Protein 6FH1 (pdb70)

Structure (mmCIF, N/CA/C/O backbone):
data_6FH1
#
_entry.id   6FH1
#
_cell.length_a   50.720
_cell.length_b   83.410
_cell.length_c   97.780
_cell.angle_alpha   90.00
_cell.angle_beta   98.90
_cell.angle_gamma   90.00
#
_symmetry.space_group_name_H-M   'P 1 21 1'
#
loop_
_entity.id
_entity.type
_entity.pdbx_description
1 polymer 'Protein-arginine kinase'
2 non-polymer 'FORMIC ACID'
3 non-polymer 1,2-ETHANEDIOL
4 non-polymer IMIDAZOLE
5 water water
#
loop_
_atom_site.group_PDB
_atom_site.id
_atom_site.type_symbol
_atom_site.label_atom_id
_atom_site.label_alt_id
_atom_site.label_comp_id
_atom_site.label_asym_id
_atom_site.label_entity_id
_atom_site.label_seq_id
_atom_site.pdbx_PDB_ins_code
_atom_site.Cartn_x
_atom_site.Cartn_y
_atom_site.Cartn_z
_atom_site.occupancy
_atom_site.B_iso_or_equiv
_atom_site.auth_seq_id
_atom_site.auth_comp_id
_atom_site.auth_asym_id
_atom_site.auth_atom_id
_atom_site.pdbx_PDB_model_num
ATOM 1 N N . GLY A 1 7 ? 53.618 -13.372 157.304 1.00 71.94 4 GLY A N 1
ATOM 2 C CA . GLY A 1 7 ? 52.999 -14.574 157.832 1.00 68.21 4 GLY A CA 1
ATOM 3 C C . GLY A 1 7 ? 53.238 -15.796 156.964 1.00 67.22 4 GLY A C 1
ATOM 4 O O . GLY A 1 7 ? 52.927 -15.777 155.771 1.00 51.65 4 GLY A O 1
ATOM 5 N N . LYS A 1 8 ? 53.796 -16.850 157.545 1.00 63.85 5 LYS A N 1
ATOM 6 C CA . LYS A 1 8 ? 54.131 -18.071 156.814 1.00 67.97 5 LYS A CA 1
ATOM 7 C C . LYS A 1 8 ? 52.977 -18.661 155.978 1.00 60.68 5 LYS A C 1
ATOM 8 O O . LYS A 1 8 ? 53.100 -18.918 154.797 1.00 59.20 5 LYS A O 1
ATOM 14 N N . PHE A 1 9 ? 51.845 -18.786 156.624 1.00 55.30 6 PHE A N 1
ATOM 15 C CA . PHE A 1 9 ? 50.653 -19.337 156.053 1.00 43.93 6 PHE A CA 1
ATOM 16 C C . PHE A 1 9 ? 49.903 -18.405 155.100 1.00 49.22 6 PHE A C 1
ATOM 17 O O . PHE A 1 9 ? 49.019 -18.820 154.420 1.00 41.35 6 PHE A O 1
ATOM 25 N N . PHE A 1 10 ? 50.274 -17.138 155.085 1.00 45.45 7 PHE A N 1
ATOM 26 C CA . PHE A 1 10 ? 49.654 -16.156 154.245 1.00 46.86 7 PHE A CA 1
ATOM 27 C C . PHE A 1 10 ? 50.509 -15.736 153.074 1.00 45.53 7 PHE A C 1
ATOM 28 O O . PHE A 1 10 ? 50.074 -14.968 152.302 1.00 52.45 7 PHE A O 1
ATOM 36 N N . ASN A 1 11 ? 51.717 -16.243 152.962 1.00 54.34 8 ASN A N 1
ATOM 37 C CA . ASN A 1 11 ? 52.627 -15.851 151.890 1.00 59.27 8 ASN A CA 1
ATOM 38 C C . ASN A 1 11 ? 52.257 -16.506 150.567 1.00 48.35 8 ASN A C 1
ATOM 39 O O . ASN A 1 11 ? 52.241 -15.847 149.523 1.00 61.79 8 ASN A O 1
ATOM 44 N N . THR A 1 12 ? 51.959 -17.800 150.594 1.00 41.07 9 THR A N 1
ATOM 45 C CA . THR A 1 12 ? 51.865 -18.611 149.391 1.00 43.06 9 THR A CA 1
ATOM 46 C C . THR A 1 12 ? 50.419 -18.988 149.113 1.00 41.40 9 THR A C 1
ATOM 47 O O . THR A 1 12 ? 49.620 -19.176 150.038 1.00 35.05 9 THR A O 1
ATOM 51 N N . ALA A 1 13 ? 50.100 -19.119 147.821 1.00 36.49 10 ALA A N 1
ATOM 52 C CA . ALA A 1 13 ? 48.776 -19.594 147.441 1.00 37.30 10 ALA A CA 1
ATOM 53 C C . ALA A 1 13 ? 48.649 -21.091 147.662 1.00 32.98 10 ALA A C 1
ATOM 54 O O . ALA A 1 13 ? 47.599 -21.570 148.108 1.00 34.23 10 ALA A O 1
ATOM 56 N N . VAL A 1 14 ? 49.687 -21.848 147.302 1.00 32.57 11 VAL A N 1
ATOM 57 C CA . VAL A 1 14 ? 49.699 -23.303 147.418 1.00 35.34 11 VAL A CA 1
ATOM 58 C C . VAL A 1 14 ? 50.969 -23.709 148.151 1.00 35.19 11 VAL A C 1
ATOM 59 O O . VAL A 1 14 ? 52.070 -23.313 147.752 1.00 38.02 11 VAL A O 1
ATOM 63 N N . SER A 1 15 ? 50.815 -24.501 149.209 1.00 38.09 12 SER A N 1
ATOM 64 C CA . SER A 1 15 ? 51.944 -24.922 150.026 1.00 37.84 12 SER A CA 1
ATOM 65 C C . SER A 1 15 ? 52.874 -25.842 149.231 1.00 34.40 12 SER A C 1
ATOM 66 O O . SER A 1 15 ? 52.512 -26.395 148.189 1.00 32.14 12 SER A O 1
ATOM 69 N N . ALA A 1 16 ? 54.088 -26.024 149.756 1.00 40.55 13 ALA A N 1
ATOM 70 C CA . ALA A 1 16 ? 55.001 -27.000 149.169 1.00 43.13 13 ALA A CA 1
ATOM 71 C C . ALA A 1 16 ? 54.395 -28.397 149.210 1.00 37.62 13 ALA A C 1
ATOM 72 O O . ALA A 1 16 ? 54.514 -29.166 148.246 1.00 39.66 13 ALA A O 1
ATOM 74 N N . TRP A 1 17 ? 53.717 -28.726 150.311 1.00 36.85 14 TRP A N 1
ATOM 75 C CA . TRP A 1 17 ? 53.043 -30.012 150.438 1.00 35.20 14 TRP A CA 1
ATOM 76 C C . TRP A 1 17 ? 52.047 -30.225 149.300 1.00 34.49 14 TRP A C 1
ATOM 77 O O . TRP A 1 17 ? 52.048 -31.272 148.639 1.00 34.04 14 TRP A O 1
ATOM 88 N N . MET A 1 18 ? 51.200 -29.228 149.045 1.00 33.05 15 MET A N 1
ATOM 89 C CA A MET A 1 18 ? 50.160 -29.334 148.029 0.47 34.07 15 MET A CA 1
ATOM 90 C CA B MET A 1 18 ? 50.168 -29.352 148.021 0.53 34.06 15 MET A CA 1
ATOM 91 C C . MET A 1 18 ? 50.695 -29.166 146.609 1.00 34.97 15 MET A C 1
ATOM 92 O O . MET A 1 18 ? 49.993 -29.516 145.649 1.00 34.75 15 MET A O 1
ATOM 101 N N . SER A 1 19 ? 51.908 -28.651 146.450 1.00 35.25 16 SER A N 1
ATOM 102 C CA . SER A 1 19 ? 52.497 -28.503 145.129 1.00 37.35 16 SER A CA 1
ATOM 103 C C . SER A 1 19 ? 53.153 -29.782 144.625 1.00 44.23 16 SER A C 1
ATOM 104 O O . SER A 1 19 ? 53.494 -29.848 143.438 1.00 41.57 16 SER A O 1
ATOM 107 N N . GLN A 1 20 ? 53.333 -30.788 145.486 1.00 40.53 17 GLN A N 1
ATOM 108 C CA . GLN A 1 20 ? 53.804 -32.095 145.036 1.00 44.42 17 GLN A CA 1
ATOM 109 C C . GLN A 1 20 ? 52.880 -32.668 143.965 1.00 45.78 17 GLN A C 1
ATOM 110 O O . GLN A 1 20 ? 51.674 -32.410 143.951 1.00 50.24 17 GLN A O 1
ATOM 116 N N . GLU A 1 21 ? 53.448 -33.466 143.063 1.00 45.48 18 GLU A N 1
ATOM 117 C CA . GLU A 1 21 ? 52.627 -34.167 142.083 1.00 45.06 18 GLU A CA 1
ATOM 118 C C . GLU A 1 21 ? 52.048 -35.433 142.703 1.00 50.64 18 GLU A C 1
ATOM 119 O O . GLU A 1 21 ? 52.781 -36.243 143.276 1.00 55.08 18 GLU A O 1
ATOM 125 N N . GLY A 1 22 ? 50.731 -35.597 142.596 1.00 47.84 19 GLY A N 1
ATOM 126 C CA . GLY A 1 22 ? 50.065 -36.778 143.097 1.00 43.81 19 GLY A CA 1
ATOM 127 C C . GLY A 1 22 ? 49.467 -37.590 141.966 1.00 41.80 19 GLY A C 1
ATOM 128 O O . GLY A 1 22 ? 49.537 -37.202 140.794 1.00 42.88 19 GLY A O 1
ATOM 129 N N . PRO A 1 23 ? 48.867 -38.734 142.296 1.00 40.74 20 PRO A N 1
ATOM 130 C CA . PRO A 1 23 ? 48.263 -39.583 141.258 1.00 45.65 20 PRO A CA 1
ATOM 131 C C . PRO A 1 23 ? 47.170 -38.847 140.495 1.00 45.38 20 PRO A C 1
ATOM 132 O O . PRO A 1 23 ? 46.295 -38.214 141.091 1.00 35.73 20 PRO A O 1
ATOM 136 N N . ASN A 1 24 ? 47.220 -38.948 139.161 1.00 38.18 21 ASN A N 1
ATOM 137 C CA . ASN A 1 24 ? 46.212 -38.344 138.291 1.00 37.12 21 ASN A CA 1
ATOM 138 C C . ASN A 1 24 ? 46.100 -36.838 138.515 1.00 35.66 21 ASN A C 1
ATOM 139 O O . ASN A 1 24 ? 45.015 -36.270 138.411 1.00 34.96 21 ASN A O 1
ATOM 144 N N . SER A 1 25 ? 47.226 -36.194 138.814 1.00 36.12 22 SER A N 1
ATOM 145 C CA . SER A 1 25 ? 47.241 -34.770 139.124 1.00 36.21 22 SER A CA 1
ATOM 146 C C . SER A 1 25 ? 46.935 -33.893 137.920 1.00 39.83 22 SER A C 1
ATOM 147 O O . SER A 1 25 ? 46.755 -32.685 138.094 1.00 39.07 22 SER A O 1
ATOM 150 N N . ASP A 1 26 ? 46.864 -34.454 136.712 1.00 35.86 23 ASP A N 1
ATOM 151 C CA . ASP A 1 26 ? 46.484 -33.617 135.576 1.00 35.68 23 ASP A CA 1
ATOM 152 C C . ASP A 1 26 ? 45.013 -33.220 135.660 1.00 37.82 23 ASP A C 1
ATOM 153 O O . ASP A 1 26 ? 44.657 -32.076 135.351 1.00 39.81 23 ASP A O 1
ATOM 158 N N . ILE A 1 27 ? 44.158 -34.126 136.133 1.00 33.65 24 ILE A N 1
ATOM 159 C CA A ILE A 1 27 ? 42.722 -33.892 136.232 0.25 31.39 24 ILE A CA 1
ATOM 160 C CA B ILE A 1 27 ? 42.730 -33.867 136.228 0.75 31.28 24 ILE A CA 1
ATOM 161 C C . ILE A 1 27 ? 42.285 -33.628 137.666 1.00 32.34 24 ILE A C 1
ATOM 162 O O . ILE A 1 27 ? 41.448 -32.759 137.917 1.00 34.05 24 ILE A O 1
ATOM 171 N N . VAL A 1 28 ? 42.821 -34.378 138.628 1.00 28.75 25 VAL A N 1
ATOM 172 C CA . VAL A 1 28 ? 42.437 -34.231 140.034 1.00 30.44 25 VAL A CA 1
ATOM 173 C C . VAL A 1 28 ? 43.397 -33.265 140.714 1.00 33.63 25 VAL A C 1
ATOM 174 O O . VAL A 1 28 ? 44.573 -33.578 140.914 1.00 30.88 25 VAL A O 1
ATOM 178 N N . LEU A 1 29 ? 42.890 -32.095 141.104 1.00 31.26 26 LEU A N 1
ATOM 179 C CA . LEU A 1 29 ? 43.746 -31.135 141.790 1.00 31.31 26 LEU A CA 1
ATOM 180 C C . LEU A 1 29 ? 44.094 -31.594 143.204 1.00 30.38 26 LEU A C 1
ATOM 181 O O . LEU A 1 29 ? 45.252 -31.486 143.632 1.00 31.60 26 LEU A O 1
ATOM 186 N N . SER A 1 30 ? 43.111 -32.093 143.952 1.00 29.50 27 SER A N 1
ATOM 187 C CA . SER A 1 30 ? 43.339 -32.398 145.359 1.00 25.76 27 SER A CA 1
ATOM 188 C C . SER A 1 30 ? 42.242 -33.325 145.863 1.00 28.45 27 SER A C 1
ATOM 189 O O . SER A 1 30 ? 41.187 -33.464 145.235 1.00 30.73 27 SER A O 1
ATOM 192 N N . SER A 1 31 ? 42.534 -33.981 146.995 1.00 28.19 28 SER A N 1
ATOM 193 C CA . SER A 1 31 ? 41.621 -34.831 147.756 1.00 29.77 28 SER A CA 1
ATOM 194 C C . SER A 1 31 ? 41.538 -34.304 149.185 1.00 27.56 28 SER A C 1
ATOM 195 O O . SER A 1 31 ? 42.535 -33.828 149.736 1.00 27.76 28 SER A O 1
ATOM 198 N N A ARG A 1 32 ? 40.352 -34.391 149.786 0.54 28.16 29 ARG A N 1
ATOM 199 N N B ARG A 1 32 ? 40.368 -34.417 149.776 0.46 28.16 29 ARG A N 1
ATOM 200 C CA A ARG A 1 32 ? 40.128 -33.857 151.124 0.54 31.97 29 ARG A CA 1
ATOM 201 C CA B ARG A 1 32 ? 40.110 -33.907 151.104 0.46 31.96 29 ARG A CA 1
ATOM 202 C C A ARG A 1 32 ? 39.278 -34.820 151.939 0.54 30.40 29 ARG A C 1
ATOM 203 C C B ARG A 1 32 ? 39.228 -34.787 151.973 0.46 30.40 29 ARG A C 1
ATOM 204 O O A ARG A 1 32 ? 38.291 -35.362 151.438 0.54 29.55 29 ARG A O 1
ATOM 205 O O B ARG A 1 32 ? 38.326 -35.359 151.485 0.46 29.56 29 ARG A O 1
ATOM 220 N N . ILE A 1 33 ? 39.673 -35.035 153.193 1.00 28.41 30 ILE A N 1
ATOM 221 C CA . ILE A 1 33 ? 38.855 -35.726 154.185 1.00 28.66 30 ILE A CA 1
ATOM 222 C C . ILE A 1 33 ? 38.572 -34.745 155.314 1.00 29.35 30 ILE A C 1
ATOM 223 O O . ILE A 1 33 ? 39.502 -34.132 155.858 1.00 29.26 30 ILE A O 1
ATOM 228 N N . ARG A 1 34 ? 37.296 -34.589 155.657 1.00 28.88 31 ARG A N 1
ATOM 229 C CA . ARG A 1 34 ? 36.868 -33.746 156.768 1.00 28.50 31 ARG A CA 1
ATOM 230 C C . ARG A 1 34 ? 36.078 -34.594 157.762 1.00 33.52 31 ARG A C 1
ATOM 231 O O . ARG A 1 34 ? 35.196 -35.361 157.361 1.00 30.45 31 ARG A O 1
ATOM 239 N N . LEU A 1 35 ? 36.397 -34.458 159.049 1.00 27.88 32 LEU A N 1
ATOM 240 C CA . LEU A 1 35 ? 35.729 -35.205 160.119 1.00 28.30 32 LEU A CA 1
ATOM 241 C C . LEU A 1 35 ? 35.186 -34.227 161.161 1.00 31.79 32 LEU A C 1
ATOM 242 O O . LEU A 1 35 ? 35.955 -33.488 161.776 1.00 34.37 32 LEU A O 1
ATOM 247 N N . ALA A 1 36 ? 33.872 -34.236 161.373 1.00 31.93 33 ALA A N 1
ATOM 248 C CA . ALA A 1 36 ? 33.211 -33.327 162.301 1.00 29.24 33 ALA A CA 1
ATOM 249 C C . ALA A 1 36 ? 32.915 -34.029 163.623 1.00 30.95 33 ALA A C 1
ATOM 250 O O . ALA A 1 36 ? 32.420 -35.161 163.634 1.00 30.59 33 ALA A O 1
ATOM 252 N N . ARG A 1 37 ? 33.207 -33.345 164.729 1.00 31.41 34 ARG A N 1
ATOM 253 C CA . ARG A 1 37 ? 32.923 -33.863 166.061 1.00 27.26 34 ARG A CA 1
ATOM 254 C C . ARG A 1 37 ? 32.569 -32.718 166.995 1.00 36.13 34 ARG A C 1
ATOM 255 O O . ARG A 1 37 ? 32.968 -31.571 166.790 1.00 33.38 34 ARG A O 1
ATOM 263 N N . ASN A 1 38 ? 31.826 -33.057 168.038 1.00 31.22 35 ASN A N 1
ATOM 264 C CA . ASN A 1 38 ? 31.528 -32.144 169.130 1.00 32.63 35 ASN A CA 1
ATOM 265 C C . ASN A 1 38 ? 32.035 -32.752 170.433 1.00 34.37 35 ASN A C 1
ATOM 266 O O . ASN A 1 38 ? 32.211 -33.973 170.551 1.00 36.66 35 ASN A O 1
ATOM 271 N N . ILE A 1 39 ? 32.292 -31.872 171.407 1.00 31.19 36 ILE A N 1
ATOM 272 C CA . ILE A 1 39 ? 32.974 -32.198 172.657 1.00 33.19 36 ILE A CA 1
ATOM 273 C C . ILE A 1 39 ? 31.940 -32.336 173.763 1.00 39.33 36 ILE A C 1
ATOM 274 O O . ILE A 1 39 ? 31.035 -31.500 173.882 1.00 34.31 36 ILE A O 1
ATOM 279 N N . VAL A 1 40 ? 32.082 -33.372 174.595 1.00 36.13 37 VAL A N 1
ATOM 280 C CA . VAL A 1 40 ? 31.101 -33.585 175.658 1.00 40.36 37 VAL A CA 1
ATOM 281 C C . VAL A 1 40 ? 31.135 -32.429 176.657 1.00 37.10 37 VAL A C 1
ATOM 282 O O . VAL A 1 40 ? 32.189 -31.837 176.936 1.00 37.37 37 VAL A O 1
ATOM 286 N N . ASP A 1 41 ? 29.958 -32.105 177.194 1.00 40.52 38 ASP A N 1
ATOM 287 C CA . ASP A 1 41 ? 29.740 -31.119 178.254 1.00 40.13 38 ASP A CA 1
ATOM 288 C C . ASP A 1 41 ? 29.863 -29.678 177.772 1.00 39.41 38 ASP A C 1
ATOM 289 O O . ASP A 1 41 ? 29.924 -28.757 178.600 1.00 40.61 38 ASP A O 1
ATOM 294 N N . PHE A 1 42 ? 29.904 -29.453 176.457 1.00 43.12 39 PHE A N 1
ATOM 295 C CA . PHE A 1 42 ? 29.752 -28.132 175.865 1.00 44.09 39 PHE A CA 1
ATOM 296 C C . PHE A 1 42 ? 28.540 -28.140 174.947 1.00 36.99 39 PHE A C 1
ATOM 297 O O . PHE A 1 42 ? 28.328 -29.101 174.201 1.00 43.79 39 PHE A O 1
ATOM 305 N N . ARG A 1 43 ? 27.749 -27.068 174.991 1.00 37.16 40 ARG A N 1
ATOM 306 C CA . ARG A 1 43 ? 26.610 -26.970 174.091 1.00 35.89 40 ARG A CA 1
ATOM 307 C C . ARG A 1 43 ? 27.084 -26.901 172.641 1.00 39.58 40 ARG A C 1
ATOM 308 O O . ARG A 1 43 ? 28.201 -26.463 172.361 1.00 35.90 40 ARG A O 1
ATOM 316 N N . PHE A 1 44 ? 26.228 -27.367 171.725 1.00 34.21 41 PHE A N 1
ATOM 317 C CA . PHE A 1 44 ? 26.503 -27.275 170.293 1.00 40.10 41 PHE A CA 1
ATOM 318 C C . PHE A 1 44 ? 26.755 -25.822 169.882 1.00 42.40 41 PHE A C 1
ATOM 319 O O . PHE A 1 44 ? 26.245 -24.892 170.515 1.00 41.99 41 PHE A O 1
ATOM 327 N N . PRO A 1 45 ? 27.507 -25.597 168.797 1.00 43.49 42 PRO A N 1
ATOM 328 C CA . PRO A 1 45 ? 27.726 -24.213 168.329 1.00 38.96 42 PRO A CA 1
ATOM 329 C C . PRO A 1 45 ? 26.444 -23.446 168.049 1.00 39.68 42 PRO A C 1
ATOM 330 O O . PRO A 1 45 ? 26.430 -22.216 168.180 1.00 45.10 42 PRO A O 1
ATOM 334 N N . THR A 1 46 ? 25.361 -24.134 167.677 1.00 40.32 43 THR A N 1
ATOM 335 C CA . THR A 1 46 ? 24.082 -23.461 167.481 1.00 50.62 43 THR A CA 1
ATOM 336 C C . THR A 1 46 ? 23.541 -22.842 168.766 1.00 49.81 43 THR A C 1
ATOM 337 O O . THR A 1 46 ? 22.708 -21.933 168.696 1.00 55.43 43 THR A O 1
ATOM 341 N N . LEU A 1 47 ? 23.989 -23.310 169.937 1.00 48.76 44 LEU A N 1
ATOM 342 C CA . LEU A 1 47 ? 23.428 -22.872 171.208 1.00 46.56 44 LEU A CA 1
ATOM 343 C C . LEU A 1 47 ? 24.439 -22.300 172.189 1.00 49.34 44 LEU A C 1
ATOM 344 O O . LEU A 1 47 ? 24.021 -21.682 173.177 1.00 44.47 44 LEU A O 1
ATOM 349 N N . PHE A 1 48 ? 25.739 -22.477 171.968 1.00 38.02 45 PHE A N 1
ATOM 350 C CA . PHE A 1 48 ? 26.648 -22.163 173.057 1.00 38.65 45 PHE A CA 1
ATOM 351 C C . PHE A 1 48 ? 26.897 -20.658 173.168 1.00 41.79 45 PHE A C 1
ATOM 352 O O . PHE A 1 48 ? 26.558 -19.865 172.281 1.00 40.30 45 PHE A O 1
ATOM 360 N N . SER A 1 49 ? 27.487 -20.276 174.294 1.00 39.61 46 SER A N 1
ATOM 361 C CA . SER A 1 49 ? 27.855 -18.901 174.592 1.00 45.70 46 SER A CA 1
ATOM 362 C C . SER A 1 49 ? 29.271 -18.620 174.111 1.00 44.22 46 SER A C 1
ATOM 363 O O . SER A 1 49 ? 30.053 -19.530 173.828 1.00 41.37 46 SER A O 1
ATOM 366 N N . SER A 1 50 ? 29.604 -17.332 174.031 1.00 42.17 47 SER A N 1
ATOM 367 C CA . SER A 1 50 ? 30.963 -16.969 173.654 1.00 47.77 47 SER A CA 1
ATOM 368 C C . SER A 1 50 ? 31.964 -17.400 174.718 1.00 40.00 47 SER A C 1
ATOM 369 O O . SER A 1 50 ? 33.127 -17.667 174.400 1.00 34.78 47 SER A O 1
ATOM 372 N N . GLU A 1 51 ? 31.539 -17.493 175.984 1.00 41.43 48 GLU A N 1
ATOM 373 C CA . GLU A 1 51 ? 32.445 -18.013 177.003 1.00 36.06 48 GLU A CA 1
ATOM 374 C C . GLU A 1 51 ? 32.696 -19.505 176.802 1.00 31.92 48 GLU A C 1
ATOM 375 O O . GLU A 1 51 ? 33.816 -19.981 177.023 1.00 38.81 48 GLU A O 1
ATOM 381 N N . GLU A 1 52 ? 31.669 -20.260 176.407 1.00 34.81 49 GLU A N 1
ATOM 382 C CA . GLU A 1 52 ? 31.884 -21.664 176.059 1.00 40.76 49 GLU A CA 1
ATOM 383 C C . GLU A 1 52 ? 32.838 -21.795 174.880 1.00 37.27 49 GLU A C 1
ATOM 384 O O . GLU A 1 52 ? 33.768 -22.613 174.908 1.00 36.32 49 GLU A O 1
ATOM 390 N N . ALA A 1 53 ? 32.615 -20.996 173.829 1.00 33.57 50 ALA A N 1
ATOM 391 C CA . ALA A 1 53 ? 33.511 -21.001 172.676 1.00 33.28 50 ALA A CA 1
ATOM 392 C C . ALA A 1 53 ? 34.953 -20.747 173.097 1.00 36.39 50 ALA A C 1
ATOM 393 O O . ALA A 1 53 ? 35.869 -21.455 172.667 1.00 32.91 50 ALA A O 1
ATOM 395 N N . LYS A 1 54 ? 35.169 -19.754 173.971 1.00 34.05 51 LYS A N 1
ATOM 396 C CA . LYS A 1 54 ? 36.519 -19.462 174.454 1.00 32.58 51 LYS A CA 1
ATOM 397 C C . LYS A 1 54 ? 37.119 -20.641 175.214 1.00 33.14 51 LYS A C 1
ATOM 398 O O . LYS A 1 54 ? 38.325 -20.899 175.124 1.00 34.93 51 LYS A O 1
ATOM 404 N N . GLN A 1 55 ? 36.298 -21.341 175.997 1.00 30.06 52 GLN A N 1
ATOM 405 C CA . GLN A 1 55 ? 36.779 -22.475 176.778 1.00 34.56 52 GLN A CA 1
ATOM 406 C C . GLN A 1 55 ? 37.234 -23.610 175.867 1.00 34.98 52 GLN A C 1
ATOM 407 O O . GLN A 1 55 ? 38.201 -24.318 176.172 1.00 34.36 52 GLN A O 1
ATOM 413 N N . ILE A 1 56 ? 36.538 -23.797 174.751 1.00 36.88 53 ILE A N 1
ATOM 414 C CA . ILE A 1 56 ? 36.921 -24.820 173.782 1.00 37.80 53 ILE A CA 1
ATOM 415 C C . ILE A 1 56 ? 38.256 -24.472 173.139 1.00 32.04 53 ILE A C 1
ATOM 416 O O . ILE A 1 56 ? 39.142 -25.325 173.015 1.00 36.58 53 ILE A O 1
ATOM 421 N N . VAL A 1 57 ? 38.425 -23.209 172.731 1.00 33.39 54 VAL A N 1
ATOM 422 C CA . VAL A 1 57 ? 39.710 -22.754 172.204 1.00 32.41 54 VAL A CA 1
ATOM 423 C C . VAL A 1 57 ? 40.821 -22.943 173.230 1.00 39.11 54 VAL A C 1
ATOM 424 O O . VAL A 1 57 ? 41.929 -23.378 172.886 1.00 33.33 54 VAL A O 1
ATOM 428 N N . ALA A 1 58 ? 40.549 -22.612 174.503 1.00 35.99 55 ALA A N 1
ATOM 429 C CA . ALA A 1 58 ? 41.553 -22.775 175.554 1.00 38.38 55 ALA A CA 1
ATOM 430 C C . ALA A 1 58 ? 41.885 -24.244 175.780 1.00 38.98 55 ALA A C 1
ATOM 431 O O . ALA A 1 58 ? 43.038 -24.593 176.056 1.00 37.83 55 ALA A O 1
ATOM 433 N N . LEU A 1 59 ? 40.885 -25.117 175.670 1.00 34.02 56 LEU A N 1
ATOM 434 C CA . LEU A 1 59 ? 41.128 -26.552 175.776 1.00 37.09 56 LEU A CA 1
ATOM 435 C C . LEU A 1 59 ? 42.080 -27.035 174.688 1.00 41.39 56 LEU A C 1
ATOM 436 O O . LEU A 1 59 ? 43.014 -27.804 174.954 1.00 37.70 56 LEU A O 1
ATOM 441 N N . PHE A 1 60 ? 41.854 -26.596 173.448 1.00 37.88 57 PHE A N 1
ATOM 442 C CA . PHE A 1 60 ? 42.716 -27.018 172.350 1.00 34.76 57 PHE A CA 1
ATOM 443 C C . PHE A 1 60 ? 44.093 -26.390 172.444 1.00 40.85 57 PHE A C 1
ATOM 444 O O . PHE A 1 60 ? 45.087 -27.034 172.100 1.00 38.61 57 PHE A O 1
ATOM 452 N N . GLU A 1 61 ? 44.173 -25.138 172.907 1.00 36.29 58 GLU A N 1
ATOM 453 C CA . GLU A 1 61 ? 45.475 -24.510 173.075 1.00 39.11 58 GLU A CA 1
ATOM 454 C C . GLU A 1 61 ? 46.298 -25.244 174.125 1.00 42.22 58 GLU A C 1
ATOM 455 O O . GLU A 1 61 ? 47.490 -25.503 173.920 1.00 41.96 58 GLU A O 1
ATOM 461 N N . ARG A 1 62 ? 45.668 -25.595 175.251 1.00 37.72 59 ARG A N 1
ATOM 462 C CA . ARG A 1 62 ? 46.363 -26.303 176.322 1.00 42.73 59 ARG A CA 1
ATOM 463 C C . ARG A 1 62 ? 46.933 -27.624 175.824 1.00 46.55 59 ARG A C 1
ATOM 464 O O . ARG A 1 62 ? 48.074 -27.983 176.141 1.00 44.86 59 ARG A O 1
ATOM 472 N N . ALA A 1 63 ? 46.157 -28.354 175.025 1.00 43.91 60 ALA A N 1
ATOM 473 C CA . ALA A 1 63 ? 46.550 -29.705 174.653 1.00 46.16 60 ALA A CA 1
ATOM 474 C C . ALA A 1 63 ? 47.479 -29.749 173.444 1.00 44.16 60 ALA A C 1
ATOM 475 O O . ALA A 1 63 ? 48.293 -30.674 173.346 1.00 45.85 60 ALA A O 1
ATOM 477 N N . PHE A 1 64 ? 47.393 -28.779 172.518 1.00 37.58 61 PHE A N 1
ATOM 478 C CA . PHE A 1 64 ? 47.993 -28.963 171.194 1.00 38.07 61 PHE A CA 1
ATOM 479 C C . PHE A 1 64 ? 48.885 -27.842 170.678 1.00 48.74 61 PHE A C 1
ATOM 480 O O . PHE A 1 64 ? 49.658 -28.100 169.746 1.00 51.42 61 PHE A O 1
ATOM 488 N N . VAL A 1 65 ? 48.798 -26.612 171.194 1.00 49.05 62 VAL A N 1
ATOM 489 C CA . VAL A 1 65 ? 49.559 -25.535 170.569 1.00 47.94 62 VAL A CA 1
ATOM 490 C C . VAL A 1 65 ? 51.052 -25.829 170.686 1.00 55.89 62 VAL A C 1
ATOM 491 O O . VAL A 1 65 ? 51.544 -26.301 171.724 1.00 50.99 62 VAL A O 1
ATOM 495 N N . HIS A 1 66 ? 51.746 -25.623 169.588 1.00 54.57 63 HIS A N 1
ATOM 496 C CA . HIS A 1 66 ? 53.147 -25.926 169.472 1.00 59.58 63 HIS A CA 1
ATOM 497 C C . HIS A 1 66 ? 53.488 -27.404 169.596 1.00 53.26 63 HIS A C 1
ATOM 498 O O . HIS A 1 66 ? 54.632 -27.739 169.591 1.00 48.04 63 HIS A O 1
ATOM 505 N N . ARG A 1 67 ? 52.482 -28.254 169.670 1.00 49.05 64 ARG A N 1
ATOM 506 C CA . ARG A 1 67 ? 52.699 -29.684 169.794 1.00 51.83 64 ARG A CA 1
ATOM 507 C C . ARG A 1 67 ? 53.221 -30.317 168.513 1.00 50.42 64 ARG A C 1
ATOM 508 O O . ARG A 1 67 ? 52.685 -30.070 167.453 1.00 45.84 64 ARG A O 1
ATOM 516 N N . PRO A 1 68 ? 54.243 -31.174 168.609 1.00 45.63 65 PRO A N 1
ATOM 517 C CA . PRO A 1 68 ? 54.721 -31.757 167.379 1.00 40.00 65 PRO A CA 1
ATOM 518 C C . PRO A 1 68 ? 53.813 -32.842 166.837 1.00 37.89 65 PRO A C 1
ATOM 519 O O . PRO A 1 68 ? 53.206 -33.527 167.582 1.00 37.67 65 PRO A O 1
ATOM 523 N N . TYR A 1 69 ? 53.705 -32.925 165.534 1.00 34.51 66 TYR A N 1
ATOM 524 C CA . TYR A 1 69 ? 52.948 -33.962 164.911 1.00 33.81 66 TYR A CA 1
ATOM 525 C C . TYR A 1 69 ? 53.847 -34.706 163.925 1.00 36.92 66 TYR A C 1
ATOM 526 O O . TYR A 1 69 ? 53.509 -34.893 162.780 1.00 32.61 66 TYR A O 1
ATOM 535 N N . GLY A 1 70 ? 55.012 -35.095 164.408 1.00 31.35 67 GLY A N 1
ATOM 536 C CA . GLY A 1 70 ? 55.937 -35.857 163.591 1.00 33.71 67 GLY A CA 1
ATOM 537 C C . GLY A 1 70 ? 56.443 -35.060 162.405 1.00 43.82 67 GLY A C 1
ATOM 538 O O . GLY A 1 70 ? 56.784 -33.876 162.512 1.00 39.56 67 GLY A O 1
ATOM 539 N N . GLU A 1 71 ? 56.487 -35.723 161.245 1.00 37.49 68 GLU A N 1
ATOM 540 C CA . GLU A 1 71 ? 57.003 -35.103 160.030 1.00 45.55 68 GLU A CA 1
ATOM 541 C C . GLU A 1 71 ? 56.138 -33.942 159.553 1.00 45.89 68 GLU A C 1
ATOM 542 O O . GLU A 1 71 ? 56.616 -33.109 158.777 1.00 44.91 68 GLU A O 1
ATOM 548 N N . ALA A 1 72 ? 54.885 -33.856 160.001 1.00 39.38 69 ALA A N 1
ATOM 549 C CA . ALA A 1 72 ? 54.055 -32.710 159.635 1.00 39.00 69 ALA A CA 1
ATOM 550 C C . ALA A 1 72 ? 54.456 -31.429 160.359 1.00 45.38 69 ALA A C 1
ATOM 551 O O . ALA A 1 72 ? 53.896 -30.367 160.057 1.00 46.30 69 ALA A O 1
ATOM 553 N N . GLY A 1 73 ? 55.406 -31.491 161.282 1.00 42.07 70 GLY A N 1
ATOM 554 C CA . GLY A 1 73 ? 55.795 -30.322 162.041 1.00 44.77 70 GLY A CA 1
ATOM 555 C C . GLY A 1 73 ? 54.887 -30.077 163.230 1.00 44.32 70 GLY A C 1
ATOM 556 O O . GLY A 1 73 ? 54.042 -30.896 163.601 1.00 39.61 70 GLY A O 1
ATOM 557 N N . ARG A 1 74 ? 55.075 -28.909 163.836 1.00 40.92 71 ARG A N 1
ATOM 558 C CA . ARG A 1 74 ? 54.285 -28.514 164.990 1.00 40.50 71 ARG A CA 1
ATOM 559 C C . ARG A 1 74 ? 52.976 -27.874 164.549 1.00 38.28 71 ARG A C 1
ATOM 560 O O . ARG A 1 74 ? 52.847 -27.362 163.432 1.00 36.40 71 ARG A O 1
ATOM 568 N N . PHE A 1 75 ? 52.004 -27.895 165.452 1.00 33.21 72 PHE A N 1
ATOM 569 C CA . PHE A 1 75 ? 50.736 -27.228 165.215 1.00 33.80 72 PHE A CA 1
ATOM 570 C C . PHE A 1 75 ? 50.825 -25.774 165.650 1.00 37.73 72 PHE A C 1
ATOM 571 O O . PHE A 1 75 ? 51.365 -25.460 166.715 1.00 41.55 72 PHE A O 1
ATOM 579 N N . GLU A 1 76 ? 50.311 -24.886 164.810 1.00 37.23 73 GLU A N 1
ATOM 580 C CA . GLU A 1 76 ? 50.154 -23.483 165.169 1.00 42.24 73 GLU A CA 1
ATOM 581 C C . GLU A 1 76 ? 48.673 -23.193 165.329 1.00 38.08 73 GLU A C 1
ATOM 582 O O . GLU A 1 76 ? 47.852 -23.676 164.546 1.00 37.41 73 GLU A O 1
ATOM 588 N N . LEU A 1 77 ? 48.333 -22.402 166.333 1.00 34.57 74 LEU A N 1
ATOM 589 C CA . LEU A 1 77 ? 46.950 -22.052 166.605 1.00 31.96 74 LEU A CA 1
ATOM 590 C C . LEU A 1 77 ? 46.718 -20.636 166.097 1.00 36.97 74 LEU A C 1
ATOM 591 O O . LEU A 1 77 ? 47.405 -19.701 166.524 1.00 40.82 74 LEU A O 1
ATOM 596 N N . LEU A 1 78 ? 45.788 -20.491 165.163 1.00 33.47 75 LEU A N 1
ATOM 597 C CA . LEU A 1 78 ? 45.402 -19.191 164.612 1.00 31.76 75 LEU A CA 1
ATOM 598 C C . LEU A 1 78 ? 44.013 -18.884 165.140 1.00 35.24 75 LEU A C 1
ATOM 599 O O . LEU A 1 78 ? 43.043 -19.555 164.776 1.00 34.49 75 LEU A O 1
ATOM 604 N N . LYS A 1 79 ? 43.921 -17.880 166.001 1.00 32.42 76 LYS A N 1
ATOM 605 C CA . LYS A 1 79 ? 42.664 -17.511 166.623 1.00 31.52 76 LYS A CA 1
ATOM 606 C C . LYS A 1 79 ? 41.957 -16.493 165.746 1.00 32.15 76 LYS A C 1
ATOM 607 O O . LYS A 1 79 ? 42.568 -15.504 165.323 1.00 35.07 76 LYS A O 1
ATOM 613 N N . MET A 1 80 ? 40.678 -16.738 165.454 1.00 29.88 77 MET A N 1
ATOM 614 C CA . MET A 1 80 ? 39.953 -15.754 164.656 1.00 31.03 77 MET A CA 1
ATOM 615 C C . MET A 1 80 ? 39.876 -14.421 165.390 1.00 37.79 77 MET A C 1
ATOM 616 O O . MET A 1 80 ? 39.843 -13.366 164.752 1.00 39.75 77 MET A O 1
ATOM 621 N N . SER A 1 81 ? 39.894 -14.452 166.727 1.00 39.00 78 SER A N 1
ATOM 622 C CA . SER A 1 81 ? 39.846 -13.236 167.533 1.00 38.40 78 SER A CA 1
ATOM 623 C C . SER A 1 81 ? 41.102 -12.391 167.395 1.00 48.37 78 SER A C 1
ATOM 624 O O . SER A 1 81 ? 41.087 -11.222 167.797 1.00 48.01 78 SER A O 1
ATOM 627 N N . GLU A 1 82 ? 42.179 -12.949 166.847 1.00 35.78 79 GLU A N 1
ATOM 628 C CA . GLU A 1 82 ? 43.431 -12.234 166.657 1.00 35.92 79 GLU A CA 1
ATOM 629 C C . GLU A 1 82 ? 43.728 -11.904 165.198 1.00 40.94 79 GLU A C 1
ATOM 630 O O . GLU A 1 82 ? 44.753 -11.272 164.920 1.00 41.95 79 GLU A O 1
ATOM 636 N N . LEU A 1 83 ? 42.881 -12.313 164.257 1.00 39.92 80 LEU A N 1
ATOM 637 C CA . LEU A 1 83 ? 43.161 -12.131 162.839 1.00 38.21 80 LEU A CA 1
ATOM 638 C C . LEU A 1 83 ? 42.435 -10.918 162.272 1.00 39.54 80 LEU A C 1
ATOM 639 O O . LEU A 1 83 ? 41.294 -10.626 162.646 1.00 39.54 80 LEU A O 1
ATOM 644 N N . GLN A 1 84 ? 43.105 -10.226 161.355 1.00 39.49 81 GLN A N 1
ATOM 645 C CA . GLN A 1 84 ? 42.454 -9.198 160.562 1.00 41.99 81 GLN A CA 1
ATOM 646 C C . GLN A 1 84 ? 41.547 -9.852 159.522 1.00 41.84 81 GLN A C 1
ATOM 647 O O . GLN A 1 84 ? 41.802 -10.981 159.091 1.00 39.90 81 GLN A O 1
ATOM 653 N N . PRO A 1 85 ? 40.492 -9.158 159.086 1.00 40.55 82 PRO A N 1
ATOM 654 C CA . PRO A 1 85 ? 39.599 -9.758 158.082 1.00 35.28 82 PRO A CA 1
ATOM 655 C C . PRO A 1 85 ? 40.328 -10.214 156.829 1.00 35.64 82 PRO A C 1
ATOM 656 O O . PRO A 1 85 ? 39.974 -11.253 156.261 1.00 38.49 82 PRO A O 1
ATOM 660 N N . ILE A 1 86 ? 41.356 -9.478 156.393 1.00 40.79 83 ILE A N 1
ATOM 661 C CA . ILE A 1 86 ? 42.071 -9.850 155.174 1.00 41.40 83 ILE A CA 1
ATOM 662 C C . ILE A 1 86 ? 42.861 -11.141 155.376 1.00 42.45 83 ILE A C 1
ATOM 663 O O . ILE A 1 86 ? 42.980 -11.955 154.454 1.00 35.40 83 ILE A O 1
ATOM 668 N N . GLU A 1 87 ? 43.417 -11.350 156.574 1.00 37.26 84 GLU A N 1
ATOM 669 C CA . GLU A 1 87 ? 44.088 -12.618 156.847 1.00 38.02 84 GLU A CA 1
ATOM 670 C C . GLU A 1 87 ? 43.098 -13.774 156.790 1.00 34.86 84 GLU A C 1
ATOM 671 O O . GLU A 1 87 ? 43.389 -14.826 156.205 1.00 35.62 84 GLU A O 1
ATOM 677 N N . LYS A 1 88 ? 41.910 -13.587 157.373 1.00 34.92 85 LYS A N 1
ATOM 678 C CA . LYS A 1 88 ? 40.885 -14.626 157.321 1.00 37.26 85 LYS A CA 1
ATOM 679 C C . LYS A 1 88 ? 40.503 -14.949 155.881 1.00 36.41 85 LYS A C 1
ATOM 680 O O . LYS A 1 88 ? 40.364 -16.121 155.515 1.00 31.57 85 LYS A O 1
ATOM 686 N N . ARG A 1 89 ? 40.345 -13.922 155.045 1.00 36.21 86 ARG A N 1
ATOM 687 C CA . ARG A 1 89 ? 39.961 -14.151 153.651 1.00 33.36 86 ARG A CA 1
ATOM 688 C C . ARG A 1 89 ? 41.028 -14.934 152.892 1.00 30.59 86 ARG A C 1
ATOM 689 O O . ARG A 1 89 ? 40.709 -15.788 152.055 1.00 32.99 86 ARG A O 1
ATOM 697 N N . VAL A 1 90 ? 42.303 -14.653 153.160 1.00 32.51 87 VAL A N 1
ATOM 698 C CA . VAL A 1 90 ? 43.373 -15.395 152.498 1.00 35.49 87 VAL A CA 1
ATOM 699 C C . VAL A 1 90 ? 43.339 -16.867 152.903 1.00 30.79 87 VAL A C 1
ATOM 700 O O . VAL A 1 90 ? 43.534 -17.754 152.061 1.00 30.19 87 VAL A O 1
ATOM 704 N N . LEU A 1 91 ? 43.052 -17.157 154.184 1.00 32.99 88 LEU A N 1
ATOM 705 C CA . LEU A 1 91 ? 42.953 -18.555 154.616 1.00 30.20 88 LEU A CA 1
ATOM 706 C C . LEU A 1 91 ? 41.800 -19.274 153.926 1.00 30.60 88 LEU A C 1
ATOM 707 O O . LEU A 1 91 ? 41.899 -20.468 153.624 1.00 31.74 88 LEU A O 1
ATOM 712 N N . VAL A 1 92 ? 40.699 -18.561 153.667 1.00 31.46 89 VAL A N 1
ATOM 713 C CA . VAL A 1 92 ? 39.589 -19.133 152.904 1.00 32.74 89 VAL A CA 1
ATOM 714 C C . VAL A 1 92 ? 40.017 -19.430 151.464 1.00 32.40 89 VAL A C 1
ATOM 715 O O . VAL A 1 92 ? 39.725 -20.502 150.910 1.00 32.19 89 VAL A O 1
ATOM 719 N N . GLU A 1 93 ? 40.705 -18.479 150.825 1.00 35.04 90 GLU A N 1
ATOM 720 C CA . GLU A 1 93 ? 41.056 -18.649 149.418 1.00 32.38 90 GLU A CA 1
ATOM 721 C C . GLU A 1 93 ? 42.097 -19.748 149.222 1.00 35.27 90 GLU A C 1
ATOM 722 O O . GLU A 1 93 ? 42.146 -20.368 148.151 1.00 34.40 90 GLU A O 1
ATOM 728 N N . LYS A 1 94 ? 42.907 -20.031 150.250 1.00 32.60 91 LYS A N 1
ATOM 729 C CA . LYS A 1 94 ? 43.827 -21.161 150.220 1.00 32.34 91 LYS A CA 1
ATOM 730 C C . LYS A 1 94 ? 43.148 -22.494 150.505 1.00 32.26 91 LYS A C 1
ATOM 731 O O . LYS A 1 94 ? 43.827 -23.522 150.468 1.00 35.55 91 LYS A O 1
ATOM 737 N N . HIS A 1 95 ? 41.962 -22.566 150.872 1.00 34.42 92 HIS A N 1
ATOM 738 C CA . HIS A 1 95 ? 41.173 -23.763 151.235 1.00 30.74 92 HIS A CA 1
ATOM 739 C C . HIS A 1 95 ? 41.539 -24.331 152.613 1.00 35.01 92 HIS A C 1
ATOM 740 O O . HIS A 1 95 ? 41.178 -25.456 152.943 1.00 38.75 92 HIS A O 1
ATOM 747 N N . LEU A 1 96 ? 42.116 -23.422 153.412 1.00 28.26 93 LEU A N 1
ATOM 748 C CA . LEU A 1 96 ? 42.492 -23.911 154.738 1.00 32.47 93 LEU A CA 1
ATOM 749 C C . LEU A 1 96 ? 41.380 -23.769 155.765 1.00 36.41 93 LEU A C 1
ATOM 750 O O . LEU A 1 96 ? 41.319 -24.568 156.710 1.00 38.35 93 LEU A O 1
ATOM 755 N N . ILE A 1 97 ? 40.526 -22.754 155.633 1.00 34.04 94 ILE A N 1
ATOM 756 C CA . ILE A 1 97 ? 39.358 -22.598 156.490 1.00 37.54 94 ILE A CA 1
ATOM 757 C C . ILE A 1 97 ? 38.151 -22.313 155.606 1.00 41.20 94 ILE A C 1
ATOM 758 O O . ILE A 1 97 ? 38.275 -21.919 154.445 1.00 36.23 94 ILE A O 1
ATOM 763 N N . SER A 1 98 ? 36.979 -22.515 156.175 1.00 39.37 95 SER A N 1
ATOM 764 C CA . SER A 1 98 ? 35.699 -22.354 155.504 1.00 37.95 95 SER A CA 1
ATOM 765 C C . SER A 1 98 ? 35.215 -20.914 155.599 1.00 38.55 95 SER A C 1
ATOM 766 O O . SER A 1 98 ? 35.609 -20.167 156.506 1.00 37.22 95 SER A O 1
ATOM 769 N N . PRO A 1 99 ? 34.342 -20.488 154.678 1.00 35.33 96 PRO A N 1
ATOM 770 C CA . PRO A 1 99 ? 33.714 -19.165 154.837 1.00 37.84 96 PRO A CA 1
ATOM 771 C C . PRO A 1 99 ? 32.940 -19.021 156.136 1.00 40.54 96 PRO A C 1
ATOM 772 O O . PRO A 1 99 ? 32.874 -17.912 156.687 1.00 43.49 96 PRO A O 1
ATOM 776 N N . HIS A 1 100 ? 32.349 -20.106 156.648 1.00 41.18 97 HIS A N 1
ATOM 777 C CA . HIS A 1 100 ? 31.650 -20.027 157.930 1.00 41.46 97 HIS A CA 1
ATOM 778 C C . HIS A 1 100 ? 32.607 -19.654 159.054 1.00 39.15 97 HIS A C 1
ATOM 779 O O . HIS A 1 100 ? 32.275 -18.826 159.914 1.00 38.60 97 HIS A O 1
ATOM 786 N N . LEU A 1 101 ? 33.798 -20.260 159.074 1.00 33.40 98 LEU A N 1
ATOM 787 C CA . LEU A 1 101 ? 34.759 -19.926 160.122 1.00 37.19 98 LEU A CA 1
ATOM 788 C C . LEU A 1 101 ? 35.197 -18.471 160.021 1.00 37.00 98 LEU A C 1
ATOM 789 O O . LEU A 1 101 ? 35.270 -17.764 161.036 1.00 38.02 98 LEU A O 1
ATOM 794 N N . ALA A 1 102 ? 35.483 -18.001 158.803 1.00 36.23 99 ALA A N 1
ATOM 795 C CA . ALA A 1 102 ? 35.991 -16.641 158.633 1.00 40.25 99 ALA A CA 1
ATOM 796 C C . ALA A 1 102 ? 34.933 -15.585 158.934 1.00 39.24 99 ALA A C 1
ATOM 797 O O . ALA A 1 102 ? 35.265 -14.513 159.459 1.00 39.45 99 ALA A O 1
ATOM 799 N N . GLU A 1 103 ? 33.665 -15.867 158.622 1.00 39.68 100 GLU A N 1
A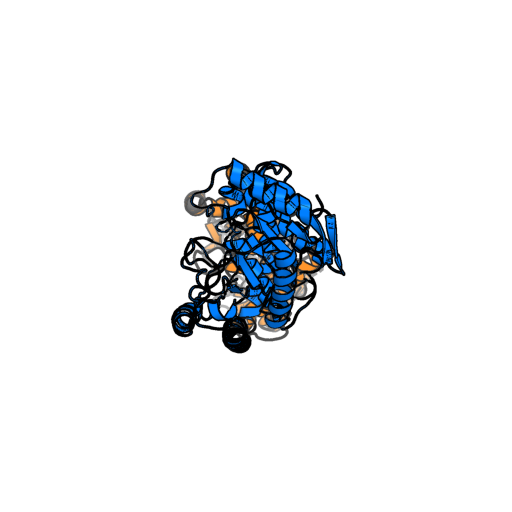TOM 800 C CA . GLU A 1 103 ? 32.610 -14.861 158.671 1.00 47.30 100 GLU A CA 1
ATOM 801 C C . GLU A 1 103 ? 31.688 -14.979 159.877 1.00 48.26 100 GLU A C 1
ATOM 802 O O . GLU A 1 103 ? 31.129 -13.967 160.305 1.00 52.39 100 GLU A O 1
ATOM 808 N N . ASP A 1 104 ? 31.512 -16.174 160.444 1.00 45.71 101 ASP A N 1
ATOM 809 C CA . ASP A 1 104 ? 30.458 -16.397 161.424 1.00 42.95 101 ASP A CA 1
ATOM 810 C C . ASP A 1 104 ? 30.945 -16.922 162.770 1.00 42.20 101 ASP A C 1
ATOM 811 O O . ASP A 1 104 ? 30.118 -17.127 163.670 1.00 47.37 101 ASP A O 1
ATOM 816 N N . SER A 1 105 ? 32.248 -17.135 162.954 1.00 38.45 102 SER A N 1
ATOM 817 C CA . SER A 1 105 ? 32.780 -17.681 164.207 1.00 33.09 102 SER A CA 1
ATOM 818 C C . SER A 1 105 ? 33.724 -16.675 164.849 1.00 30.52 102 SER A C 1
ATOM 819 O O . SER A 1 105 ? 34.946 -16.737 164.642 1.00 32.75 102 SER A O 1
ATOM 822 N N . PRO A 1 106 ? 33.203 -15.737 165.647 1.00 35.78 103 PRO A N 1
ATOM 823 C CA . PRO A 1 106 ? 34.079 -14.723 166.261 1.00 35.25 103 PRO A CA 1
ATOM 824 C C . PRO A 1 106 ? 35.170 -15.311 167.138 1.00 35.00 103 PRO A C 1
ATOM 825 O O . PRO A 1 106 ? 36.280 -14.761 167.187 1.00 32.48 103 PRO A O 1
ATOM 829 N N . PHE A 1 107 ? 34.892 -16.411 167.839 1.00 30.46 104 PHE A N 1
ATOM 830 C CA . PHE A 1 107 ? 35.895 -17.108 168.637 1.00 33.31 104 PHE A CA 1
ATOM 831 C C . PHE A 1 107 ? 36.280 -18.443 168.007 1.00 36.72 104 PHE A C 1
ATOM 832 O O . PHE A 1 107 ? 36.602 -19.407 168.708 1.00 38.48 104 PHE A O 1
ATOM 840 N N . GLY A 1 108 ? 36.256 -18.498 166.682 1.00 34.92 105 GLY A N 1
ATOM 841 C CA . GLY A 1 108 ? 36.753 -19.659 165.978 1.00 34.57 105 GLY A CA 1
ATOM 842 C C . GLY A 1 108 ? 38.266 -19.708 166.011 1.00 36.64 105 GLY A C 1
ATOM 843 O O . GLY A 1 108 ? 38.952 -18.772 166.408 1.00 34.06 105 GLY A O 1
ATOM 844 N N . ALA A 1 109 ? 38.806 -20.838 165.590 1.00 33.69 106 ALA A N 1
ATOM 845 C CA . ALA A 1 109 ? 40.249 -20.981 165.525 1.00 26.89 106 ALA A CA 1
ATOM 846 C C . ALA A 1 109 ? 40.555 -22.078 164.523 1.00 30.20 106 ALA A C 1
ATOM 847 O O . ALA A 1 109 ? 39.671 -22.818 164.092 1.00 30.89 106 ALA A O 1
ATOM 849 N N . CYS A 1 110 ? 41.819 -22.156 164.139 1.00 32.49 107 CYS A N 1
ATOM 850 C CA A CYS A 1 110 ? 42.298 -23.200 163.246 0.69 32.23 107 CYS A CA 1
ATOM 851 C CA B CYS A 1 110 ? 42.269 -23.248 163.292 0.31 32.26 107 CYS A CA 1
ATOM 852 C C . CYS A 1 110 ? 43.653 -23.681 163.741 1.00 36.19 107 CYS A C 1
ATOM 853 O O . CYS A 1 110 ? 44.547 -22.857 163.951 1.00 34.08 107 CYS A O 1
ATOM 858 N N . LEU A 1 111 ? 43.799 -24.985 163.949 1.00 33.01 108 LEU A N 1
ATOM 859 C CA . LEU A 1 111 ? 45.077 -25.587 164.306 1.00 31.22 108 LEU A CA 1
ATOM 860 C C . LEU A 1 111 ? 45.699 -26.094 163.011 1.00 35.16 108 LEU A C 1
ATOM 861 O O . LEU A 1 111 ? 45.175 -27.021 162.388 1.00 34.97 108 LEU A O 1
ATOM 866 N N . LEU A 1 112 ? 46.805 -25.485 162.604 1.00 29.31 109 LEU A N 1
ATOM 867 C CA . LEU A 1 112 ? 47.408 -25.731 161.305 1.00 31.21 109 LEU A CA 1
ATOM 868 C C . LEU A 1 112 ? 48.755 -26.404 161.500 1.00 33.86 109 LEU A C 1
ATOM 869 O O . LEU A 1 112 ? 49.601 -25.897 162.242 1.00 34.15 109 LEU A O 1
ATOM 874 N N . SER A 1 113 ? 48.958 -27.537 160.836 1.00 34.94 110 SER A N 1
ATOM 875 C CA . SER A 1 113 ? 50.281 -28.137 160.843 1.00 38.40 110 SER A CA 1
ATOM 876 C C . SER A 1 113 ? 51.233 -27.269 160.035 1.00 39.20 110 SER A C 1
ATOM 877 O O . SER A 1 113 ? 50.834 -26.593 159.081 1.00 32.87 110 SER A O 1
ATOM 880 N N . GLU A 1 114 ? 52.506 -27.271 160.439 1.00 37.66 111 GLU A N 1
ATOM 881 C CA . GLU A 1 114 ? 53.477 -26.415 159.761 1.00 39.94 111 GLU A CA 1
ATOM 882 C C . GLU A 1 114 ? 53.531 -26.685 158.262 1.00 38.28 111 GLU A C 1
ATOM 883 O O . GLU A 1 114 ? 53.778 -25.760 157.481 1.00 40.60 111 GLU A O 1
ATOM 889 N N . ASN A 1 115 ? 53.291 -27.924 157.829 1.00 37.05 112 ASN A N 1
ATOM 890 C CA . ASN A 1 115 ? 53.347 -28.244 156.404 1.00 37.98 112 ASN A CA 1
ATOM 891 C C . ASN A 1 115 ? 52.037 -27.979 155.667 1.00 37.95 112 ASN A C 1
ATOM 892 O O . ASN A 1 115 ? 51.971 -28.205 154.455 1.00 37.50 112 ASN A O 1
ATOM 897 N N . GLU A 1 116 ? 51.002 -27.512 156.366 1.00 36.53 113 GLU A N 1
ATOM 898 C CA . GLU A 1 116 ? 49.702 -27.153 155.796 1.00 35.50 113 GLU A CA 1
ATOM 899 C C . GLU A 1 116 ? 48.945 -28.344 155.212 1.00 36.75 113 GLU A C 1
ATOM 900 O O . GLU A 1 116 ? 47.997 -28.156 154.445 1.00 33.51 113 GLU A O 1
ATOM 906 N N . GLU A 1 117 ? 49.328 -29.572 155.582 1.00 32.72 114 GLU A N 1
ATOM 907 C CA . GLU A 1 117 ? 48.530 -30.745 155.232 1.00 32.19 114 GLU A CA 1
ATOM 908 C C . GLU A 1 117 ? 47.278 -30.855 156.097 1.00 31.28 114 GLU A C 1
ATOM 909 O O . GLU A 1 117 ? 46.240 -31.353 155.633 1.00 32.41 114 GLU A O 1
ATOM 915 N N . ILE A 1 118 ? 47.352 -30.389 157.338 1.00 29.39 115 ILE A N 1
ATOM 916 C CA . ILE A 1 118 ? 46.315 -30.593 158.337 1.00 30.73 115 ILE A CA 1
ATOM 917 C C . ILE A 1 118 ? 45.787 -29.245 158.785 1.00 36.75 115 ILE A C 1
ATOM 918 O O . ILE A 1 118 ? 46.564 -28.359 159.162 1.00 33.55 115 ILE A O 1
ATOM 923 N N . SER A 1 119 ? 44.468 -29.117 158.806 1.00 30.68 116 SER A N 1
ATOM 924 C CA . SER A 1 119 ? 43.806 -27.907 159.276 1.00 28.01 116 SER A CA 1
ATOM 925 C C . SER A 1 119 ? 42.643 -28.358 160.142 1.00 34.34 116 SER A C 1
ATOM 926 O O . SER A 1 119 ? 41.698 -28.967 159.636 1.00 42.97 116 SER A O 1
ATOM 929 N N . ILE A 1 120 ? 42.708 -28.085 161.441 1.00 29.89 117 ILE A N 1
ATOM 930 C CA . ILE A 1 120 ? 41.639 -28.464 162.354 1.00 30.79 117 ILE A CA 1
ATOM 931 C C . ILE A 1 120 ? 40.891 -27.192 162.700 1.00 32.98 117 ILE A C 1
ATOM 932 O O . ILE A 1 120 ? 41.406 -26.345 163.437 1.00 34.06 117 ILE A O 1
ATOM 937 N N . MET A 1 121 ? 39.690 -27.044 162.158 1.00 30.54 118 MET A N 1
ATOM 938 C CA . MET A 1 121 ? 38.858 -25.903 162.497 1.00 25.96 118 MET A CA 1
ATOM 939 C C . MET A 1 121 ? 38.187 -26.118 163.849 1.00 32.14 118 MET A C 1
ATOM 940 O O . MET A 1 121 ? 37.720 -27.217 164.163 1.00 31.34 118 MET A O 1
ATOM 945 N N . ILE A 1 122 ? 38.144 -25.051 164.646 1.00 28.46 119 ILE A N 1
ATOM 946 C CA . ILE A 1 122 ? 37.588 -25.066 165.992 1.00 30.56 119 ILE A CA 1
ATOM 947 C C . ILE A 1 122 ? 36.442 -24.061 166.049 1.00 31.03 119 ILE A C 1
ATOM 948 O O . ILE A 1 122 ? 36.605 -22.903 165.647 1.00 30.05 119 ILE A O 1
ATOM 953 N N . ASN A 1 123 ? 35.284 -24.511 166.541 1.00 31.63 120 ASN A N 1
ATOM 954 C CA . ASN A 1 123 ? 34.104 -23.660 166.709 1.00 34.60 120 ASN A CA 1
ATOM 955 C C . ASN A 1 123 ? 33.531 -23.216 165.366 1.00 42.38 120 ASN A C 1
ATOM 956 O O . ASN A 1 123 ? 33.176 -22.052 165.185 1.00 34.59 120 ASN A O 1
ATOM 961 N N . GLU A 1 124 ? 33.442 -24.152 164.417 1.00 34.26 121 GLU A N 1
ATOM 962 C CA . GLU A 1 124 ? 32.710 -23.912 163.183 1.00 42.41 121 GLU A CA 1
ATOM 963 C C . GLU A 1 124 ? 31.255 -24.310 163.411 1.00 41.25 121 GLU A C 1
ATOM 964 O O . GLU A 1 124 ? 30.661 -23.926 164.425 1.00 49.72 121 GLU A O 1
ATOM 970 N N . GLU A 1 125 ? 30.664 -25.075 162.490 1.00 41.10 122 GLU A N 1
ATOM 971 C CA A GLU A 1 125 ? 29.316 -25.585 162.712 0.54 45.63 122 GLU A CA 1
ATOM 972 C CA B GLU A 1 125 ? 29.316 -25.580 162.718 0.46 45.63 122 GLU A CA 1
ATOM 973 C C . GLU A 1 125 ? 29.304 -26.711 163.736 1.00 39.42 122 GLU A C 1
ATOM 974 O O . GLU A 1 125 ? 28.249 -27.008 164.304 1.00 46.44 122 GLU A O 1
ATOM 985 N N . ASP A 1 126 ? 30.449 -27.342 163.965 1.00 38.39 123 ASP A N 1
ATOM 986 C CA . ASP A 1 126 ? 30.668 -28.285 165.047 1.00 33.57 123 ASP A CA 1
ATOM 987 C C . ASP A 1 126 ? 31.898 -27.794 165.792 1.00 33.92 123 ASP A C 1
ATOM 988 O O . ASP A 1 126 ? 32.662 -26.977 165.267 1.00 35.70 123 ASP A O 1
ATOM 993 N N . HIS A 1 127 ? 32.071 -28.272 167.030 1.00 33.05 124 HIS A N 1
ATOM 994 C CA . HIS A 1 127 ? 33.220 -27.843 167.823 1.00 31.54 124 HIS A CA 1
ATOM 995 C C . HIS A 1 127 ? 34.527 -28.107 167.085 1.00 31.82 124 HIS A C 1
ATOM 996 O O . HIS A 1 127 ? 35.468 -27.310 167.172 1.00 31.14 124 HIS A O 1
ATOM 1003 N N . ILE A 1 128 ? 34.611 -29.221 166.359 1.00 29.72 125 ILE A N 1
ATOM 1004 C CA . ILE A 1 128 ? 35.841 -29.642 165.694 1.00 34.24 125 ILE A CA 1
ATOM 1005 C C . ILE A 1 128 ? 35.517 -30.060 164.265 1.00 34.47 125 ILE A C 1
ATOM 1006 O O . ILE A 1 128 ? 34.564 -30.813 164.036 1.00 31.99 125 ILE A O 1
ATOM 1011 N N . ARG A 1 129 ? 36.308 -29.573 163.305 1.00 29.58 126 ARG A N 1
ATOM 1012 C CA . ARG A 1 129 ? 36.297 -30.084 161.933 1.00 27.61 126 ARG A CA 1
ATOM 1013 C C . ARG A 1 129 ? 37.736 -30.400 161.539 1.00 33.33 126 ARG A C 1
ATOM 1014 O O . ARG A 1 129 ? 38.508 -29.498 161.208 1.00 29.88 126 ARG A O 1
ATOM 1022 N N . ILE A 1 130 ? 38.090 -31.679 161.563 1.00 28.19 127 ILE A N 1
ATOM 1023 C CA . ILE A 1 130 ? 39.426 -32.133 161.193 1.00 28.26 127 ILE A CA 1
ATOM 1024 C C . ILE A 1 130 ? 39.488 -32.233 159.671 1.00 31.73 127 ILE A C 1
ATOM 1025 O O . ILE A 1 130 ? 38.647 -32.896 159.059 1.00 32.72 127 ILE A O 1
ATOM 1030 N N . GLN A 1 131 ? 40.458 -31.557 159.048 1.00 30.17 128 GLN A N 1
ATOM 1031 C CA A GLN A 1 131 ? 40.622 -31.576 157.598 0.46 30.85 128 GLN A CA 1
ATOM 1032 C CA B GLN A 1 131 ? 40.618 -31.585 157.599 0.54 30.85 128 GLN A CA 1
ATOM 1033 C C . GLN A 1 131 ? 42.021 -32.057 157.242 1.00 31.98 128 GLN A C 1
ATOM 1034 O O . GLN A 1 131 ? 43.007 -31.563 157.791 1.00 30.50 128 GLN A O 1
ATOM 1045 N N . CYS A 1 132 ? 42.100 -33.021 156.326 1.00 30.69 129 CYS A N 1
ATOM 1046 C CA A CYS A 1 132 ? 43.363 -33.487 155.766 0.67 31.36 129 CYS A CA 1
ATOM 1047 C CA B CYS A 1 132 ? 43.357 -33.493 155.767 0.33 31.36 129 CYS A CA 1
ATOM 1048 C C . CYS A 1 132 ? 43.327 -33.308 154.254 1.00 32.67 129 CYS A C 1
ATOM 1049 O O . CYS A 1 132 ? 42.402 -33.784 153.588 1.00 33.74 129 CYS A O 1
ATOM 1054 N N . LEU A 1 133 ? 44.337 -32.625 153.709 1.00 28.85 130 LEU A N 1
ATOM 1055 C CA . LEU A 1 133 ? 44.399 -32.288 152.288 1.00 30.11 130 LEU A CA 1
ATOM 1056 C C . LEU A 1 133 ? 45.612 -32.946 151.644 1.00 31.07 130 LEU A C 1
ATOM 1057 O O . LEU A 1 133 ? 46.719 -32.860 152.187 1.00 34.95 130 LEU A O 1
ATOM 1062 N N . PHE A 1 134 ? 45.403 -33.588 150.484 1.00 30.26 131 PHE A N 1
ATOM 1063 C CA . PHE A 1 134 ? 46.444 -34.251 149.703 1.00 29.95 131 PHE A CA 1
ATOM 1064 C C . PHE A 1 134 ? 46.394 -33.822 148.239 1.00 32.04 131 PHE A C 1
ATOM 1065 O O . PHE A 1 134 ? 45.306 -33.640 147.674 1.00 32.63 131 PHE A O 1
ATOM 1073 N N . PRO A 1 135 ? 47.543 -33.674 147.586 1.00 33.58 132 PRO A N 1
ATOM 1074 C CA . PRO A 1 135 ? 47.529 -33.348 146.152 1.00 33.61 132 PRO A CA 1
ATOM 1075 C C . PRO A 1 135 ? 47.118 -34.550 145.309 1.00 35.73 132 PRO A C 1
ATOM 1076 O O . PRO A 1 135 ? 47.390 -35.705 145.649 1.00 34.09 132 PRO A O 1
ATOM 1080 N N . GLY A 1 136 ? 46.421 -34.267 144.209 1.00 31.08 133 GLY A N 1
ATOM 1081 C CA . GLY A 1 136 ? 46.015 -35.355 143.325 1.00 33.12 133 GLY A CA 1
ATOM 1082 C C . GLY A 1 136 ? 44.934 -36.217 143.962 1.00 33.71 133 GLY A C 1
ATOM 1083 O O . GLY A 1 136 ? 44.254 -35.821 144.915 1.00 30.41 133 GLY A O 1
ATOM 1084 N N . LEU A 1 137 ? 44.791 -37.426 143.423 1.00 32.49 134 LEU A N 1
ATOM 1085 C CA . LEU A 1 137 ? 43.778 -38.380 143.877 1.00 28.10 134 LEU A CA 1
ATOM 1086 C C . LEU A 1 137 ? 44.425 -39.302 144.907 1.00 37.28 134 LEU A C 1
ATOM 1087 O O . LEU A 1 137 ? 45.142 -40.242 144.553 1.00 33.74 134 LEU A O 1
ATOM 1092 N N . GLN A 1 138 ? 44.183 -39.022 146.188 1.00 31.81 135 GLN A N 1
ATOM 1093 C CA . GLN A 1 138 ? 44.760 -39.789 147.285 1.00 34.78 135 GLN A CA 1
ATOM 1094 C C . GLN A 1 138 ? 43.729 -39.927 148.408 1.00 33.98 135 GLN A C 1
ATOM 1095 O O . GLN A 1 138 ? 43.981 -39.595 149.559 1.00 33.92 135 GLN A O 1
ATOM 1101 N N . LEU A 1 139 ? 42.550 -40.459 148.075 1.00 33.51 136 LEU A N 1
ATOM 1102 C CA . LEU A 1 139 ? 41.474 -40.525 149.058 1.00 32.74 136 LEU A CA 1
ATOM 1103 C C . LEU A 1 139 ? 41.783 -41.525 150.165 1.00 36.71 136 LEU A C 1
ATOM 1104 O O . LEU A 1 139 ? 41.493 -41.267 151.341 1.00 31.73 136 LEU A O 1
ATOM 1109 N N . ALA A 1 140 ? 42.359 -42.677 149.811 1.00 39.13 137 ALA A N 1
ATOM 1110 C CA . ALA A 1 140 ? 42.708 -43.660 150.829 1.00 39.05 137 ALA A CA 1
ATOM 1111 C C . ALA A 1 140 ? 43.773 -43.118 151.766 1.00 42.98 137 ALA A C 1
ATOM 1112 O O . ALA A 1 140 ? 43.674 -43.276 152.988 1.00 38.71 137 ALA A O 1
ATOM 1114 N N . GLU A 1 141 ? 44.795 -42.464 151.214 1.00 37.06 138 GLU A N 1
ATOM 1115 C CA . GLU A 1 141 ? 45.857 -41.915 152.052 1.00 37.77 138 GLU A CA 1
ATOM 1116 C C . GLU A 1 141 ? 45.338 -40.802 152.961 1.00 35.95 138 GLU A C 1
ATOM 1117 O O . GLU A 1 141 ? 45.748 -40.693 154.128 1.00 32.72 138 GLU A O 1
ATOM 1123 N N . ALA A 1 142 ? 44.444 -39.957 152.443 1.00 33.84 139 ALA A N 1
ATOM 1124 C CA . ALA A 1 142 ? 43.899 -38.875 153.260 1.00 33.08 139 ALA A CA 1
ATOM 1125 C C . ALA A 1 142 ? 42.981 -39.409 154.355 1.00 31.54 139 ALA A C 1
ATOM 1126 O O . ALA A 1 142 ? 42.943 -38.859 155.461 1.00 32.35 139 ALA A O 1
ATOM 1128 N N . LEU A 1 143 ? 42.234 -40.481 154.073 1.00 34.44 140 LEU A N 1
ATOM 1129 C CA . LEU A 1 143 ? 41.390 -41.076 155.107 1.00 34.93 140 LEU A CA 1
ATOM 1130 C C . LEU A 1 143 ? 42.229 -41.710 156.210 1.00 36.40 140 LEU A C 1
ATOM 1131 O O . LEU A 1 143 ? 41.909 -41.577 157.401 1.00 35.18 140 LEU A O 1
ATOM 1136 N N . GLU A 1 144 ? 43.307 -42.407 155.834 1.00 35.55 141 GLU A N 1
ATOM 1137 C CA . GLU A 1 144 ? 44.202 -42.979 156.838 1.00 41.72 141 GLU A CA 1
ATOM 1138 C C . GLU A 1 144 ? 44.817 -41.896 157.714 1.00 39.36 141 GLU A C 1
ATOM 1139 O O . GLU A 1 144 ? 44.906 -42.050 158.942 1.00 35.79 141 GLU A O 1
ATOM 1145 N N . ALA A 1 145 ? 45.258 -40.796 157.101 1.00 35.77 142 ALA A N 1
ATOM 1146 C CA . ALA A 1 145 ? 45.844 -39.698 157.860 1.00 34.59 142 ALA A CA 1
ATOM 1147 C C . ALA A 1 145 ? 44.818 -39.063 158.795 1.00 31.43 142 ALA A C 1
ATOM 1148 O O . ALA A 1 145 ? 45.110 -38.784 159.966 1.00 31.08 142 ALA A O 1
ATOM 1150 N N . ALA A 1 146 ? 43.605 -38.831 158.294 1.00 30.04 143 ALA A N 1
ATOM 1151 C CA . ALA A 1 146 ? 42.563 -38.229 159.118 1.00 30.79 143 ALA A CA 1
ATOM 1152 C C . ALA A 1 146 ? 42.120 -39.155 160.245 1.00 34.71 143 ALA A C 1
ATOM 1153 O O . ALA A 1 146 ? 41.753 -38.680 161.318 1.00 32.51 143 ALA A O 1
ATOM 1155 N N . SER A 1 147 ? 42.112 -40.468 160.007 1.00 36.70 144 SER A N 1
ATOM 1156 C CA . SER A 1 147 ? 41.678 -41.404 161.043 1.00 38.97 144 SER A CA 1
ATOM 1157 C C . SER A 1 147 ? 42.708 -41.509 162.156 1.00 35.89 144 SER A C 1
ATOM 1158 O O . SER A 1 147 ? 42.354 -41.600 163.333 1.00 33.52 144 SER A O 1
ATOM 1161 N N . GLU A 1 148 ? 43.987 -41.484 161.793 1.00 33.78 145 GLU A N 1
ATOM 1162 C CA . GLU A 1 148 ? 45.066 -41.497 162.771 1.00 31.68 145 GLU A CA 1
ATOM 1163 C C . GLU A 1 148 ? 45.071 -40.218 163.598 1.00 36.20 145 GLU A C 1
ATOM 1164 O O . GLU A 1 148 ? 45.244 -40.259 164.821 1.00 32.65 145 GLU A O 1
ATOM 1170 N N . LEU A 1 149 ? 44.873 -39.077 162.934 1.00 30.43 146 LEU A N 1
ATOM 1171 C CA . LEU A 1 149 ? 44.772 -37.795 163.620 1.00 30.02 146 LEU A CA 1
ATOM 1172 C C . LEU A 1 149 ? 43.546 -37.752 164.529 1.00 26.35 146 LEU A C 1
ATOM 1173 O O . LEU A 1 149 ? 43.600 -37.216 165.646 1.00 31.18 146 LEU A O 1
ATOM 1178 N N . ASP A 1 150 ? 42.435 -38.329 164.064 1.00 33.63 147 ASP A N 1
ATOM 1179 C CA . ASP A 1 150 ? 41.206 -38.372 164.846 1.00 31.61 147 ASP A CA 1
ATOM 1180 C C . ASP A 1 150 ? 41.414 -39.110 166.166 1.00 34.77 147 ASP A C 1
ATOM 1181 O O . ASP A 1 150 ? 41.025 -38.620 167.227 1.00 34.44 147 ASP A O 1
ATOM 1186 N N . ASP A 1 151 ? 42.038 -40.289 166.121 1.00 32.57 148 ASP A N 1
ATOM 1187 C CA . ASP A 1 151 ? 42.296 -41.023 167.358 1.00 35.00 148 ASP A CA 1
ATOM 1188 C C . ASP A 1 151 ? 43.291 -40.291 168.250 1.00 37.03 148 ASP A C 1
ATOM 1189 O O . ASP A 1 151 ? 43.214 -40.390 169.480 1.00 36.96 148 ASP A O 1
ATOM 1194 N N . TRP A 1 152 ? 44.242 -39.577 167.648 1.00 32.90 149 TRP A N 1
ATOM 1195 C CA . TRP A 1 152 ? 45.242 -38.845 168.414 1.00 31.96 149 TRP A CA 1
ATOM 1196 C C . TRP A 1 152 ? 44.610 -37.678 169.168 1.00 36.76 149 TRP A C 1
ATOM 1197 O O . TRP A 1 152 ? 44.955 -37.416 170.327 1.00 37.41 149 TRP A O 1
ATOM 1208 N N . ILE A 1 153 ? 43.678 -36.967 168.524 1.00 34.78 150 ILE A N 1
ATOM 1209 C CA . ILE A 1 153 ? 42.955 -35.893 169.199 1.00 32.61 150 ILE A CA 1
ATOM 1210 C C . ILE A 1 153 ? 42.055 -36.454 170.291 1.00 36.65 150 ILE A C 1
ATOM 1211 O O . ILE A 1 153 ? 41.939 -35.875 171.381 1.00 40.52 150 ILE A O 1
ATOM 1216 N N . GLU A 1 154 ? 41.407 -37.591 170.023 1.00 37.33 151 GLU A N 1
ATOM 1217 C CA . GLU A 1 154 ? 40.483 -38.176 170.986 1.00 38.47 151 GLU A CA 1
ATOM 1218 C C . GLU A 1 154 ? 41.171 -38.592 172.285 1.00 52.10 151 GLU A C 1
ATOM 1219 O O . GLU A 1 154 ? 40.482 -38.850 173.277 1.00 46.64 151 GLU A O 1
ATOM 1225 N N . GLY A 1 155 ? 42.505 -38.642 172.312 1.00 45.35 152 GLY A N 1
ATOM 1226 C CA . GLY A 1 155 ? 43.219 -38.883 173.552 1.00 47.68 152 GLY A CA 1
ATOM 1227 C C . GLY A 1 155 ? 43.183 -37.723 174.526 1.00 59.29 152 GLY A C 1
ATOM 1228 O O . GLY A 1 155 ? 43.341 -37.936 175.732 1.00 52.31 152 GLY A O 1
ATOM 1229 N N . HIS A 1 156 ? 42.944 -36.516 174.035 1.00 47.16 153 HIS A N 1
ATOM 1230 C CA . HIS A 1 156 ? 42.920 -35.343 174.889 1.00 49.28 153 HIS A CA 1
ATOM 1231 C C . HIS A 1 156 ? 41.601 -34.678 175.037 1.00 53.30 153 HIS A C 1
ATOM 1232 O O . HIS A 1 156 ? 41.431 -33.883 175.914 1.00 53.02 153 HIS A O 1
ATOM 1239 N N . VAL A 1 157 ? 40.678 -34.959 174.150 1.00 43.69 154 VAL A N 1
ATOM 1240 C CA . VAL A 1 157 ? 39.327 -34.425 174.231 1.00 46.78 154 VAL A CA 1
ATOM 1241 C C . VAL A 1 157 ? 38.364 -35.594 174.120 1.00 45.19 154 VAL A C 1
ATOM 1242 O O . VAL A 1 157 ? 38.680 -36.628 173.522 1.00 52.10 154 VAL A O 1
ATOM 1246 N N . ASN A 1 158 ? 37.183 -35.433 174.706 1.00 41.02 155 ASN A N 1
ATOM 1247 C CA A ASN A 1 158 ? 36.174 -36.484 174.730 0.58 43.39 155 ASN A CA 1
ATOM 1248 C CA B ASN A 1 158 ? 36.168 -36.480 174.738 0.42 43.41 155 ASN A CA 1
ATOM 1249 C C . ASN A 1 158 ? 35.069 -36.124 173.743 1.00 44.89 155 ASN A C 1
ATOM 1250 O O . ASN A 1 158 ? 34.363 -35.126 173.923 1.00 41.12 155 ASN A O 1
ATOM 1259 N N . TYR A 1 159 ? 34.925 -36.940 172.699 1.00 44.46 156 TYR A N 1
ATOM 1260 C CA . TYR A 1 159 ? 33.911 -36.704 171.679 1.00 38.92 156 TYR A CA 1
ATOM 1261 C C . TYR A 1 159 ? 32.540 -37.131 172.170 1.00 42.64 156 TYR A C 1
ATOM 1262 O O . TYR A 1 159 ? 32.393 -38.187 172.790 1.00 42.37 156 TYR A O 1
ATOM 1271 N N . ALA A 1 160 ? 31.531 -36.332 171.837 1.00 37.75 157 ALA A N 1
ATOM 1272 C CA . ALA A 1 160 ? 30.141 -36.703 172.071 1.00 38.29 157 ALA A CA 1
ATOM 1273 C C . ALA A 1 160 ? 29.734 -37.762 171.057 1.00 40.92 157 ALA A C 1
ATOM 1274 O O . ALA A 1 160 ? 29.685 -37.496 169.851 1.00 38.84 157 ALA A O 1
ATOM 1276 N N . PHE A 1 161 ? 29.458 -38.975 171.535 1.00 40.18 158 PHE A N 1
ATOM 1277 C CA . PHE A 1 161 ? 29.209 -40.100 170.644 1.00 39.46 158 PHE A CA 1
ATOM 1278 C C . PHE A 1 161 ? 28.039 -40.934 171.152 1.00 43.53 158 PHE A C 1
ATOM 1279 O O . PHE A 1 161 ? 27.925 -41.189 172.354 1.00 44.86 158 PHE A O 1
ATOM 1287 N N . ASP A 1 162 ? 27.165 -41.339 170.227 1.00 41.86 159 ASP A N 1
ATOM 1288 C CA . ASP A 1 162 ? 26.018 -42.197 170.508 1.00 48.00 159 ASP A CA 1
ATOM 1289 C C . ASP A 1 162 ? 26.175 -43.520 169.767 1.00 44.93 159 ASP A C 1
ATOM 1290 O O . ASP A 1 162 ? 26.590 -43.544 168.604 1.00 41.80 159 ASP A O 1
ATOM 1295 N N . GLU A 1 163 ? 25.823 -44.625 170.432 1.00 43.66 160 GLU A N 1
ATOM 1296 C CA . GLU A 1 163 ? 26.036 -45.935 169.821 1.00 50.26 160 GLU A CA 1
ATOM 1297 C C . GLU A 1 163 ? 25.190 -46.130 168.566 1.00 49.03 160 GLU A C 1
ATOM 1298 O O . GLU A 1 163 ? 25.616 -46.820 167.633 1.00 60.30 160 GLU A O 1
ATOM 1304 N N . ARG A 1 164 ? 24.005 -45.528 168.511 1.00 47.86 161 ARG A N 1
ATOM 1305 C CA . ARG A 1 164 ? 23.133 -45.679 167.353 1.00 49.41 161 ARG A CA 1
ATOM 1306 C C . ARG A 1 164 ? 23.277 -44.551 166.340 1.00 51.61 161 ARG A C 1
ATOM 1307 O O . ARG A 1 164 ? 23.279 -44.808 165.133 1.00 46.19 161 ARG A O 1
ATOM 1315 N N . LEU A 1 165 ? 23.399 -43.307 166.799 1.00 46.15 162 LEU A N 1
ATOM 1316 C CA . LEU A 1 165 ? 23.408 -42.156 165.905 1.00 41.79 162 LEU A CA 1
ATOM 1317 C C . LEU A 1 165 ? 24.808 -41.662 165.562 1.00 48.22 162 LEU A C 1
ATOM 1318 O O . LEU A 1 165 ? 24.935 -40.727 164.766 1.00 44.75 162 LEU A O 1
ATOM 1323 N N . GLY A 1 166 ? 25.852 -42.244 166.150 1.00 43.85 163 GLY A N 1
ATOM 1324 C CA . GLY A 1 166 ? 27.214 -41.847 165.840 1.00 42.51 163 GLY A CA 1
ATOM 1325 C C . GLY A 1 166 ? 27.646 -40.563 166.524 1.00 40.78 163 GLY A C 1
ATOM 1326 O O . GLY A 1 166 ? 27.245 -40.287 167.657 1.00 38.60 163 GLY A O 1
ATOM 1327 N N . TYR A 1 167 ? 28.459 -39.760 165.841 1.00 36.91 164 TYR A N 1
ATOM 1328 C CA . TYR A 1 167 ? 28.959 -38.529 166.439 1.00 41.31 164 TYR A CA 1
ATOM 1329 C C . TYR A 1 167 ? 27.843 -37.495 166.489 1.00 39.91 164 TYR A C 1
ATOM 1330 O O . TYR A 1 167 ? 27.248 -37.160 165.461 1.00 44.06 164 TYR A O 1
ATOM 1339 N N . LEU A 1 168 ? 27.547 -37.003 167.687 1.00 38.16 165 LEU A N 1
ATOM 1340 C CA . LEU A 1 168 ? 26.448 -36.064 167.844 1.00 38.40 165 LEU A CA 1
ATOM 1341 C C . LEU A 1 168 ? 26.775 -34.758 167.138 1.00 36.05 165 LEU A C 1
ATOM 1342 O O . LEU A 1 168 ? 27.912 -34.281 167.181 1.00 39.17 165 LEU A O 1
ATOM 1347 N N . THR A 1 169 ? 25.768 -34.195 166.476 1.00 36.36 166 THR A N 1
ATOM 1348 C CA . THR A 1 169 ? 25.922 -32.956 165.730 1.00 36.65 166 THR A CA 1
ATOM 1349 C C . THR A 1 169 ? 24.553 -32.322 165.543 1.00 43.24 166 THR A C 1
ATOM 1350 O O . THR A 1 169 ? 23.526 -33.003 165.595 1.00 43.38 166 THR A O 1
ATOM 1354 N N . SER A 1 170 ? 24.552 -31.001 165.334 1.00 39.62 167 SER A N 1
ATOM 1355 C CA . SER A 1 170 ? 23.365 -30.279 164.887 1.00 48.08 167 SER A CA 1
ATOM 1356 C C . SER A 1 170 ? 23.222 -30.246 163.368 1.00 50.72 167 SER A C 1
ATOM 1357 O O . SER A 1 170 ? 22.186 -29.793 162.865 1.00 53.65 167 SER A O 1
ATOM 1360 N N . CYS A 1 171 ? 24.223 -30.717 162.626 1.00 45.45 168 CYS A N 1
ATOM 1361 C CA A CYS A 1 171 ? 24.222 -30.595 161.176 0.56 45.62 168 CYS A CA 1
ATOM 1362 C CA B CYS A 1 171 ? 24.221 -30.594 161.175 0.44 45.61 168 CYS A CA 1
ATOM 1363 C C . CYS A 1 171 ? 23.608 -31.838 160.554 1.00 43.79 168 CYS A C 1
ATOM 1364 O O . CYS A 1 171 ? 24.192 -32.929 160.672 1.00 45.52 168 CYS A O 1
ATOM 1369 N N . PRO A 1 172 ? 22.457 -31.739 159.885 1.00 43.08 169 PRO A N 1
ATOM 1370 C CA . PRO A 1 172 ? 21.857 -32.929 159.259 1.00 45.06 169 PRO A CA 1
ATOM 1371 C C . PRO A 1 172 ? 22.780 -33.641 158.287 1.00 52.69 169 PRO A C 1
ATOM 1372 O O . PRO A 1 172 ? 22.701 -34.870 158.160 1.00 47.75 169 PRO A O 1
ATOM 1376 N N . THR A 1 173 ? 23.652 -32.909 157.596 1.00 50.24 170 THR A N 1
ATOM 1377 C CA . THR A 1 173 ? 24.529 -33.497 156.592 1.00 53.33 170 THR A CA 1
ATOM 1378 C C . THR A 1 173 ? 25.773 -34.143 157.192 1.00 52.93 170 THR A C 1
ATOM 1379 O O . THR A 1 173 ? 26.603 -34.670 156.441 1.00 55.01 170 THR A O 1
ATOM 1383 N N . ASN A 1 174 ? 25.922 -34.115 158.514 1.00 38.64 171 ASN A N 1
ATOM 1384 C CA . ASN A 1 174 ? 27.049 -34.738 159.199 1.00 47.95 171 ASN A CA 1
ATOM 1385 C C . ASN A 1 174 ? 26.653 -35.928 160.062 1.00 38.38 171 ASN A C 1
ATOM 1386 O O . ASN A 1 174 ? 27.532 -36.531 160.685 1.00 43.11 171 ASN A O 1
ATOM 1391 N N . VAL A 1 175 ? 25.363 -36.274 160.130 1.00 41.46 172 VAL A N 1
ATOM 1392 C CA . VAL A 1 175 ? 24.907 -37.268 161.101 1.00 36.86 172 VAL A CA 1
ATOM 1393 C C . VAL A 1 175 ? 25.540 -38.625 160.822 1.00 45.65 172 VAL A C 1
ATOM 1394 O O . VAL A 1 175 ? 25.624 -39.075 159.672 1.00 39.98 172 VAL A O 1
ATOM 1398 N N . GLY A 1 176 ? 25.989 -39.290 161.886 1.00 46.33 173 GLY A N 1
ATOM 1399 C CA . GLY A 1 176 ? 26.581 -40.603 161.750 1.00 43.35 173 GLY A CA 1
ATOM 1400 C C . GLY A 1 176 ? 28.086 -40.578 161.871 1.00 37.57 173 GLY A C 1
ATOM 1401 O O . GLY A 1 176 ? 28.624 -40.398 162.969 1.00 36.48 173 GLY A O 1
ATOM 1402 N N . THR A 1 177 ? 28.775 -40.719 160.738 1.00 37.38 174 THR A N 1
ATOM 1403 C CA . THR A 1 177 ? 30.232 -40.733 160.722 1.00 36.37 174 THR A CA 1
ATOM 1404 C C . THR A 1 177 ? 30.842 -39.347 160.893 1.00 32.43 174 THR A C 1
ATOM 1405 O O . THR A 1 177 ? 31.995 -39.243 161.318 1.00 34.60 174 THR A O 1
ATOM 1409 N N . GLY A 1 178 ? 30.109 -38.292 160.562 1.00 32.14 175 GLY A N 1
ATOM 1410 C CA . GLY A 1 178 ? 30.712 -36.973 160.527 1.00 34.66 175 GLY A CA 1
ATOM 1411 C C . GLY A 1 178 ? 31.689 -36.785 159.391 1.00 35.55 175 GLY A C 1
ATOM 1412 O O . GLY A 1 178 ? 32.453 -35.817 159.398 1.00 34.43 175 GLY A O 1
ATOM 1413 N N . LEU A 1 179 ? 31.683 -37.679 158.407 1.00 31.13 176 LEU A N 1
ATOM 1414 C CA . LEU A 1 179 ? 32.697 -37.706 157.365 1.00 29.56 176 LEU A CA 1
ATOM 1415 C C . LEU A 1 179 ? 32.200 -37.003 156.110 1.00 36.38 176 LEU A C 1
ATOM 1416 O O . LEU A 1 179 ? 31.099 -37.287 155.624 1.00 33.24 176 LEU A O 1
ATOM 1421 N N . ARG A 1 180 ? 33.022 -36.103 155.581 1.00 32.37 177 ARG A N 1
ATOM 1422 C CA . ARG A 1 180 ? 32.851 -35.573 154.233 1.00 36.21 177 ARG A CA 1
ATOM 1423 C C . ARG A 1 180 ? 34.140 -35.821 153.467 1.00 33.77 177 ARG A C 1
ATOM 1424 O O . ARG A 1 180 ? 35.200 -35.321 153.856 1.00 34.34 177 ARG A O 1
ATOM 1432 N N . ALA A 1 181 ? 34.054 -36.616 152.407 1.00 30.85 178 ALA A N 1
ATOM 1433 C CA . ALA A 1 181 ? 35.169 -36.872 151.502 1.00 30.15 178 ALA A CA 1
ATOM 1434 C C . ALA A 1 181 ? 34.921 -36.131 150.195 1.00 33.91 178 ALA A C 1
ATOM 1435 O O . ALA A 1 181 ? 33.799 -36.135 149.681 1.00 31.19 178 ALA A O 1
ATOM 1437 N N . SER A 1 182 ? 35.960 -35.499 149.644 1.00 31.15 179 SER A N 1
ATOM 1438 C CA . SER A 1 182 ? 35.748 -34.757 148.403 1.00 28.99 179 SER A CA 1
ATOM 1439 C C . SER A 1 182 ? 37.010 -34.713 147.553 1.00 30.68 179 SER A C 1
ATOM 1440 O O . SER A 1 182 ? 38.130 -34.878 148.043 1.00 31.29 179 SER A O 1
ATOM 1443 N N . VAL A 1 183 ? 36.804 -34.509 146.257 1.00 26.67 180 VAL A N 1
ATOM 1444 C CA A VAL A 1 183 ? 37.896 -34.346 145.313 0.45 29.27 180 VAL A CA 1
ATOM 1445 C CA B VAL A 1 183 ? 37.878 -34.373 145.290 0.55 29.23 180 VAL A CA 1
ATOM 1446 C C . VAL A 1 183 ? 37.605 -33.121 144.461 1.00 33.56 180 VAL A C 1
ATOM 1447 O O . VAL A 1 183 ? 36.453 -32.838 144.120 1.00 35.76 180 VAL A O 1
ATOM 1454 N N . MET A 1 184 ? 38.651 -32.369 144.154 1.00 29.84 181 MET A N 1
ATOM 1455 C CA A MET A 1 184 ? 38.564 -31.219 143.264 0.51 28.46 181 MET A CA 1
ATOM 1456 C CA B MET A 1 184 ? 38.551 -31.223 143.259 0.49 28.45 181 MET A CA 1
ATOM 1457 C C . MET A 1 184 ? 39.091 -31.620 141.890 1.00 30.57 181 MET A C 1
ATOM 1458 O O . MET A 1 184 ? 40.213 -32.119 141.780 1.00 29.48 181 MET A O 1
ATOM 1467 N N . MET A 1 185 ? 38.279 -31.416 140.844 1.00 28.56 182 MET A N 1
ATOM 1468 C CA . MET A 1 185 ? 38.611 -31.891 139.505 1.00 26.11 182 MET A CA 1
ATOM 1469 C C . MET A 1 185 ? 38.457 -30.784 138.467 1.00 27.24 182 MET A C 1
ATOM 1470 O O . MET A 1 185 ? 37.515 -29.989 138.527 1.00 28.78 182 MET A O 1
ATOM 1475 N N . HIS A 1 186 ? 39.374 -30.766 137.505 1.00 26.35 183 HIS A N 1
ATOM 1476 C CA . HIS A 1 186 ? 39.337 -29.850 136.365 1.00 28.05 183 HIS A CA 1
ATOM 1477 C C . HIS A 1 186 ? 38.789 -30.631 135.178 1.00 27.62 183 HIS A C 1
ATOM 1478 O O . HIS A 1 186 ? 39.460 -31.538 134.665 1.00 29.73 183 HIS A O 1
ATOM 1485 N N . LEU A 1 187 ? 37.579 -30.278 134.738 1.00 26.36 184 LEU A N 1
ATOM 1486 C CA . LEU A 1 187 ? 36.865 -31.016 133.689 1.00 27.00 184 LEU A CA 1
ATOM 1487 C C . LEU A 1 187 ? 36.529 -30.141 132.482 1.00 29.64 184 LEU A C 1
ATOM 1488 O O . LEU A 1 187 ? 35.360 -30.031 132.092 1.00 31.15 184 LEU A O 1
ATOM 1493 N N . PRO A 1 188 ? 37.524 -29.520 131.849 1.00 28.37 185 PRO A N 1
ATOM 1494 C CA . PRO A 1 188 ? 37.200 -28.642 130.707 1.00 29.05 185 PRO A CA 1
ATOM 1495 C C . PRO A 1 188 ? 36.562 -29.358 129.519 1.00 30.07 185 PRO A C 1
ATOM 1496 O O . PRO A 1 188 ? 35.707 -28.771 128.838 1.00 31.75 185 PRO A O 1
ATOM 1500 N N . ALA A 1 189 ? 36.962 -30.601 129.232 1.00 31.53 186 ALA A N 1
ATOM 1501 C CA . ALA A 1 189 ? 36.440 -31.267 128.039 1.00 33.03 186 ALA A CA 1
ATOM 1502 C C . ALA A 1 189 ? 34.986 -31.680 128.227 1.00 34.13 186 ALA A C 1
ATOM 1503 O O . ALA A 1 189 ? 34.181 -31.575 127.290 1.00 32.70 186 ALA A O 1
ATOM 1505 N N . LEU A 1 190 ? 34.620 -32.129 129.436 1.00 32.57 187 LEU A N 1
ATOM 1506 C CA . LEU A 1 190 ? 33.228 -32.486 129.678 1.00 26.90 187 LEU A CA 1
ATOM 1507 C C . LEU A 1 190 ? 32.328 -31.264 129.683 1.00 32.30 187 LEU A C 1
ATOM 1508 O O . LEU A 1 190 ? 31.155 -31.362 129.307 1.00 34.74 187 LEU A O 1
ATOM 1513 N N . VAL A 1 191 ? 32.852 -30.099 130.077 1.00 29.39 188 VAL A N 1
ATOM 1514 C CA . VAL A 1 191 ? 32.060 -28.875 129.986 1.00 28.76 188 VAL A CA 1
ATOM 1515 C C . VAL A 1 191 ? 31.898 -28.445 128.527 1.00 32.03 188 VAL A C 1
ATOM 1516 O O . VAL A 1 191 ? 30.801 -28.074 128.090 1.00 34.95 188 VAL A O 1
ATOM 1520 N N . LEU A 1 192 ? 32.982 -28.477 127.752 1.00 32.10 189 LEU A N 1
ATOM 1521 C CA . LEU A 1 192 ? 32.917 -27.984 126.377 1.00 32.14 189 LEU A CA 1
ATOM 1522 C C . LEU A 1 192 ? 32.037 -28.877 125.505 1.00 32.48 189 LEU A C 1
ATOM 1523 O O . LEU A 1 192 ? 31.295 -28.380 124.648 1.00 37.24 189 LEU A O 1
ATOM 1528 N N . THR A 1 193 ? 32.094 -30.192 125.715 1.00 36.18 190 THR A N 1
ATOM 1529 C CA . THR A 1 193 ? 31.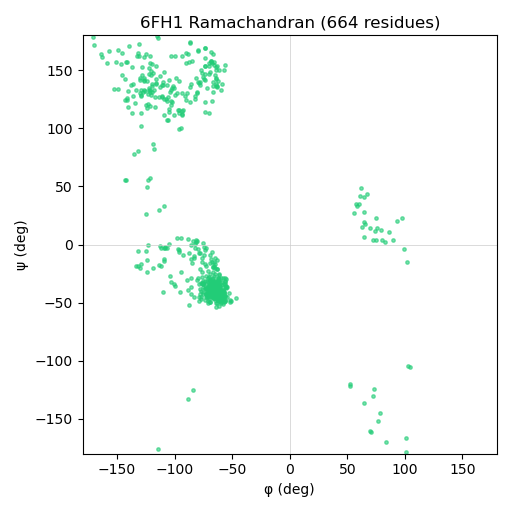194 -31.109 125.019 1.00 37.59 190 THR A CA 1
ATOM 1530 C C . THR A 1 193 ? 29.817 -31.183 125.669 1.00 49.09 190 THR A C 1
ATOM 1531 O O . THR A 1 193 ? 28.972 -31.956 125.205 1.00 46.82 190 THR A O 1
ATOM 1535 N N . GLN A 1 194 ? 29.587 -30.401 126.728 1.00 37.59 191 GLN A N 1
ATOM 1536 C CA . GLN A 1 194 ? 28.277 -30.257 127.370 1.00 42.65 191 GLN A CA 1
ATOM 1537 C C . GLN A 1 194 ? 27.758 -31.586 127.916 1.00 42.95 191 GLN A C 1
ATOM 1538 O O . GLN A 1 194 ? 26.576 -31.912 127.798 1.00 49.99 191 GLN A O 1
ATOM 1544 N N . GLN A 1 195 ? 28.652 -32.357 128.527 1.00 42.79 192 GLN A N 1
ATOM 1545 C CA . GLN A 1 195 ? 28.279 -33.590 129.202 1.00 44.50 192 GLN A CA 1
ATOM 1546 C C . GLN A 1 195 ? 27.990 -33.390 130.686 1.00 47.41 192 GLN A C 1
ATOM 1547 O O . GLN A 1 195 ? 27.499 -34.323 131.330 1.00 49.20 192 GLN A O 1
ATOM 1553 N N . ILE A 1 196 ? 28.272 -32.204 131.239 1.00 43.43 193 ILE A N 1
ATOM 1554 C CA . ILE A 1 196 ? 28.177 -32.016 132.688 1.00 48.40 193 ILE A CA 1
ATOM 1555 C C . ILE A 1 196 ? 26.727 -32.079 133.152 1.00 52.01 193 ILE A C 1
ATOM 1556 O O . ILE A 1 196 ? 26.414 -32.722 134.162 1.00 56.56 193 ILE A O 1
ATOM 1561 N N . ASN A 1 197 ? 25.819 -31.424 132.424 1.00 57.08 194 ASN A N 1
ATOM 1562 C CA . ASN A 1 197 ? 24.415 -31.410 132.818 1.00 54.87 194 ASN A CA 1
ATOM 1563 C C . ASN A 1 197 ? 23.752 -32.774 132.689 1.00 57.08 194 ASN A C 1
ATOM 1564 O O . ASN A 1 197 ? 22.648 -32.953 133.213 1.00 65.71 194 ASN A O 1
ATOM 1569 N N . ARG A 1 198 ? 24.392 -33.732 132.013 1.00 53.93 195 ARG A N 1
ATOM 1570 C CA . ARG A 1 198 ? 24.010 -35.139 132.096 1.00 52.93 195 ARG A CA 1
ATOM 1571 C C . ARG A 1 198 ? 24.673 -35.834 133.277 1.00 58.50 195 ARG A C 1
ATOM 1572 O O . ARG A 1 198 ? 24.024 -36.606 133.992 1.00 51.51 195 ARG A O 1
ATOM 1580 N N . ILE A 1 199 ? 25.959 -35.559 133.500 1.00 53.49 196 ILE A N 1
ATOM 1581 C CA . ILE A 1 199 ? 26.720 -36.289 134.510 1.00 54.54 196 ILE A CA 1
ATOM 1582 C C . ILE A 1 199 ? 26.231 -35.955 135.918 1.00 50.49 196 ILE A C 1
ATOM 1583 O O . ILE A 1 199 ? 26.141 -36.840 136.778 1.00 53.31 196 ILE A O 1
ATOM 1588 N N . ILE A 1 200 ? 25.890 -34.687 136.173 1.00 53.15 197 ILE A N 1
ATOM 1589 C CA . ILE A 1 200 ? 25.502 -34.288 137.530 1.00 56.03 197 ILE A CA 1
ATOM 1590 C C . ILE A 1 200 ? 24.265 -35.033 138.017 1.00 62.35 197 ILE A C 1
ATOM 1591 O O . ILE A 1 200 ? 24.323 -35.630 139.106 1.00 60.77 197 ILE A O 1
ATOM 1596 N N . PRO A 1 201 ? 23.142 -35.062 137.289 1.00 63.84 198 PRO A N 1
ATOM 1597 C CA . PRO A 1 201 ? 21.997 -35.851 137.772 1.00 56.63 198 PRO A CA 1
ATOM 1598 C C . PRO A 1 201 ? 22.300 -37.331 137.915 1.00 53.91 198 PRO A C 1
ATOM 1599 O O . PRO A 1 201 ? 21.738 -37.985 138.801 1.00 63.25 198 PRO A O 1
ATOM 1603 N N . ALA A 1 202 ? 23.168 -37.887 137.068 1.00 54.12 199 ALA A N 1
ATOM 1604 C CA . ALA A 1 202 ? 23.549 -39.284 137.234 1.00 55.72 199 ALA A CA 1
ATOM 1605 C C . ALA A 1 202 ? 24.344 -39.483 138.518 1.00 55.69 199 ALA A C 1
ATOM 1606 O O . ALA A 1 202 ? 24.125 -40.457 139.243 1.00 58.38 199 ALA A O 1
ATOM 1608 N N . ILE A 1 203 ? 25.262 -38.558 138.816 1.00 51.13 200 ILE A N 1
ATOM 1609 C CA . ILE A 1 203 ? 26.098 -38.667 140.012 1.00 61.33 200 ILE A CA 1
ATOM 1610 C C . ILE A 1 203 ? 25.245 -38.632 141.275 1.00 52.86 200 ILE A C 1
ATOM 1611 O O . ILE A 1 203 ? 25.508 -39.358 142.245 1.00 53.52 200 ILE A O 1
ATOM 1616 N N . ASN A 1 204 ? 24.209 -37.792 141.282 1.00 53.03 201 ASN A N 1
ATOM 1617 C CA . ASN A 1 204 ? 23.330 -37.701 142.442 1.00 55.76 201 ASN A CA 1
ATOM 1618 C C . ASN A 1 204 ? 22.643 -39.031 142.732 1.00 63.77 201 ASN A C 1
ATOM 1619 O O . ASN A 1 204 ? 22.427 -39.383 143.897 1.00 59.05 201 ASN A O 1
ATOM 1624 N N . GLN A 1 205 ? 22.300 -39.789 141.688 1.00 61.84 202 GLN A N 1
ATOM 1625 C CA . GLN A 1 205 ? 21.681 -41.091 141.903 1.00 61.84 202 GLN A CA 1
ATOM 1626 C C . GLN A 1 205 ? 22.632 -42.038 142.623 1.00 65.29 202 GLN A C 1
ATOM 1627 O O . GLN A 1 205 ? 22.209 -42.821 143.481 1.00 70.18 202 GLN A O 1
ATOM 1633 N N . LEU A 1 206 ? 23.922 -41.977 142.291 1.00 60.65 203 LEU A N 1
ATOM 1634 C CA . LEU A 1 206 ? 24.920 -42.830 142.921 1.00 58.96 203 LEU A CA 1
ATOM 1635 C C . LEU A 1 206 ? 25.271 -42.388 144.336 1.00 62.41 203 LEU A C 1
ATOM 1636 O O . LEU A 1 206 ? 26.131 -43.017 144.964 1.00 62.56 203 LEU A O 1
ATOM 1641 N N . GLY A 1 207 ? 24.642 -41.330 144.841 1.00 60.34 204 GLY A N 1
ATOM 1642 C CA . GLY A 1 207 ? 24.841 -40.903 146.211 1.00 59.99 204 GLY A CA 1
ATOM 1643 C C . GLY A 1 207 ? 25.907 -39.854 146.426 1.00 55.40 204 GLY A C 1
ATOM 1644 O O . GLY A 1 207 ? 26.398 -39.719 147.555 1.00 49.84 204 GLY A O 1
ATOM 1645 N N . LEU A 1 208 ? 26.281 -39.106 145.390 1.00 53.30 205 LEU A N 1
ATOM 1646 C CA . LEU A 1 208 ? 27.320 -38.093 145.490 1.00 48.61 205 LEU A CA 1
ATOM 1647 C C . LEU A 1 208 ? 26.773 -36.723 145.111 1.00 53.92 205 LEU A C 1
ATOM 1648 O O . LEU A 1 208 ? 25.723 -36.601 144.474 1.00 57.39 205 LEU A O 1
ATOM 1653 N N . VAL A 1 209 ? 27.509 -35.686 145.515 1.00 42.86 206 VAL A N 1
ATOM 1654 C CA . VAL A 1 209 ? 27.130 -34.295 145.298 1.00 47.16 206 VAL A CA 1
ATOM 1655 C C . VAL A 1 209 ? 28.217 -33.613 144.479 1.00 45.17 206 VAL A C 1
ATOM 1656 O O . VAL A 1 209 ? 29.405 -33.920 144.614 1.00 39.28 206 VAL A O 1
ATOM 1660 N N . VAL A 1 210 ? 27.805 -32.683 143.619 1.00 43.72 207 VAL A N 1
ATOM 1661 C CA . VAL A 1 210 ? 28.730 -31.922 142.786 1.00 39.73 207 VAL A CA 1
ATOM 1662 C C . VAL A 1 210 ? 28.452 -30.442 142.988 1.00 45.85 207 VAL A C 1
ATOM 1663 O O . VAL A 1 210 ? 27.292 -30.013 142.965 1.00 50.36 207 VAL A O 1
ATOM 1667 N N . ARG A 1 211 ? 29.508 -29.662 143.195 1.00 41.78 208 ARG A N 1
ATOM 1668 C CA . ARG A 1 211 ? 29.376 -28.213 143.179 1.00 44.99 208 ARG A CA 1
ATOM 1669 C C . ARG A 1 211 ? 30.592 -27.608 142.497 1.00 44.61 208 ARG A C 1
ATOM 1670 O O . ARG A 1 211 ? 31.659 -28.220 142.420 1.00 41.08 208 ARG A O 1
ATOM 1678 N N . GLY A 1 212 ? 30.412 -26.396 141.983 1.00 50.01 209 GLY A N 1
ATOM 1679 C CA . GLY A 1 212 ? 31.534 -25.652 141.444 1.00 46.53 209 GLY A CA 1
ATOM 1680 C C . GLY A 1 212 ? 32.323 -24.998 142.568 1.00 44.68 209 GLY A C 1
ATOM 1681 O O . GLY A 1 212 ? 31.764 -24.494 143.538 1.00 46.67 209 GLY A O 1
ATOM 1682 N N . THR A 1 213 ? 33.646 -25.034 142.434 1.00 36.98 210 THR A N 1
ATOM 1683 C CA . THR A 1 213 ? 34.502 -24.413 143.439 1.00 32.78 210 THR A CA 1
ATOM 1684 C C . THR A 1 213 ? 34.384 -22.895 143.407 1.00 42.34 210 THR A C 1
ATOM 1685 O O . THR A 1 213 ? 34.322 -22.246 144.465 1.00 44.75 210 THR A O 1
ATOM 1689 N N . TYR A 1 214 ? 34.345 -22.316 142.210 1.00 46.77 211 TYR A N 1
ATOM 1690 C CA . TYR A 1 214 ? 34.347 -20.875 142.009 1.00 50.82 211 TYR A CA 1
ATOM 1691 C C . TYR A 1 214 ? 33.049 -20.421 141.354 1.00 52.71 211 TYR A C 1
ATOM 1692 O O . TYR A 1 214 ? 32.388 -21.188 140.648 1.00 51.21 211 TYR A O 1
ATOM 1701 N N . GLY A 1 215 ? 32.692 -19.165 141.597 1.00 53.99 212 GLY A N 1
ATOM 1702 C CA . GLY A 1 215 ? 31.490 -18.587 141.030 1.00 67.04 212 GLY A CA 1
ATOM 1703 C C . GLY A 1 215 ? 30.346 -18.531 142.023 1.00 73.09 212 GLY A C 1
ATOM 1704 O O . GLY A 1 215 ? 30.508 -18.712 143.234 1.00 69.50 212 GLY A O 1
ATOM 1705 N N . GLU A 1 216 ? 29.159 -18.272 141.480 1.00 74.06 213 GLU A N 1
ATOM 1706 C CA . GLU A 1 216 ? 27.943 -18.146 142.269 1.00 78.55 213 GLU A CA 1
ATOM 1707 C C . GLU A 1 216 ? 26.877 -19.081 141.715 1.00 75.14 213 GLU A C 1
ATOM 1708 O O . GLU A 1 216 ? 26.749 -19.238 140.498 1.00 72.16 213 GLU A O 1
ATOM 1714 N N . GLY A 1 217 ? 26.117 -19.698 142.615 1.00 81.72 214 GLY A N 1
ATOM 1715 C CA . GLY A 1 217 ? 25.005 -20.533 142.185 1.00 72.36 214 GLY A CA 1
ATOM 1716 C C . GLY A 1 217 ? 25.490 -21.830 141.570 1.00 69.13 214 GLY A C 1
ATOM 1717 O O . GLY A 1 217 ? 26.317 -22.547 142.144 1.00 75.13 214 GLY A O 1
ATOM 1718 N N . SER A 1 218 ? 24.963 -22.147 140.391 1.00 73.71 215 SER A N 1
ATOM 1719 C CA . SER A 1 218 ? 25.379 -23.333 139.654 1.00 73.20 215 SER A CA 1
ATOM 1720 C C . SER A 1 218 ? 26.678 -23.125 138.885 1.00 71.12 215 SER A C 1
ATOM 1721 O O . SER A 1 218 ? 27.108 -24.038 138.170 1.00 73.80 215 SER A O 1
ATOM 1724 N N . GLU A 1 219 ? 27.307 -21.958 139.015 1.00 68.55 216 GLU A N 1
ATOM 1725 C CA . GLU A 1 219 ? 28.520 -21.668 138.268 1.00 68.18 216 GLU A CA 1
ATOM 1726 C C . GLU A 1 219 ? 29.689 -22.507 138.768 1.00 65.29 216 GLU A C 1
ATOM 1727 O O . GLU A 1 219 ? 29.799 -22.832 139.956 1.00 57.73 216 GLU A O 1
ATOM 1733 N N . ALA A 1 220 ? 30.570 -22.858 137.835 1.00 59.68 217 ALA A N 1
ATOM 1734 C CA . ALA A 1 220 ? 31.830 -23.539 138.125 1.00 51.25 217 ALA A CA 1
ATOM 1735 C C . ALA A 1 220 ? 32.895 -22.824 137.301 1.00 47.05 217 ALA A C 1
ATOM 1736 O O . ALA A 1 220 ? 33.300 -23.298 136.234 1.00 40.75 217 ALA A O 1
ATOM 1738 N N . LEU A 1 221 ? 33.324 -21.658 137.786 1.00 39.29 218 LEU A N 1
ATOM 1739 C CA . LEU A 1 221 ? 34.319 -20.885 137.054 1.00 40.41 218 LEU A CA 1
ATOM 1740 C C . LEU A 1 221 ? 35.631 -21.660 136.980 1.00 32.58 218 LEU A C 1
ATOM 1741 O O . LEU A 1 221 ? 36.029 -22.352 137.926 1.00 32.75 218 LEU A O 1
ATOM 1746 N N . GLY A 1 222 ? 36.302 -21.542 135.842 1.00 34.04 219 GLY A N 1
ATOM 1747 C CA . GLY A 1 222 ? 37.488 -22.326 135.593 1.00 31.32 219 GLY A CA 1
ATOM 1748 C C . GLY A 1 222 ? 37.234 -23.794 135.335 1.00 29.84 219 GLY A C 1
ATOM 1749 O O . GLY A 1 222 ? 38.204 -24.544 135.183 1.00 28.31 219 GLY A O 1
ATOM 1750 N N . ASN A 1 223 ? 35.967 -24.223 135.273 1.00 29.53 220 ASN A N 1
ATOM 1751 C CA . ASN A 1 223 ? 35.609 -25.634 135.068 1.00 29.52 220 ASN A CA 1
ATOM 1752 C C . ASN A 1 223 ? 36.188 -26.523 136.165 1.00 34.12 220 ASN A C 1
ATOM 1753 O O . ASN A 1 223 ? 36.545 -27.685 135.930 1.00 29.49 220 ASN A O 1
ATOM 1758 N N . ILE A 1 224 ? 36.277 -25.982 137.369 1.00 28.55 221 ILE A N 1
ATOM 1759 C CA . ILE A 1 224 ? 36.754 -26.722 138.532 1.00 27.35 221 ILE A CA 1
ATOM 1760 C C . ILE A 1 224 ? 35.558 -27.121 139.383 1.00 29.50 221 ILE A C 1
ATOM 1761 O O . ILE A 1 224 ? 34.813 -26.261 139.869 1.00 32.23 221 ILE A O 1
ATOM 1766 N N . PHE A 1 225 ? 35.410 -28.427 139.616 1.00 30.87 222 PHE A N 1
ATOM 1767 C CA . PHE A 1 225 ? 34.265 -28.986 140.318 1.00 28.40 222 PHE A CA 1
ATOM 1768 C C . PHE A 1 225 ? 34.708 -29.742 141.566 1.00 31.66 222 PHE A C 1
ATOM 1769 O O . PHE A 1 225 ? 35.787 -30.335 141.597 1.00 31.46 222 PHE A O 1
ATOM 1777 N N . GLN A 1 226 ? 33.852 -29.750 142.585 1.00 31.22 223 GLN A N 1
ATOM 1778 C CA A GLN A 1 226 ? 34.084 -30.529 143.794 0.48 33.10 223 GLN A CA 1
ATOM 1779 C CA B GLN A 1 226 ? 34.080 -30.525 143.800 0.52 33.08 223 GLN A CA 1
ATOM 1780 C C . GLN A 1 226 ? 33.058 -31.655 143.856 1.00 33.34 223 GLN A C 1
ATOM 1781 O O . GLN A 1 226 ? 31.851 -31.401 143.788 1.00 34.13 223 GLN A O 1
ATOM 1792 N N . ILE A 1 227 ? 33.544 -32.893 143.957 1.00 33.05 224 ILE A N 1
ATOM 1793 C CA . ILE A 1 227 ? 32.714 -34.097 144.046 1.00 34.86 224 ILE A CA 1
ATOM 1794 C C . ILE A 1 227 ? 32.841 -34.649 145.461 1.00 30.47 224 ILE A C 1
ATOM 1795 O O . ILE A 1 227 ? 33.953 -34.950 145.903 1.00 32.00 224 ILE A O 1
ATOM 1800 N N . SER A 1 228 ? 31.715 -34.835 146.155 1.00 30.07 225 SER A N 1
ATOM 1801 C CA . SER A 1 228 ? 31.757 -35.295 147.541 1.00 31.16 225 SER A CA 1
ATOM 1802 C C . SER A 1 228 ? 30.653 -36.317 147.808 1.00 32.96 225 SER A C 1
ATOM 1803 O O . SER A 1 228 ? 29.773 -36.554 146.976 1.00 39.80 225 SER A O 1
ATOM 1806 N N . ASN A 1 229 ? 30.723 -36.944 148.983 1.00 34.31 226 ASN A N 1
ATOM 1807 C CA . ASN A 1 229 ? 29.699 -37.891 149.400 1.00 37.23 226 ASN A CA 1
ATOM 1808 C C . ASN A 1 229 ? 28.489 -37.171 149.973 1.00 38.81 226 ASN A C 1
ATOM 1809 O O . ASN A 1 229 ? 28.613 -36.144 150.647 1.00 39.60 226 ASN A O 1
ATOM 1814 N N . GLN A 1 230 ? 27.312 -37.724 149.696 1.00 43.87 227 GLN A N 1
ATOM 1815 C CA A GLN A 1 230 ? 26.080 -37.289 150.339 0.58 49.00 227 GLN A CA 1
ATOM 1816 C CA B GLN A 1 230 ? 26.077 -37.293 150.336 0.42 49.03 227 GLN A CA 1
ATOM 1817 C C . GLN A 1 230 ? 25.761 -38.128 151.572 1.00 51.63 227 GLN A C 1
ATOM 1818 O O . GLN A 1 230 ? 25.318 -37.590 152.593 1.00 45.74 227 GLN A O 1
ATOM 1829 N N . ILE A 1 231 ? 26.004 -39.433 151.502 1.00 50.84 228 ILE A N 1
ATOM 1830 C CA . ILE A 1 231 ? 25.671 -40.348 152.588 1.00 49.84 228 ILE A CA 1
ATOM 1831 C C . ILE A 1 231 ? 26.745 -40.277 153.664 1.00 50.37 228 ILE A C 1
ATOM 1832 O O . ILE A 1 231 ? 27.945 -40.355 153.373 1.00 44.29 228 ILE A O 1
ATOM 1837 N N . THR A 1 232 ? 26.311 -40.131 154.915 1.00 49.57 229 THR A N 1
ATOM 1838 C CA . THR A 1 232 ? 27.211 -40.128 156.060 1.00 46.67 229 THR A CA 1
ATOM 1839 C C . THR A 1 232 ? 26.797 -41.080 157.173 1.00 51.43 229 THR A C 1
ATOM 1840 O O . THR A 1 232 ? 27.638 -41.390 158.026 1.00 45.10 229 THR A O 1
ATOM 1844 N N . LEU A 1 233 ? 25.551 -41.559 157.190 1.00 49.85 230 LEU A N 1
ATOM 1845 C CA . LEU A 1 233 ? 25.027 -42.418 158.246 1.00 53.55 230 LEU A CA 1
ATOM 1846 C C . LEU A 1 233 ? 24.603 -43.758 157.661 1.00 50.29 230 LEU A C 1
ATOM 1847 O O . LEU A 1 233 ? 23.966 -43.811 156.605 1.00 57.74 230 LEU A O 1
ATOM 1852 N N . GLY A 1 234 ? 24.950 -44.837 158.354 1.00 53.86 231 GLY A N 1
ATOM 1853 C CA . GLY A 1 234 ? 24.594 -46.172 157.913 1.00 57.09 231 GLY A CA 1
ATOM 1854 C C . GLY A 1 234 ? 25.561 -46.811 156.944 1.00 61.68 231 GLY A C 1
ATOM 1855 O O . GLY A 1 234 ? 25.235 -47.855 156.365 1.00 60.56 231 GLY A O 1
ATOM 1856 N N . LYS A 1 235 ? 26.736 -46.219 156.747 1.00 58.97 232 LYS A N 1
ATOM 1857 C CA . LYS A 1 235 ? 27.757 -46.743 155.854 1.00 48.85 232 LYS A CA 1
ATOM 1858 C C . LYS A 1 235 ? 29.113 -46.481 156.493 1.00 46.65 232 LYS A C 1
ATOM 1859 O O . LYS A 1 235 ? 29.313 -45.436 157.118 1.00 49.80 232 LYS A O 1
ATOM 1865 N N . SER A 1 236 ? 30.038 -47.428 156.348 1.00 41.89 233 SER A N 1
ATOM 1866 C CA . SER A 1 236 ? 31.354 -47.268 156.951 1.00 46.00 233 SER A CA 1
ATOM 1867 C C . SER A 1 236 ? 32.141 -46.181 156.230 1.00 44.93 233 SER A C 1
ATOM 1868 O O . SER A 1 236 ? 31.917 -45.908 155.049 1.00 41.36 233 SER A O 1
ATOM 1871 N N . GLU A 1 237 ? 33.082 -45.564 156.953 1.00 43.13 234 GLU A N 1
ATOM 1872 C CA . GLU A 1 237 ? 33.917 -44.532 156.338 1.00 38.86 234 GLU A CA 1
ATOM 1873 C C . GLU A 1 237 ? 34.684 -45.085 155.143 1.00 42.99 234 GLU A C 1
ATOM 1874 O O . GLU A 1 237 ? 34.762 -44.436 154.090 1.00 41.71 234 GLU A O 1
ATOM 1880 N N . GLU A 1 238 ? 35.229 -46.298 155.272 1.00 41.19 235 GLU A N 1
ATOM 1881 C CA . GLU A 1 238 ? 35.969 -46.895 154.163 1.00 38.91 235 GLU A CA 1
ATOM 1882 C C . GLU A 1 238 ? 35.070 -47.111 152.953 1.00 41.38 235 GLU A C 1
ATOM 1883 O O . GLU A 1 238 ? 35.493 -46.893 151.812 1.00 42.73 235 GLU A O 1
ATOM 1889 N N . ASP A 1 239 ? 33.821 -47.535 153.179 1.00 40.22 236 ASP A N 1
ATOM 1890 C CA . ASP A 1 239 ? 32.903 -47.748 152.059 1.00 43.84 236 ASP A CA 1
ATOM 1891 C C . ASP A 1 239 ? 32.489 -46.430 151.412 1.00 43.96 236 ASP A C 1
ATOM 1892 O O . ASP A 1 239 ? 32.333 -46.356 150.184 1.00 44.79 236 ASP A O 1
ATOM 1897 N N . ILE A 1 240 ? 32.291 -45.383 152.220 1.00 39.29 237 ILE A N 1
ATOM 1898 C CA . ILE A 1 240 ? 31.978 -44.062 151.670 1.00 39.04 237 ILE A CA 1
ATOM 1899 C C . ILE A 1 240 ? 33.087 -43.609 150.729 1.00 35.05 237 ILE A C 1
ATOM 1900 O O . ILE A 1 240 ? 32.834 -43.148 149.609 1.00 38.65 237 ILE A O 1
ATOM 1905 N N . VAL A 1 241 ? 34.337 -43.764 151.162 1.00 35.34 238 VAL A N 1
ATOM 1906 C CA . VAL A 1 241 ? 35.465 -43.259 150.390 1.00 37.75 238 VAL A CA 1
ATOM 1907 C C . VAL A 1 241 ? 35.713 -44.131 149.161 1.00 43.43 238 VAL A C 1
ATOM 1908 O O . VAL A 1 241 ? 36.033 -43.623 148.076 1.00 36.19 238 VAL A O 1
ATOM 1912 N N . ALA A 1 242 ? 35.545 -45.450 149.297 1.00 41.53 239 ALA A N 1
ATOM 1913 C CA . ALA A 1 242 ? 35.740 -46.338 148.152 1.00 36.38 239 ALA A CA 1
ATOM 1914 C C . ALA A 1 242 ? 34.724 -46.069 147.050 1.00 36.89 239 ALA A C 1
ATOM 1915 O O . ALA A 1 242 ? 35.048 -46.170 145.860 1.00 39.93 239 ALA A O 1
ATOM 1917 N N . ASP A 1 243 ? 33.486 -45.722 147.413 1.00 36.86 240 ASP A N 1
ATOM 1918 C CA . ASP A 1 243 ? 32.490 -45.464 146.377 1.00 41.93 240 ASP A CA 1
ATOM 1919 C C . ASP A 1 243 ? 32.763 -44.148 145.653 1.00 45.02 240 ASP A C 1
ATOM 1920 O O . ASP A 1 243 ? 32.643 -44.075 144.423 1.00 41.25 240 ASP A O 1
ATOM 1925 N N . LEU A 1 244 ? 33.134 -43.101 146.394 1.00 36.44 241 LEU A N 1
ATOM 1926 C CA . LEU A 1 244 ? 33.571 -41.858 145.763 1.00 32.07 241 LEU A CA 1
ATOM 1927 C C . LEU A 1 244 ? 34.736 -42.106 144.815 1.00 30.69 241 LEU A C 1
ATOM 1928 O O . LEU A 1 244 ? 34.727 -41.648 143.664 1.00 35.13 241 LEU A O 1
ATOM 1933 N N . HIS A 1 245 ? 35.748 -42.843 145.284 1.00 31.71 242 HIS A N 1
ATOM 1934 C CA . HIS A 1 245 ? 36.924 -43.109 144.466 1.00 30.63 242 HIS A CA 1
ATOM 1935 C C . HIS A 1 245 ? 36.546 -43.778 143.149 1.00 37.03 242 HIS A C 1
ATOM 1936 O O . HIS A 1 245 ? 37.083 -43.431 142.091 1.00 33.90 242 HIS A O 1
ATOM 1943 N N . THR A 1 246 ? 35.618 -44.737 143.197 1.00 36.54 243 THR A N 1
ATOM 1944 C CA . THR A 1 246 ? 35.189 -45.433 141.985 1.00 40.01 243 THR A CA 1
ATOM 1945 C C . THR A 1 246 ? 34.610 -44.464 140.957 1.00 36.52 243 THR A C 1
ATOM 1946 O O . THR A 1 246 ? 35.000 -44.474 139.781 1.00 39.41 243 THR A O 1
ATOM 1950 N N . ILE A 1 247 ? 33.668 -43.622 141.382 1.00 38.25 244 ILE A N 1
ATOM 1951 C CA . ILE A 1 247 ? 33.034 -42.681 140.463 1.00 37.80 244 ILE A CA 1
ATOM 1952 C C . ILE A 1 247 ? 34.037 -41.642 139.965 1.00 38.60 244 ILE A C 1
ATOM 1953 O O . ILE A 1 247 ? 33.990 -41.221 138.801 1.00 36.54 244 ILE A O 1
ATOM 1958 N N . VAL A 1 248 ? 34.947 -41.194 140.837 1.00 34.07 245 VAL A N 1
ATOM 1959 C CA . VAL A 1 248 ? 35.983 -40.248 140.411 1.00 33.21 245 VAL A CA 1
ATOM 1960 C C . VAL A 1 248 ? 36.836 -40.850 139.296 1.00 39.24 245 VAL A C 1
ATOM 1961 O O . VAL A 1 248 ? 37.117 -40.198 138.281 1.00 36.39 245 VAL A O 1
ATOM 1965 N N . GLU A 1 249 ? 37.263 -42.107 139.463 1.00 41.55 246 GLU A N 1
ATOM 1966 C CA . GLU A 1 249 ? 38.058 -42.745 138.413 1.00 40.09 246 GLU A CA 1
ATOM 1967 C C . GLU A 1 249 ? 37.272 -42.877 137.114 1.00 38.44 246 GLU A C 1
ATOM 1968 O O . GLU A 1 249 ? 37.857 -42.790 136.026 1.00 38.53 246 GLU A O 1
ATOM 1974 N N . GLN A 1 250 ? 35.949 -43.047 137.201 1.00 36.38 247 GLN A N 1
ATOM 1975 C CA . GLN A 1 250 ? 35.130 -43.059 135.993 1.00 41.92 247 GLN A CA 1
ATOM 1976 C C . GLN A 1 250 ? 35.077 -41.680 135.356 1.00 44.10 247 GLN A C 1
ATOM 1977 O O . GLN A 1 250 ? 35.058 -41.556 134.128 1.00 36.42 247 GLN A O 1
ATOM 1983 N N . LEU A 1 251 ? 35.038 -40.630 136.176 1.00 36.02 248 LEU A N 1
ATOM 1984 C CA . LEU A 1 251 ? 35.043 -39.273 135.635 1.00 36.35 248 LEU A CA 1
ATOM 1985 C C . LEU A 1 251 ? 36.372 -38.945 134.976 1.00 36.09 248 LEU A C 1
ATOM 1986 O O . LEU A 1 251 ? 36.407 -38.238 133.959 1.00 38.09 248 LEU A O 1
ATOM 1991 N N . ILE A 1 252 ? 37.476 -39.412 135.563 1.00 32.33 249 ILE A N 1
ATOM 1992 C CA . ILE A 1 252 ? 38.790 -39.183 134.970 1.00 32.29 249 ILE A CA 1
ATOM 1993 C C . ILE A 1 252 ? 38.843 -39.773 133.567 1.00 44.53 249 ILE A C 1
ATOM 1994 O O . ILE A 1 252 ? 39.350 -39.145 132.626 1.00 37.93 249 ILE A O 1
ATOM 1999 N N . ALA A 1 253 ? 38.305 -40.984 133.400 1.00 44.25 250 ALA A N 1
ATOM 2000 C CA . ALA A 1 253 ? 38.343 -41.637 132.094 1.00 40.28 250 ALA A CA 1
ATOM 2001 C C . ALA A 1 253 ? 37.422 -40.947 131.092 1.00 37.87 250 ALA A C 1
ATOM 2002 O O . ALA A 1 253 ? 37.757 -40.842 129.910 1.00 37.51 250 ALA A O 1
ATOM 2004 N N . GLN A 1 254 ? 36.261 -40.465 131.539 1.00 36.99 251 GLN A N 1
ATOM 2005 C CA . GLN A 1 254 ? 35.369 -39.757 130.628 1.00 35.68 251 GLN A CA 1
ATOM 2006 C C . GLN A 1 254 ? 35.947 -38.406 130.205 1.00 39.77 251 GLN A C 1
ATOM 2007 O O . GLN A 1 254 ? 35.789 -37.995 129.047 1.00 38.39 251 GLN A O 1
ATOM 2013 N N . GLU A 1 255 ? 36.608 -37.697 131.129 1.00 34.78 252 GLU A N 1
ATOM 2014 C CA . GLU A 1 255 ? 37.271 -36.444 130.771 1.00 35.02 252 GLU A CA 1
ATOM 2015 C C . GLU A 1 255 ? 38.444 -36.691 129.826 1.00 39.35 252 GLU A C 1
ATOM 2016 O O . GLU A 1 255 ? 38.623 -35.957 128.846 1.00 35.33 252 GLU A O 1
ATOM 2022 N N . ARG A 1 256 ? 39.264 -37.710 130.104 1.00 39.57 253 ARG A N 1
ATOM 2023 C CA . ARG A 1 256 ? 40.357 -38.032 129.190 1.00 47.55 253 ARG A CA 1
ATOM 2024 C C . ARG A 1 256 ? 39.834 -38.437 127.818 1.00 43.34 253 ARG A C 1
ATOM 2025 O O . ARG A 1 256 ? 40.396 -38.043 126.788 1.00 39.79 253 ARG A O 1
ATOM 2033 N N . ALA A 1 257 ? 38.759 -39.225 127.781 1.00 36.68 254 ALA A N 1
ATOM 2034 C CA . ALA A 1 257 ? 38.188 -39.610 126.493 1.00 41.89 254 ALA A CA 1
ATOM 2035 C C . ALA A 1 257 ? 37.671 -38.394 125.739 1.00 43.84 254 ALA A C 1
ATOM 2036 O O . ALA A 1 257 ? 37.820 -38.300 124.509 1.00 41.25 254 ALA A O 1
ATOM 2038 N N . ALA A 1 258 ? 37.032 -37.464 126.455 1.00 39.78 255 ALA A N 1
ATOM 2039 C CA . ALA A 1 258 ? 36.503 -36.269 125.812 1.00 39.11 255 ALA A CA 1
ATOM 2040 C C . ALA A 1 258 ? 37.621 -35.385 125.273 1.00 35.92 255 ALA A C 1
ATOM 2041 O O . ALA A 1 258 ? 37.465 -34.771 124.210 1.00 34.31 255 ALA A O 1
ATOM 2043 N N . ARG A 1 259 ? 38.761 -35.333 125.965 1.00 37.23 256 ARG A N 1
ATOM 2044 C CA . ARG A 1 259 ? 39.895 -34.561 125.463 1.00 40.22 256 ARG A CA 1
ATOM 2045 C C . ARG A 1 259 ? 40.431 -35.144 124.163 1.00 42.29 256 ARG A C 1
ATOM 2046 O O . ARG A 1 259 ? 40.715 -34.409 123.214 1.00 36.71 256 ARG A O 1
ATOM 2054 N N . GLN A 1 260 ? 40.596 -36.465 124.106 1.00 42.16 257 GLN A N 1
ATOM 2055 C CA . GLN A 1 260 ? 41.082 -37.068 122.867 1.00 42.24 257 GLN A CA 1
ATOM 2056 C C . GLN A 1 260 ? 40.074 -36.923 121.741 1.00 37.60 257 GLN A C 1
ATOM 2057 O O . GLN A 1 260 ? 40.469 -36.763 120.581 1.00 43.51 257 GLN A O 1
ATOM 2063 N N . ALA A 1 261 ? 38.777 -36.963 122.051 1.00 36.17 258 ALA A N 1
ATOM 2064 C CA . ALA A 1 261 ? 37.779 -36.751 121.009 1.00 42.96 258 ALA A CA 1
ATOM 2065 C C . ALA A 1 261 ? 37.855 -35.332 120.460 1.00 40.05 258 ALA A C 1
ATOM 2066 O O . ALA A 1 261 ? 37.762 -35.122 119.246 1.00 37.99 258 ALA A O 1
ATOM 2068 N N . LEU A 1 262 ? 38.049 -34.346 121.336 1.00 35.58 259 LEU A N 1
ATOM 2069 C CA . LEU A 1 262 ? 38.170 -32.963 120.882 1.00 35.44 259 LEU A CA 1
ATOM 2070 C C . LEU A 1 262 ? 39.390 -32.775 119.996 1.00 32.26 259 LEU A C 1
ATOM 2071 O O . LEU A 1 262 ? 39.351 -32.014 119.022 1.00 34.03 259 LEU A O 1
ATOM 2076 N N . VAL A 1 263 ? 40.498 -33.429 120.337 1.00 31.29 260 VAL A N 1
ATOM 2077 C CA . VAL A 1 263 ? 41.693 -33.283 119.522 1.00 30.95 260 VAL A CA 1
ATOM 2078 C C . VAL A 1 263 ? 41.428 -33.827 118.128 1.00 37.33 260 VAL A C 1
ATOM 2079 O O . VAL A 1 263 ? 41.783 -33.204 117.118 1.00 36.83 260 VAL A O 1
ATOM 2083 N N . LYS A 1 264 ? 40.736 -34.964 118.055 1.00 36.59 261 LYS A N 1
ATOM 2084 C CA . LYS A 1 264 ? 40.466 -35.588 116.766 1.00 42.71 261 LYS A CA 1
ATOM 2085 C C . LYS A 1 264 ? 39.441 -34.792 115.964 1.00 39.54 261 LYS A C 1
ATOM 2086 O O . LYS A 1 264 ? 39.591 -34.628 114.748 1.00 40.06 261 LYS A O 1
ATOM 2092 N N . THR A 1 265 ? 38.406 -34.269 116.626 1.00 34.09 262 THR A N 1
ATOM 2093 C CA . THR A 1 265 ? 37.336 -33.555 115.930 1.00 32.77 262 THR A CA 1
ATOM 2094 C C . THR A 1 265 ? 37.735 -32.129 115.531 1.00 40.67 262 THR A C 1
ATOM 2095 O O . THR A 1 265 ? 37.350 -31.647 114.459 1.00 36.64 262 THR A O 1
ATOM 2099 N N . LEU A 1 266 ? 38.480 -31.426 116.385 1.00 37.37 263 LEU A N 1
ATOM 2100 C CA . LEU A 1 266 ? 38.776 -30.009 116.172 1.00 29.97 263 LEU A CA 1
ATOM 2101 C C . LEU A 1 266 ? 40.182 -29.733 115.666 1.00 35.01 263 LEU A C 1
ATOM 2102 O O . LEU A 1 266 ? 40.384 -28.751 114.940 1.00 34.26 263 LEU A O 1
ATOM 2107 N N . GLY A 1 267 ? 41.161 -30.546 116.058 1.00 32.58 264 GLY A N 1
ATOM 2108 C CA . GLY A 1 267 ? 42.531 -30.362 115.609 1.00 36.73 264 GLY A CA 1
ATOM 2109 C C . GLY A 1 267 ? 43.073 -28.960 115.829 1.00 39.53 264 GLY A C 1
ATOM 2110 O O . GLY A 1 267 ? 43.126 -28.479 116.965 1.00 35.52 264 GLY A O 1
ATOM 2111 N N . ILE A 1 268 ? 43.470 -28.294 114.739 1.00 34.12 265 ILE A N 1
ATOM 2112 C CA . ILE A 1 268 ? 44.070 -26.962 114.814 1.00 33.40 265 ILE A CA 1
ATOM 2113 C C . ILE A 1 268 ? 43.131 -25.929 115.423 1.00 32.35 265 ILE A C 1
ATOM 2114 O O . ILE A 1 268 ? 43.600 -24.923 115.969 1.00 32.71 265 ILE A O 1
ATOM 2119 N N . GLN A 1 269 ? 41.812 -26.136 115.337 1.00 28.89 266 GLN A N 1
ATOM 2120 C CA . GLN A 1 269 ? 40.870 -25.220 115.982 1.00 32.75 266 GLN A CA 1
ATOM 2121 C C . GLN A 1 269 ? 40.983 -25.257 117.507 1.00 31.02 266 GLN A C 1
ATOM 2122 O O . GLN A 1 269 ? 40.770 -24.236 118.173 1.00 31.73 266 GLN A O 1
ATOM 2128 N N . LEU A 1 270 ? 41.281 -26.424 118.075 1.00 32.02 267 LEU A N 1
ATOM 2129 C CA . LEU A 1 270 ? 41.504 -26.516 119.515 1.00 29.45 267 LEU A CA 1
ATOM 2130 C C . LEU A 1 270 ? 42.828 -25.872 119.903 1.00 32.31 267 LEU A C 1
ATOM 2131 O O . LEU A 1 270 ? 42.898 -25.125 120.887 1.00 29.97 267 LEU A O 1
ATOM 2136 N N . GLU A 1 271 ? 43.887 -26.134 119.127 1.00 33.57 268 GLU A N 1
ATOM 2137 C CA . GLU A 1 271 ? 45.158 -25.456 119.362 1.00 33.93 268 GLU A CA 1
ATOM 2138 C C . GLU A 1 271 ? 44.980 -23.943 119.301 1.00 30.99 268 GLU A C 1
ATOM 2139 O O . GLU A 1 271 ? 45.509 -23.212 120.148 1.00 32.34 268 GLU A O 1
ATOM 2145 N N . ASP A 1 272 ? 44.203 -23.465 118.324 1.00 30.53 269 ASP A N 1
ATOM 2146 C CA . ASP A 1 272 ? 43.902 -22.037 118.227 1.00 30.71 269 ASP A CA 1
ATOM 2147 C C . ASP A 1 272 ? 43.166 -21.528 119.465 1.00 31.72 269 ASP A C 1
ATOM 2148 O O . ASP A 1 272 ? 43.444 -20.425 119.950 1.00 28.94 269 ASP A O 1
ATOM 2153 N N . LYS A 1 273 ? 42.206 -22.301 119.979 1.00 29.04 270 LYS A N 1
ATOM 2154 C CA . LYS A 1 273 ? 41.445 -21.847 121.145 1.00 30.94 270 LYS A CA 1
ATOM 2155 C C . LYS A 1 273 ? 42.343 -21.661 122.372 1.00 27.20 270 LYS A C 1
ATOM 2156 O O . LYS A 1 273 ? 42.255 -20.642 123.068 1.00 29.63 270 LYS A O 1
ATOM 2162 N N . VAL A 1 274 ? 43.206 -22.637 122.666 1.00 26.29 271 VAL A N 1
ATOM 2163 C CA . VAL A 1 274 ? 44.019 -22.531 123.881 1.00 29.19 271 VAL A CA 1
ATOM 2164 C C . VAL A 1 274 ? 45.100 -21.461 123.733 1.00 28.23 271 VAL A C 1
ATOM 2165 O O . VAL A 1 274 ? 45.464 -20.801 124.718 1.00 24.93 271 VAL A O 1
ATOM 2169 N N . PHE A 1 275 ? 45.617 -21.244 122.523 1.00 29.61 272 PHE A N 1
ATOM 2170 C CA . PHE A 1 275 ? 46.653 -20.231 122.342 1.00 30.06 272 PHE A CA 1
ATOM 2171 C C . PHE A 1 275 ? 46.077 -18.820 122.339 1.00 25.89 272 PHE A C 1
ATOM 2172 O O . PHE A 1 275 ? 46.738 -17.889 122.815 1.00 28.12 272 PHE A O 1
ATOM 2180 N N . ARG A 1 276 ? 44.857 -18.641 121.823 1.00 27.77 273 ARG A N 1
ATOM 2181 C CA . ARG A 1 276 ? 44.185 -17.346 121.950 1.00 27.34 273 ARG A CA 1
ATOM 2182 C C . ARG A 1 276 ? 43.992 -16.972 1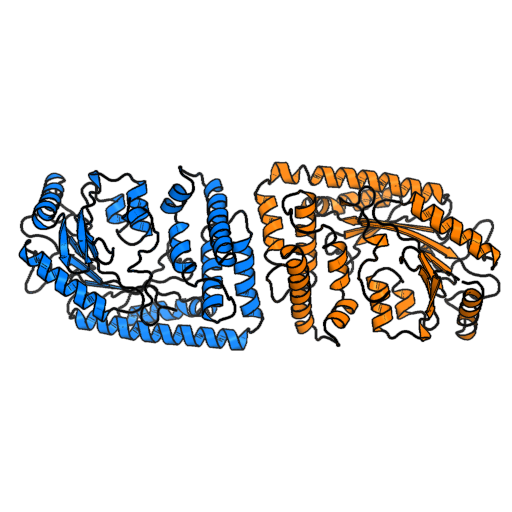23.415 1.00 27.85 273 ARG A C 1
ATOM 2183 O O . ARG A 1 276 ? 44.227 -15.823 123.811 1.00 24.99 273 ARG A O 1
ATOM 2191 N N . SER A 1 277 ? 43.591 -17.939 124.249 1.00 27.68 274 SER A N 1
ATOM 2192 C CA . SER A 1 277 ? 43.419 -17.644 125.667 1.00 29.45 274 SER A CA 1
ATOM 2193 C C . SER A 1 277 ? 44.752 -17.304 126.317 1.00 27.70 274 SER A C 1
ATOM 2194 O O . SER A 1 277 ? 44.826 -16.395 127.155 1.00 26.82 274 SER A O 1
ATOM 2197 N N . TYR A 1 278 ? 45.816 -18.017 125.935 1.00 25.97 275 TYR A N 1
ATOM 2198 C CA . TYR A 1 278 ? 47.147 -17.660 126.409 1.00 29.42 275 TYR A CA 1
ATOM 2199 C C . TYR A 1 278 ? 47.496 -16.231 126.010 1.00 30.90 275 TYR A C 1
ATOM 2200 O O . TYR A 1 278 ? 48.006 -15.454 126.829 1.00 30.45 275 TYR A O 1
ATOM 2209 N N . GLY A 1 279 ? 47.234 -15.876 124.743 1.00 31.49 276 GLY A N 1
ATOM 2210 C CA . GLY A 1 279 ? 47.570 -14.540 124.260 1.00 27.70 276 GLY A CA 1
ATOM 2211 C C . GLY A 1 279 ? 46.829 -13.451 125.007 1.00 27.38 276 GLY A C 1
ATOM 2212 O O . GLY A 1 279 ? 47.388 -12.384 125.285 1.00 27.57 276 GLY A O 1
ATOM 2213 N N . ILE A 1 280 ? 45.559 -13.697 125.338 1.00 23.82 277 ILE A N 1
ATOM 2214 C CA . ILE A 1 280 ? 44.798 -12.731 126.135 1.00 29.19 277 ILE A CA 1
ATOM 2215 C C . ILE A 1 280 ? 45.409 -12.590 127.523 1.00 27.46 277 ILE A C 1
ATOM 2216 O O . ILE A 1 280 ? 45.646 -11.479 128.016 1.00 30.45 277 ILE A O 1
ATOM 2221 N N . LEU A 1 281 ? 45.645 -13.717 128.197 1.00 27.42 278 LEU A N 1
ATOM 2222 C CA . LEU A 1 281 ? 46.182 -13.638 129.550 1.00 25.51 278 LEU A CA 1
ATOM 2223 C C . LEU A 1 281 ? 47.554 -12.979 129.575 1.00 27.15 278 LEU A C 1
ATOM 2224 O O . LEU A 1 281 ? 47.897 -12.275 130.540 1.00 28.06 278 LEU A O 1
ATOM 2229 N N . ALA A 1 282 ? 48.375 -13.241 128.554 1.00 27.56 279 ALA A N 1
ATOM 2230 C CA . ALA A 1 282 ? 49.740 -12.724 128.549 1.00 24.55 279 ALA A CA 1
ATOM 2231 C C . ALA A 1 282 ? 49.800 -11.230 128.276 1.00 29.15 279 ALA A C 1
ATOM 2232 O O . ALA A 1 282 ? 50.822 -10.606 128.580 1.00 31.07 279 ALA A O 1
ATOM 2234 N N . ASN A 1 283 ? 48.729 -10.634 127.744 1.00 27.08 280 ASN A N 1
ATOM 2235 C CA . ASN A 1 283 ? 48.807 -9.257 127.255 1.00 26.53 280 ASN A CA 1
ATOM 2236 C C . ASN A 1 283 ? 47.674 -8.327 127.683 1.00 25.59 280 ASN A C 1
ATOM 2237 O O . ASN A 1 283 ? 47.870 -7.105 127.630 1.00 25.26 280 ASN A O 1
ATOM 2242 N N . CYS A 1 284 ? 46.528 -8.830 128.135 1.00 28.39 281 CYS A N 1
ATOM 2243 C CA . CYS A 1 284 ? 45.430 -7.909 128.410 1.00 32.09 281 CYS A CA 1
ATOM 2244 C C . CYS A 1 284 ? 45.746 -7.012 129.603 1.00 30.84 281 CYS A C 1
ATOM 2245 O O . CYS A 1 284 ? 46.591 -7.322 130.446 1.00 27.17 281 CYS A O 1
ATOM 2248 N N . ARG A 1 285 ? 45.071 -5.858 129.636 1.00 27.36 282 ARG A N 1
ATOM 2249 C CA . ARG A 1 285 ? 45.215 -4.889 130.717 1.00 27.91 282 ARG A CA 1
ATOM 2250 C C . ARG A 1 285 ? 43.996 -4.797 131.626 1.00 24.49 282 ARG A C 1
ATOM 2251 O O . ARG A 1 285 ? 44.092 -4.197 132.703 1.00 28.44 282 ARG A O 1
ATOM 2259 N N . VAL A 1 286 ? 42.862 -5.378 131.229 1.00 27.43 283 VAL A N 1
ATOM 2260 C CA . VAL A 1 286 ? 41.642 -5.405 132.030 1.00 29.76 283 VAL A CA 1
ATOM 2261 C C . VAL A 1 286 ? 40.995 -6.771 131.839 1.00 29.10 283 VAL A C 1
ATOM 2262 O O . VAL A 1 286 ? 40.734 -7.173 130.702 1.00 30.66 283 VAL A O 1
ATOM 2266 N N . ILE A 1 287 ? 40.710 -7.477 132.932 1.00 28.84 284 ILE A N 1
ATOM 2267 C CA . ILE A 1 287 ? 40.048 -8.775 132.789 1.00 28.76 284 ILE A CA 1
ATOM 2268 C C . ILE A 1 287 ? 39.241 -9.075 134.048 1.00 31.47 284 ILE A C 1
ATOM 2269 O O . ILE A 1 287 ? 39.721 -8.887 135.171 1.00 29.65 284 ILE A O 1
ATOM 2274 N N . ASP A 1 288 ? 37.999 -9.514 133.856 1.00 31.26 285 ASP A N 1
ATOM 2275 C CA . ASP A 1 288 ? 37.133 -9.847 134.972 1.00 35.53 285 ASP A CA 1
ATOM 2276 C C . ASP A 1 288 ? 37.341 -11.293 135.417 1.00 33.35 285 ASP A C 1
ATOM 2277 O O . ASP A 1 288 ? 38.058 -12.076 134.793 1.00 32.34 285 ASP A O 1
ATOM 2282 N N . SER A 1 289 ? 36.677 -11.645 136.520 1.00 33.44 286 SER A N 1
ATOM 2283 C CA A SER A 1 289 ? 36.901 -12.957 137.116 0.40 32.78 286 SER A CA 1
ATOM 2284 C CA B SER A 1 289 ? 36.886 -12.956 137.124 0.35 32.81 286 SER A CA 1
ATOM 2285 C CA C SER A 1 289 ? 36.890 -12.958 137.123 0.25 32.85 286 SER A CA 1
ATOM 2286 C C . SER A 1 289 ? 36.428 -14.078 136.199 1.00 34.36 286 SER A C 1
ATOM 2287 O O . SER A 1 289 ? 37.098 -15.112 136.086 1.00 32.79 286 SER A O 1
ATOM 2294 N N . LYS A 1 290 ? 35.292 -13.894 135.528 1.00 31.80 287 LYS A N 1
ATOM 2295 C CA . LYS A 1 290 ? 34.772 -14.962 134.676 1.00 34.30 287 LYS A CA 1
ATOM 2296 C C . LYS A 1 290 ? 35.678 -15.224 133.473 1.00 36.24 287 LYS A C 1
ATOM 2297 O O . LYS A 1 290 ? 35.977 -16.383 133.151 1.00 31.95 287 LYS A O 1
ATOM 2303 N N . GLU A 1 291 ? 36.124 -14.170 132.786 1.00 32.31 288 GLU A N 1
ATOM 2304 C CA . GLU A 1 291 ? 36.972 -14.408 131.618 1.00 32.47 288 GLU A CA 1
ATOM 2305 C C . GLU A 1 291 ? 38.336 -14.949 132.030 1.00 28.91 288 GLU A C 1
ATOM 2306 O O . GLU A 1 291 ? 38.912 -15.790 131.329 1.00 28.34 288 GLU A O 1
ATOM 2312 N N . ALA A 1 292 ? 38.876 -14.476 133.156 1.00 29.26 289 ALA A N 1
ATOM 2313 C CA . ALA A 1 292 ? 40.189 -14.944 133.583 1.00 26.93 289 ALA A CA 1
ATOM 2314 C C . ALA A 1 292 ? 40.152 -16.436 133.887 1.00 28.02 289 ALA A C 1
ATOM 2315 O O . ALA A 1 292 ? 41.022 -17.196 133.451 1.00 28.26 289 ALA A O 1
ATOM 2317 N N . ALA A 1 293 ? 39.128 -16.868 134.618 1.00 28.64 290 ALA A N 1
ATOM 2318 C CA . ALA A 1 293 ? 39.001 -18.281 134.965 1.00 27.10 290 ALA A CA 1
ATOM 2319 C C . ALA A 1 293 ? 38.842 -19.139 133.713 1.00 28.24 290 ALA A C 1
ATOM 2320 O O . ALA A 1 293 ? 39.461 -20.206 133.592 1.00 28.39 290 ALA A O 1
ATOM 2322 N N . GLN A 1 294 ? 38.017 -18.694 132.770 1.00 27.01 291 GLN A N 1
ATOM 2323 C CA . GLN A 1 294 ? 37.848 -19.463 131.539 1.00 27.70 291 GLN A CA 1
ATOM 2324 C C . GLN A 1 294 ? 39.160 -19.561 130.761 1.00 28.95 291 GLN A C 1
ATOM 2325 O O . GLN A 1 294 ? 39.514 -20.635 130.258 1.00 29.35 291 GLN A O 1
ATOM 2331 N N . CYS A 1 295 ? 39.892 -18.446 130.630 1.00 27.30 292 CYS A N 1
ATOM 2332 C CA . CYS A 1 295 ? 41.150 -18.490 129.881 1.00 28.67 292 CYS A CA 1
ATOM 2333 C C . CYS A 1 295 ? 42.196 -19.336 130.591 1.00 27.10 292 CYS A C 1
ATOM 2334 O O . CYS A 1 295 ? 42.980 -20.038 129.934 1.00 26.52 292 CYS A O 1
ATOM 2337 N N . LEU A 1 296 ? 42.239 -19.261 131.921 1.00 26.05 293 LEU A N 1
ATOM 2338 C CA . LEU A 1 296 ? 43.164 -20.090 132.695 1.00 24.76 293 LEU A CA 1
ATOM 2339 C C . LEU A 1 296 ? 42.857 -21.570 132.505 1.00 27.07 293 LEU A C 1
ATOM 2340 O O . LEU A 1 296 ? 43.775 -22.389 132.360 1.00 27.18 293 LEU A O 1
ATOM 2345 N N . SER A 1 297 ? 41.570 -21.927 132.496 1.00 28.61 294 SER A N 1
ATOM 2346 C CA . SER A 1 297 ? 41.166 -23.304 132.190 1.00 29.06 294 SER A CA 1
ATOM 2347 C C . SER A 1 297 ? 41.633 -23.734 130.802 1.00 30.27 294 SER A C 1
ATOM 2348 O O . SER A 1 297 ? 42.178 -24.831 130.627 1.00 27.23 294 SER A O 1
ATOM 2351 N N . ASP A 1 298 ? 41.398 -22.891 129.793 1.00 27.34 295 ASP A N 1
ATOM 2352 C CA . ASP A 1 298 ? 41.848 -23.186 128.435 1.00 31.22 295 ASP A CA 1
ATOM 2353 C C . ASP A 1 298 ? 43.352 -23.410 128.382 1.00 29.40 295 ASP A C 1
ATOM 2354 O O . ASP A 1 298 ? 43.827 -24.323 127.694 1.00 29.83 295 ASP A O 1
ATOM 2359 N N . VAL A 1 299 ? 44.125 -22.554 129.063 1.00 27.99 296 VAL A N 1
ATOM 2360 C CA . VAL A 1 299 ? 45.578 -22.659 128.981 1.00 26.55 296 VAL A CA 1
ATOM 2361 C C . VAL A 1 299 ? 46.054 -23.949 129.636 1.00 27.21 296 VAL A C 1
ATOM 2362 O O . VAL A 1 299 ? 46.934 -24.642 129.108 1.00 31.55 296 VAL A O 1
ATOM 2366 N N . ARG A 1 300 ? 45.464 -24.308 130.778 1.00 26.20 297 ARG A N 1
ATOM 2367 C CA . ARG A 1 300 ? 45.806 -25.580 131.410 1.00 25.67 297 ARG A CA 1
ATOM 2368 C C . ARG A 1 300 ? 45.481 -26.760 130.501 1.00 27.78 297 ARG A C 1
ATOM 2369 O O . ARG A 1 300 ? 46.272 -27.704 130.396 1.00 29.24 297 ARG A O 1
ATOM 2377 N N . LEU A 1 301 ? 44.315 -26.740 129.851 1.00 26.95 298 LEU A N 1
ATOM 2378 C CA . LEU A 1 301 ? 44.014 -27.794 128.882 1.00 29.34 298 LEU A CA 1
ATOM 2379 C C . LEU A 1 301 ? 45.075 -27.847 127.792 1.00 30.52 298 LEU A C 1
ATOM 2380 O O . LEU A 1 301 ? 45.524 -28.932 127.401 1.00 31.13 298 LEU A O 1
ATOM 2385 N N . GLY A 1 302 ? 45.497 -26.680 127.296 1.00 30.16 299 GLY A N 1
ATOM 2386 C CA . GLY A 1 302 ? 46.533 -26.655 126.271 1.00 33.29 299 GLY A CA 1
ATOM 2387 C C . GLY A 1 302 ? 47.849 -27.222 126.769 1.00 33.04 299 GLY A C 1
ATOM 2388 O O . GLY A 1 302 ? 48.572 -27.894 126.028 1.00 34.82 299 GLY A O 1
ATOM 2389 N N . ILE A 1 303 ? 48.189 -26.941 128.024 1.00 33.69 300 ILE A N 1
ATOM 2390 C CA . ILE A 1 303 ? 49.407 -27.507 128.590 1.00 35.37 300 ILE A CA 1
ATOM 2391 C C . ILE A 1 303 ? 49.269 -29.017 128.735 1.00 33.68 300 ILE A C 1
ATOM 2392 O O . ILE A 1 303 ? 50.184 -29.773 128.387 1.00 35.17 300 ILE A O 1
ATOM 2397 N N . ASP A 1 304 ? 48.120 -29.478 129.239 1.00 32.35 301 ASP A N 1
ATOM 2398 C CA . ASP A 1 304 ? 47.923 -30.907 129.470 1.00 32.11 301 ASP A CA 1
ATOM 2399 C C . ASP A 1 304 ? 48.046 -31.689 128.165 1.00 35.14 301 ASP A C 1
ATOM 2400 O O . ASP A 1 304 ? 48.666 -32.760 128.125 1.00 37.36 301 ASP A O 1
ATOM 2405 N N . LEU A 1 305 ? 47.461 -31.166 127.089 1.00 33.04 302 LEU A N 1
ATOM 2406 C CA . LEU A 1 305 ? 47.458 -31.840 125.794 1.00 31.16 302 LEU A CA 1
ATOM 2407 C C . LEU A 1 305 ? 48.775 -31.708 125.039 1.00 36.38 302 LEU A C 1
ATOM 2408 O O . LEU A 1 305 ? 48.928 -32.342 123.987 1.00 40.90 302 LEU A O 1
ATOM 2413 N N . GLY A 1 306 ? 49.717 -30.902 125.525 1.00 36.30 303 GLY A N 1
ATOM 2414 C CA . GLY A 1 306 ? 51.001 -30.748 124.869 1.00 35.98 303 GLY A CA 1
ATOM 2415 C C . GLY A 1 306 ? 51.089 -29.650 123.827 1.00 39.63 303 GLY A C 1
ATOM 2416 O O . GLY A 1 306 ? 52.135 -29.526 123.174 1.00 43.62 303 GLY A O 1
ATOM 2417 N N . TYR A 1 307 ? 50.034 -28.855 123.637 1.00 35.34 304 TYR A N 1
ATOM 2418 C CA . TYR A 1 307 ? 50.115 -27.733 122.699 1.00 37.56 304 TYR A CA 1
ATOM 2419 C C . TYR A 1 307 ? 51.012 -26.627 123.234 1.00 43.43 304 TYR A C 1
ATOM 2420 O O . TYR A 1 307 ? 51.863 -26.096 122.510 1.00 36.74 304 TYR A O 1
ATOM 2429 N N . ILE A 1 308 ? 50.796 -26.230 124.487 1.00 33.54 305 ILE A N 1
ATOM 2430 C CA . ILE A 1 308 ? 51.464 -25.083 125.093 1.00 37.92 305 ILE A CA 1
ATOM 2431 C C . ILE A 1 308 ? 52.656 -25.596 125.885 1.00 41.33 305 ILE A C 1
ATOM 2432 O O . ILE A 1 308 ? 52.488 -26.310 126.881 1.00 42.27 305 ILE A O 1
ATOM 2437 N N . LYS A 1 309 ? 53.850 -25.211 125.459 1.00 39.33 306 LYS A N 1
ATOM 2438 C CA . LYS A 1 309 ? 55.089 -25.576 126.119 1.00 46.34 306 LYS A CA 1
ATOM 2439 C C . LYS A 1 309 ? 55.617 -24.399 126.931 1.00 46.80 306 LYS A C 1
ATOM 2440 O O . LYS A 1 309 ? 55.231 -23.241 126.727 1.00 44.37 306 LYS A O 1
ATOM 2446 N N . ASN A 1 310 ? 56.522 -24.715 127.854 1.00 43.78 307 ASN A N 1
ATOM 2447 C CA . ASN A 1 310 ? 57.244 -23.717 128.639 1.00 45.28 307 ASN A CA 1
ATOM 2448 C C . ASN A 1 310 ? 56.327 -22.907 129.546 1.00 38.85 307 ASN A C 1
ATOM 2449 O O . ASN A 1 310 ? 56.630 -21.756 129.863 1.00 42.19 307 ASN A O 1
ATOM 2454 N N . VAL A 1 311 ? 55.201 -23.481 129.969 1.00 35.10 308 VAL A N 1
ATOM 2455 C CA . VAL A 1 311 ? 54.350 -22.873 130.991 1.00 32.88 308 VAL A CA 1
ATOM 2456 C C . VAL A 1 311 ? 53.964 -23.964 131.984 1.00 34.77 308 VAL A C 1
ATOM 2457 O O . VAL A 1 311 ? 53.370 -24.979 131.600 1.00 35.20 308 VAL A O 1
ATOM 2461 N N . SER A 1 312 ? 54.301 -23.762 133.256 1.00 36.01 309 SER A N 1
ATOM 2462 C CA . SER A 1 312 ? 53.999 -24.775 134.257 1.00 39.87 309 SER A CA 1
ATOM 2463 C C . SER A 1 312 ? 52.491 -24.952 134.403 1.00 39.78 309 SER A C 1
ATOM 2464 O O . SER A 1 312 ? 51.737 -23.976 134.432 1.00 40.01 309 SER A O 1
ATOM 2467 N N . ARG A 1 313 ? 52.042 -26.210 134.514 1.00 37.14 310 ARG A N 1
ATOM 2468 C CA . ARG A 1 313 ? 50.605 -26.431 134.637 1.00 38.14 310 ARG A CA 1
ATOM 2469 C C . ARG A 1 313 ? 50.043 -25.880 135.946 1.00 39.79 310 ARG A C 1
ATOM 2470 O O . ARG A 1 313 ? 48.834 -25.630 136.030 1.00 38.31 310 ARG A O 1
ATOM 2478 N N . ASN A 1 314 ? 50.885 -25.653 136.954 1.00 37.00 311 ASN A N 1
ATOM 2479 C CA A ASN A 1 314 ? 50.429 -25.108 138.222 0.57 41.21 311 ASN A CA 1
ATOM 2480 C CA B ASN A 1 314 ? 50.374 -25.124 138.213 0.43 41.16 311 ASN A CA 1
ATOM 2481 C C . ASN A 1 314 ? 49.910 -23.677 138.104 1.00 37.44 311 ASN A C 1
ATOM 2482 O O . ASN A 1 314 ? 49.472 -23.106 139.108 1.00 37.45 311 ASN A O 1
ATOM 2491 N N . ILE A 1 315 ? 49.968 -23.074 136.909 1.00 38.38 312 ILE A N 1
ATOM 2492 C CA . ILE A 1 315 ? 49.428 -21.725 136.752 1.00 33.12 312 ILE A CA 1
ATOM 2493 C C . ILE A 1 315 ? 47.930 -21.724 137.015 1.00 36.65 312 ILE A C 1
ATOM 2494 O O . ILE A 1 315 ? 47.389 -20.754 137.561 1.00 38.41 312 ILE A O 1
ATOM 2499 N N . LEU A 1 316 ? 47.236 -22.811 136.666 1.00 35.31 313 LEU A N 1
ATOM 2500 C CA . LEU A 1 316 ? 45.809 -22.883 136.960 1.00 34.56 313 LEU A CA 1
ATOM 2501 C C . LEU A 1 316 ? 45.573 -22.885 138.457 1.00 39.75 313 LEU A C 1
ATOM 2502 O O . LEU A 1 316 ? 44.811 -22.064 138.972 1.00 37.23 313 LEU A O 1
ATOM 2507 N N . ASN A 1 317 ? 46.223 -23.819 139.167 1.00 31.35 314 ASN A N 1
ATOM 2508 C CA . ASN A 1 317 ? 46.036 -23.947 140.603 1.00 36.11 314 ASN A CA 1
ATOM 2509 C C . ASN A 1 317 ? 46.383 -22.642 141.308 1.00 34.08 314 ASN A C 1
ATOM 2510 O O . ASN A 1 317 ? 45.619 -22.149 142.145 1.00 38.46 314 ASN A O 1
ATOM 2515 N N . GLU A 1 318 ? 47.529 -22.060 140.964 1.00 29.30 315 GLU A N 1
ATOM 2516 C CA . GLU A 1 318 ? 48.033 -20.923 141.729 1.00 29.34 315 GLU A CA 1
ATOM 2517 C C . GLU A 1 318 ? 47.313 -19.633 141.360 1.00 31.45 315 GLU A C 1
ATOM 2518 O O . GLU A 1 318 ? 46.892 -18.881 142.251 1.00 31.67 315 GLU A O 1
ATOM 2524 N N . LEU A 1 319 ? 47.126 -19.376 140.053 1.00 31.04 316 LEU A N 1
ATOM 2525 C CA . LEU A 1 319 ? 46.513 -18.111 139.660 1.00 30.66 316 LEU A CA 1
ATOM 2526 C C . LEU A 1 319 ? 45.019 -18.076 139.978 1.00 29.30 316 LEU A C 1
ATOM 2527 O O . LEU A 1 319 ? 44.475 -16.993 140.213 1.00 30.07 316 LEU A O 1
ATOM 2532 N N . MET A 1 320 ? 44.334 -19.232 140.030 1.00 27.93 317 MET A N 1
ATOM 2533 C CA . MET A 1 320 ? 42.935 -19.200 140.471 1.00 31.71 317 MET A CA 1
ATOM 2534 C C . MET A 1 320 ? 42.808 -18.711 141.908 1.00 34.31 317 MET A C 1
ATOM 2535 O O . MET A 1 320 ? 41.827 -18.040 142.254 1.00 30.86 317 MET A O 1
ATOM 2540 N N . ILE A 1 321 ? 43.795 -19.016 142.751 1.00 25.25 318 ILE A N 1
ATOM 2541 C CA . ILE A 1 321 ? 43.777 -18.567 144.136 1.00 28.81 318 ILE A CA 1
ATOM 2542 C C . ILE A 1 321 ? 44.301 -17.139 144.256 1.00 26.17 318 ILE A C 1
ATOM 2543 O O . ILE A 1 321 ? 43.719 -16.309 144.968 1.00 27.80 318 ILE A O 1
ATOM 2548 N N . LEU A 1 322 ? 45.415 -16.833 143.589 1.00 29.83 319 LEU A N 1
ATOM 2549 C CA . LEU A 1 322 ? 46.037 -15.517 143.752 1.00 29.28 319 LEU A CA 1
ATOM 2550 C C . LEU A 1 322 ? 45.181 -14.389 143.194 1.00 33.66 319 LEU A C 1
ATOM 2551 O O . LEU A 1 322 ? 45.401 -13.225 143.552 1.00 32.79 319 LEU A O 1
ATOM 2556 N N . THR A 1 323 ? 44.229 -14.694 142.320 1.00 28.03 320 THR A N 1
ATOM 2557 C CA . THR A 1 323 ? 43.367 -13.658 141.756 1.00 32.31 320 THR A CA 1
ATOM 2558 C C . THR A 1 323 ? 42.057 -13.505 142.527 1.00 32.9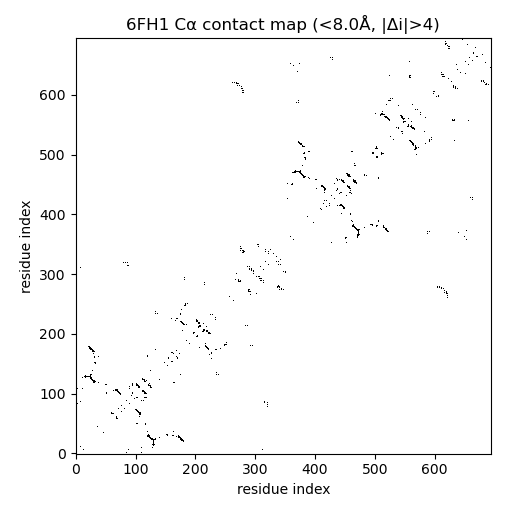6 320 THR A C 1
ATOM 2559 O O . THR A 1 323 ? 41.187 -12.735 142.108 1.00 34.11 320 THR A O 1
ATOM 2563 N N . GLN A 1 324 ? 41.897 -14.216 143.639 1.00 30.79 321 GLN A N 1
ATOM 2564 C CA . GLN A 1 324 ? 40.742 -14.013 144.503 1.00 28.29 321 GLN A CA 1
ATOM 2565 C C . GLN A 1 324 ? 40.892 -12.697 145.268 1.00 33.67 321 GLN A C 1
ATOM 2566 O O . GLN A 1 324 ? 41.992 -12.150 145.367 1.00 32.58 321 GLN A O 1
ATOM 2572 N N . PRO A 1 325 ? 39.787 -12.152 145.796 1.00 36.52 322 PRO A N 1
ATOM 2573 C CA . PRO A 1 325 ? 39.833 -10.766 146.308 1.00 38.80 322 PRO A CA 1
ATOM 2574 C C . PRO A 1 325 ? 40.866 -10.534 147.394 1.00 38.18 322 PRO A C 1
ATOM 2575 O O . PRO A 1 325 ? 41.519 -9.481 147.400 1.00 37.78 322 PRO A O 1
ATOM 2579 N N . GLY A 1 326 ? 41.039 -11.487 148.312 1.00 35.65 323 GLY A N 1
ATOM 2580 C CA . GLY A 1 326 ? 41.981 -11.280 149.406 1.00 37.98 323 GLY A CA 1
ATOM 2581 C C . GLY A 1 326 ? 43.423 -11.271 148.935 1.00 36.81 323 GLY A C 1
ATOM 2582 O O . GLY A 1 326 ? 44.199 -10.372 149.276 1.00 32.20 323 GLY A O 1
ATOM 2583 N N . PHE A 1 327 ? 43.809 -12.281 148.156 1.00 30.32 324 PHE A N 1
ATOM 2584 C CA . PHE A 1 327 ? 45.152 -12.287 147.588 1.00 32.67 324 PHE A CA 1
ATOM 2585 C C . PHE A 1 327 ? 45.376 -11.100 146.659 1.00 31.17 324 PHE A C 1
ATOM 2586 O O . PHE A 1 327 ? 46.502 -10.591 146.556 1.00 32.24 324 PHE A O 1
ATOM 2594 N N . LEU A 1 328 ? 44.328 -10.650 145.965 1.00 31.55 325 LEU A N 1
ATOM 2595 C CA . LEU A 1 328 ? 44.500 -9.513 145.063 1.00 31.15 325 LEU A CA 1
ATOM 2596 C C . LEU A 1 328 ? 44.763 -8.234 145.848 1.00 34.60 325 LEU A C 1
ATOM 2597 O O . LEU A 1 328 ? 45.603 -7.415 145.458 1.00 33.64 325 LEU A O 1
ATOM 2602 N N . GLN A 1 329 ? 44.054 -8.047 146.960 1.00 32.57 326 GLN A N 1
ATOM 2603 C CA . GLN A 1 329 ? 44.332 -6.902 147.822 1.00 33.42 326 GLN A CA 1
ATOM 2604 C C . GLN A 1 329 ? 45.749 -6.967 148.379 1.00 37.46 326 GLN A C 1
ATOM 2605 O O . GLN A 1 329 ? 46.444 -5.944 148.467 1.00 44.87 326 GLN A O 1
ATOM 2611 N N . GLN A 1 330 ? 46.195 -8.164 148.762 1.00 35.54 327 GLN A N 1
ATOM 2612 C CA . GLN A 1 330 ? 47.559 -8.334 149.247 1.00 34.78 327 GLN A CA 1
ATOM 2613 C C . GLN A 1 330 ? 48.576 -8.023 148.152 1.00 41.31 327 GLN A C 1
ATOM 2614 O O . GLN A 1 330 ? 49.596 -7.373 148.409 1.00 41.48 327 GLN A O 1
ATOM 2620 N N . TYR A 1 331 ? 48.310 -8.475 146.921 1.00 37.59 328 TYR A N 1
ATOM 2621 C CA . TYR A 1 331 ? 49.184 -8.152 145.796 1.00 34.61 328 TYR A CA 1
ATOM 2622 C C . TYR A 1 331 ? 49.243 -6.649 145.556 1.00 42.18 328 TYR A C 1
ATOM 2623 O O . TYR A 1 331 ? 50.308 -6.103 145.248 1.00 43.53 328 TYR A O 1
ATOM 2632 N N . ALA A 1 332 ? 48.110 -5.960 145.703 1.00 38.75 329 ALA A N 1
ATOM 2633 C CA . ALA A 1 332 ? 48.065 -4.530 145.421 1.00 41.15 329 ALA A CA 1
ATOM 2634 C C . ALA A 1 332 ? 48.514 -3.679 146.601 1.00 43.61 329 ALA A C 1
ATOM 2635 O O . ALA A 1 332 ? 48.807 -2.492 146.411 1.00 47.92 329 ALA A O 1
ATOM 2637 N N . GLY A 1 333 ? 48.574 -4.251 147.803 1.00 46.37 330 GLY A N 1
ATOM 2638 C CA . GLY A 1 333 ? 49.004 -3.536 148.987 1.00 53.06 330 GLY A CA 1
ATOM 2639 C C . GLY A 1 333 ? 47.945 -2.695 149.662 1.00 55.88 330 GLY A C 1
ATOM 2640 O O . GLY A 1 333 ? 48.254 -2.016 150.649 1.00 62.17 330 GLY A O 1
ATOM 2641 N N . GLY A 1 334 ? 46.713 -2.703 149.165 1.00 57.10 331 GLY A N 1
ATOM 2642 C CA . GLY A 1 334 ? 45.653 -1.932 149.795 1.00 54.95 331 GLY A CA 1
ATOM 2643 C C . GLY A 1 334 ? 44.319 -2.306 149.195 1.00 55.80 331 GLY A C 1
ATOM 2644 O O . GLY A 1 334 ? 44.243 -3.034 148.201 1.00 47.99 331 GLY A O 1
ATOM 2645 N N . VAL A 1 335 ? 43.257 -1.789 149.823 1.00 47.04 332 VAL A N 1
ATOM 2646 C CA . VAL A 1 335 ? 41.903 -2.098 149.378 1.00 52.96 332 VAL A CA 1
ATOM 2647 C C . VAL A 1 335 ? 41.689 -1.552 147.972 1.00 49.33 332 VAL A C 1
ATOM 2648 O O . VAL A 1 335 ? 42.165 -0.463 147.629 1.00 48.97 332 VAL A O 1
ATOM 2652 N N . LEU A 1 336 ? 40.961 -2.313 147.152 1.00 43.40 333 LEU A N 1
ATOM 2653 C CA . LEU A 1 336 ? 40.759 -2.021 145.739 1.00 50.57 333 LEU A CA 1
ATOM 2654 C C . LEU A 1 336 ? 39.290 -1.749 145.440 1.00 51.62 333 LEU A C 1
ATOM 2655 O O . LEU A 1 336 ? 38.402 -2.453 145.932 1.00 53.97 333 LEU A O 1
ATOM 2660 N N . ARG A 1 337 ? 39.027 -0.807 144.554 1.00 50.94 334 ARG A N 1
ATOM 2661 C CA . ARG A 1 337 ? 37.686 -0.571 144.096 1.00 51.12 334 ARG A CA 1
ATOM 2662 C C . ARG A 1 337 ? 37.443 -1.468 142.916 1.00 63.72 334 ARG A C 1
ATOM 2663 O O . ARG A 1 337 ? 38.360 -1.943 142.294 1.00 60.60 334 ARG A O 1
ATOM 2671 N N . PRO A 1 338 ? 36.196 -1.650 142.563 1.00 66.75 335 PRO A N 1
ATOM 2672 C CA . PRO A 1 338 ? 35.753 -2.556 141.507 1.00 66.83 335 PRO A CA 1
ATOM 2673 C C . PRO A 1 338 ? 36.516 -2.474 140.233 1.00 58.54 335 PRO A C 1
ATOM 2674 O O . PRO A 1 338 ? 36.903 -3.483 139.710 1.00 64.90 335 PRO A O 1
ATOM 2678 N N . GLU A 1 339 ? 36.774 -1.284 139.745 1.00 66.17 336 GLU A N 1
ATOM 2679 C CA . GLU A 1 339 ? 37.479 -1.220 138.494 1.00 61.93 336 GLU A CA 1
ATOM 2680 C C . GLU A 1 339 ? 38.963 -1.415 138.643 1.00 57.96 336 GLU A C 1
ATOM 2681 O O . GLU A 1 339 ? 39.590 -1.918 137.742 1.00 47.34 336 GLU A O 1
ATOM 2687 N N . GLU A 1 340 ? 39.523 -1.054 139.783 1.00 48.79 337 GLU A N 1
ATOM 2688 C CA . GLU A 1 340 ? 40.932 -1.306 139.955 1.00 46.60 337 GLU A CA 1
ATOM 2689 C C . GLU A 1 340 ? 41.150 -2.792 140.026 1.00 33.36 337 GLU A C 1
ATOM 2690 O O . GLU A 1 340 ? 42.155 -3.230 139.630 1.00 36.71 337 GLU A O 1
ATOM 2696 N N . ARG A 1 341 ? 40.186 -3.546 140.520 1.00 35.07 338 ARG A N 1
ATOM 2697 C CA . ARG A 1 341 ? 40.349 -4.991 140.643 1.00 34.23 338 ARG A CA 1
ATOM 2698 C C . ARG A 1 341 ? 40.615 -5.639 139.290 1.00 32.67 338 ARG A C 1
ATOM 2699 O O . ARG A 1 341 ? 41.462 -6.532 139.181 1.00 29.55 338 ARG A O 1
ATOM 2707 N N . ASP A 1 342 ? 39.895 -5.219 138.246 1.00 31.47 339 ASP A N 1
ATOM 2708 C CA . ASP A 1 342 ? 40.102 -5.844 136.935 1.00 31.84 339 ASP A CA 1
ATOM 2709 C C . ASP A 1 342 ? 41.462 -5.488 136.347 1.00 29.03 339 ASP A C 1
ATOM 2710 O O . ASP A 1 342 ? 42.051 -6.287 135.610 1.00 30.03 339 ASP A O 1
ATOM 2715 N N . VAL A 1 343 ? 41.971 -4.297 136.658 1.00 27.59 340 VAL A N 1
ATOM 2716 C CA . VAL A 1 343 ? 43.304 -3.894 136.217 1.00 27.07 340 VAL A CA 1
ATOM 2717 C C . VAL A 1 343 ? 44.380 -4.659 136.978 1.00 28.37 340 VAL A C 1
ATOM 2718 O O . VAL A 1 343 ? 45.355 -5.139 136.385 1.00 27.95 340 VAL A O 1
ATOM 2722 N N . ARG A 1 344 ? 44.222 -4.783 138.299 1.00 27.65 341 ARG A N 1
ATOM 2723 C CA . ARG A 1 344 ? 45.197 -5.532 139.092 1.00 27.37 341 ARG A CA 1
ATOM 2724 C C . ARG A 1 344 ? 45.196 -7.007 138.724 1.00 28.27 341 ARG A C 1
ATOM 2725 O O . ARG A 1 344 ? 46.257 -7.640 138.684 1.00 29.40 341 ARG A O 1
ATOM 2733 N N . ARG A 1 345 ? 44.012 -7.576 138.475 1.00 26.99 342 ARG A N 1
ATOM 2734 C CA . ARG A 1 345 ? 43.929 -8.984 138.103 1.00 27.30 342 ARG A CA 1
ATOM 2735 C C . ARG A 1 345 ? 44.695 -9.252 136.812 1.00 28.63 342 ARG A C 1
ATOM 2736 O O . ARG A 1 345 ? 45.481 -10.200 136.723 1.00 25.79 342 ARG A O 1
ATOM 2744 N N . ALA A 1 346 ? 44.491 -8.407 135.796 1.00 27.49 343 ALA A N 1
ATOM 2745 C CA . ALA A 1 346 ? 45.237 -8.580 134.562 1.00 27.86 343 ALA A CA 1
ATOM 2746 C C . ALA A 1 346 ? 46.737 -8.422 134.783 1.00 25.06 343 ALA A C 1
ATOM 2747 O O . ALA A 1 346 ? 47.537 -9.166 134.202 1.00 26.58 343 ALA A O 1
ATOM 2749 N N . ALA A 1 347 ? 47.141 -7.441 135.595 1.00 26.20 344 ALA A N 1
ATOM 2750 C CA . ALA A 1 347 ? 48.566 -7.190 135.787 1.00 29.33 344 ALA A CA 1
ATOM 2751 C C . ALA A 1 347 ? 49.241 -8.349 136.507 1.00 28.44 344 ALA A C 1
ATOM 2752 O O . ALA A 1 347 ? 50.363 -8.728 136.159 1.00 30.71 344 ALA A O 1
ATOM 2754 N N . LEU A 1 348 ? 48.562 -8.934 137.494 1.00 28.33 345 LEU A N 1
ATOM 2755 C CA . LEU A 1 348 ? 49.116 -10.086 138.205 1.00 29.57 345 LEU A CA 1
ATOM 2756 C C . LEU A 1 348 ? 49.319 -11.259 137.250 1.00 30.38 345 LEU A C 1
ATOM 2757 O O . LEU A 1 348 ? 50.377 -11.904 137.252 1.00 27.90 345 LEU A O 1
ATOM 2762 N N . ILE A 1 349 ? 48.320 -11.547 136.420 1.00 27.57 346 ILE A N 1
ATOM 2763 C CA . ILE A 1 349 ? 48.445 -12.662 135.484 1.00 28.37 346 ILE A CA 1
ATOM 2764 C C . ILE A 1 349 ? 49.547 -12.401 134.457 1.00 28.06 346 ILE A C 1
ATOM 2765 O O . ILE A 1 349 ? 50.361 -13.290 134.174 1.00 27.72 346 ILE A O 1
ATOM 2770 N N . ARG A 1 350 ? 49.582 -11.196 133.868 1.00 29.53 347 ARG A N 1
ATOM 2771 C CA . ARG A 1 350 ? 50.651 -10.837 132.934 1.00 31.47 347 ARG A CA 1
ATOM 2772 C C . ARG A 1 350 ? 52.033 -11.098 133.518 1.00 28.89 347 ARG A C 1
ATOM 2773 O O . ARG A 1 350 ? 52.903 -11.680 132.852 1.00 31.84 347 ARG A O 1
ATOM 2781 N N . GLU A 1 351 ? 52.266 -10.631 134.751 1.00 30.22 348 GLU A N 1
ATOM 2782 C CA . GLU A 1 351 ? 53.590 -10.742 135.357 1.00 34.75 348 GLU A CA 1
ATOM 2783 C C . GLU A 1 351 ? 53.977 -12.198 135.574 1.00 32.18 348 GLU A C 1
ATOM 2784 O O . GLU A 1 351 ? 55.123 -12.589 135.319 1.00 38.68 348 GLU A O 1
ATOM 2790 N N . ARG A 1 352 ? 53.029 -13.019 136.029 1.00 31.41 349 ARG A N 1
ATOM 2791 C CA . ARG A 1 352 ? 53.314 -14.436 136.215 1.00 35.43 349 ARG A CA 1
ATOM 2792 C C . ARG A 1 352 ? 53.672 -15.105 134.895 1.00 40.46 349 ARG A C 1
ATOM 2793 O O . ARG A 1 352 ? 54.662 -15.843 134.808 1.00 36.21 349 ARG A O 1
ATOM 2801 N N . LEU A 1 353 ? 52.876 -14.869 133.845 1.00 31.14 350 LEU A N 1
ATOM 2802 C CA . LEU A 1 353 ? 53.197 -15.484 132.565 1.00 32.86 350 LEU A CA 1
ATOM 2803 C C . LEU A 1 353 ? 54.504 -14.946 132.003 1.00 37.78 350 LEU A C 1
ATOM 2804 O O . LEU A 1 353 ? 55.244 -15.689 131.349 1.00 42.13 350 LEU A O 1
ATOM 2809 N N . ARG A 1 354 ? 54.820 -13.675 132.267 1.00 34.94 351 ARG A N 1
ATOM 2810 C CA . ARG A 1 354 ? 56.109 -13.149 131.835 1.00 38.81 351 ARG A CA 1
ATOM 2811 C C . ARG A 1 354 ? 57.250 -13.847 132.568 1.00 46.25 351 ARG A C 1
ATOM 2812 O O . ARG A 1 354 ? 58.296 -14.138 131.972 1.00 46.28 351 ARG A O 1
ATOM 2820 N N . MET A 1 355 ? 57.058 -14.135 133.859 1.00 38.94 352 MET A N 1
ATOM 2821 C CA . MET A 1 355 ? 58.066 -14.870 134.617 1.00 42.45 352 MET A CA 1
ATOM 2822 C C . MET A 1 355 ? 58.254 -16.283 134.076 1.00 49.00 352 MET A C 1
ATOM 2823 O O . MET A 1 355 ? 59.374 -16.806 134.087 1.00 54.30 352 MET A O 1
ATOM 2828 N N . GLU A 1 356 ? 57.187 -16.903 133.566 1.00 52.65 353 GLU A N 1
ATOM 2829 C CA . GLU A 1 356 ? 57.315 -18.245 133.003 1.00 48.64 353 GLU A CA 1
ATOM 2830 C C . GLU A 1 356 ? 58.164 -18.255 131.735 1.00 54.34 353 GLU A C 1
ATOM 2831 O O . GLU A 1 356 ? 58.837 -19.254 131.459 1.00 59.42 353 GLU A O 1
ATOM 2837 N N . THR A 1 357 ? 58.116 -17.174 130.964 1.00 56.98 354 THR A N 1
ATOM 2838 C CA . THR A 1 357 ? 58.882 -17.095 129.725 1.00 57.35 354 THR A CA 1
ATOM 2839 C C . THR A 1 357 ? 60.366 -16.884 129.996 1.00 63.20 354 THR A C 1
ATOM 2840 O O . THR A 1 357 ? 61.213 -17.360 129.247 1.00 74.15 354 THR A O 1
ATOM 2844 N N . ARG A 1 358 ? 60.673 -16.149 131.058 1.00 68.26 355 ARG A N 1
ATOM 2845 C CA . ARG A 1 358 ? 62.058 -15.885 131.425 1.00 66.86 355 ARG A CA 1
ATOM 2846 C C . ARG A 1 358 ? 62.782 -17.176 131.788 1.00 71.02 355 ARG A C 1
ATOM 2847 O O . ARG A 1 358 ? 63.946 -17.362 131.443 1.00 84.53 355 ARG A O 1
ATOM 2855 N N . LEU A 1 359 ? 62.088 -18.064 132.490 1.00 67.86 356 LEU A N 1
ATOM 2856 C CA . LEU A 1 359 ? 62.667 -19.341 132.881 1.00 74.97 356 LEU A CA 1
ATOM 2857 C C . LEU A 1 359 ? 62.894 -20.220 131.657 1.00 76.18 356 LEU A C 1
ATOM 2858 O O . LEU A 1 359 ? 64.025 -20.391 131.202 1.00 81.90 356 LEU A O 1
ATOM 2863 N N . PHE B 1 9 ? 61.966 -7.400 93.164 1.00 76.23 6 PHE B N 1
ATOM 2864 C CA . PHE B 1 9 ? 60.653 -6.800 92.940 1.00 74.76 6 PHE B CA 1
ATOM 2865 C C . PHE B 1 9 ? 59.545 -7.704 93.466 1.00 72.49 6 PHE B C 1
ATOM 2866 O O . PHE B 1 9 ? 58.429 -7.250 93.729 1.00 61.81 6 PHE B O 1
ATOM 2874 N N . PHE B 1 10 ? 59.864 -8.990 93.610 1.00 74.47 7 PHE B N 1
ATOM 2875 C CA . PHE B 1 10 ? 58.919 -9.988 94.088 1.00 76.17 7 PHE B CA 1
ATOM 2876 C C . PHE B 1 10 ? 59.236 -10.484 95.491 1.00 78.61 7 PHE B C 1
ATOM 2877 O O . PHE B 1 10 ? 58.469 -11.286 96.036 1.00 73.39 7 PHE B O 1
ATOM 2885 N N . ASN B 1 11 ? 60.337 -10.029 96.092 1.00 81.29 8 ASN B N 1
ATOM 2886 C CA . ASN B 1 11 ? 60.835 -10.598 97.341 1.00 84.31 8 ASN B CA 1
ATOM 2887 C C . ASN B 1 11 ? 60.206 -9.953 98.573 1.00 79.17 8 ASN B C 1
ATOM 2888 O O . ASN B 1 11 ? 59.697 -10.655 99.453 1.00 74.99 8 ASN B O 1
ATOM 2893 N N . THR B 1 12 ? 60.239 -8.629 98.657 1.00 77.56 9 THR B N 1
ATOM 2894 C CA . THR B 1 12 ? 59.699 -7.918 99.805 1.00 65.71 9 THR B CA 1
ATOM 2895 C C . THR B 1 12 ? 58.311 -7.370 99.495 1.00 60.79 9 THR B C 1
ATOM 2896 O O . THR B 1 12 ? 57.897 -7.265 98.338 1.00 58.13 9 THR B O 1
ATOM 2900 N N . ALA B 1 13 ? 57.586 -7.028 100.561 1.00 55.50 10 ALA B N 1
ATOM 2901 C CA . ALA B 1 13 ? 56.262 -6.432 100.408 1.00 53.23 10 ALA B CA 1
ATOM 2902 C C . ALA B 1 13 ? 56.344 -4.924 100.221 1.00 55.24 10 ALA B C 1
ATOM 2903 O O . ALA B 1 13 ? 55.545 -4.344 99.479 1.00 46.10 10 ALA B O 1
ATOM 2905 N N . VAL B 1 14 ? 57.279 -4.273 100.906 1.00 59.03 11 VAL B N 1
ATOM 2906 C CA . VAL B 1 14 ? 57.475 -2.831 100.821 1.00 62.78 11 VAL B CA 1
ATOM 2907 C C . VAL B 1 14 ? 58.954 -2.579 100.575 1.00 65.27 11 VAL B C 1
ATOM 2908 O O . VAL B 1 14 ? 59.807 -3.135 101.277 1.00 59.21 11 VAL B O 1
ATOM 2912 N N . SER B 1 15 ? 59.257 -1.755 99.576 1.00 61.32 12 SER B N 1
ATOM 2913 C CA . SER B 1 15 ? 60.640 -1.453 99.251 1.00 63.06 12 SER B CA 1
ATOM 2914 C C . SER B 1 15 ? 61.282 -0.620 100.360 1.00 62.30 12 SER B C 1
ATOM 2915 O O . SER B 1 15 ? 60.610 -0.057 101.230 1.00 59.07 12 SER B O 1
ATOM 2918 N N . ALA B 1 16 ? 62.613 -0.543 100.314 1.00 64.97 13 ALA B N 1
ATOM 2919 C CA . ALA B 1 16 ? 63.330 0.320 101.247 1.00 71.09 13 ALA B CA 1
ATOM 2920 C C . ALA B 1 16 ? 62.916 1.776 101.073 1.00 71.18 13 ALA B C 1
ATOM 2921 O O . ALA B 1 16 ? 62.781 2.514 102.057 1.00 63.86 13 ALA B O 1
ATOM 2923 N N . TRP B 1 17 ? 62.699 2.203 99.824 1.00 64.70 14 TRP B N 1
ATOM 2924 C CA . TRP B 1 17 ? 62.246 3.567 99.562 1.00 70.36 14 TRP B CA 1
ATOM 2925 C C . TRP B 1 17 ? 60.898 3.836 100.219 1.00 71.34 14 TRP B C 1
ATOM 2926 O O . TRP B 1 17 ? 60.717 4.852 100.901 1.00 68.96 14 TRP B O 1
ATOM 2937 N N . MET B 1 18 ? 59.937 2.933 100.023 1.00 68.27 15 MET B N 1
ATOM 2938 C CA . MET B 1 18 ? 58.608 3.108 100.590 1.00 67.56 15 MET B CA 1
ATOM 2939 C C . MET B 1 18 ? 58.553 2.813 102.084 1.00 61.81 15 MET B C 1
ATOM 2940 O O . MET B 1 18 ? 57.572 3.189 102.735 1.00 62.86 15 MET B O 1
ATOM 2945 N N . SER B 1 19 ? 59.573 2.162 102.643 1.00 62.57 16 SER B N 1
ATOM 2946 C CA . SER B 1 19 ? 59.604 1.897 104.076 1.00 66.53 16 SER B CA 1
ATOM 2947 C C . SER B 1 19 ? 60.120 3.077 104.886 1.00 71.76 16 SER B C 1
ATOM 2948 O O . SER B 1 19 ? 60.025 3.048 106.119 1.00 59.22 16 SER B O 1
ATOM 2951 N N . GLN B 1 20 ? 60.657 4.104 104.230 1.00 68.27 17 GLN B N 1
ATOM 2952 C CA . GLN B 1 20 ? 61.138 5.279 104.939 1.00 73.43 17 GLN B CA 1
ATOM 2953 C C . GLN B 1 20 ? 59.974 6.044 105.560 1.00 65.66 17 GLN B C 1
ATOM 2954 O O . GLN B 1 20 ? 58.825 5.961 105.117 1.00 68.92 17 GLN B O 1
ATOM 2960 N N . GLU B 1 21 ? 60.292 6.806 106.599 1.00 68.71 18 GLU B N 1
ATOM 2961 C CA . GLU B 1 21 ? 59.299 7.629 107.270 1.00 66.07 18 GLU B CA 1
ATOM 2962 C C . GLU B 1 21 ? 59.076 8.910 106.476 1.00 73.75 18 GLU B C 1
ATOM 2963 O O . GLU B 1 21 ? 60.034 9.589 106.095 1.00 77.18 18 GLU B O 1
ATOM 2969 N N . GLY B 1 22 ? 57.812 9.230 106.212 1.00 67.06 19 GLY B N 1
ATOM 2970 C CA . GLY B 1 22 ? 57.467 10.427 105.486 1.00 63.85 19 GLY B CA 1
ATOM 2971 C C . GLY B 1 22 ? 56.686 11.396 106.349 1.00 54.89 19 GLY B C 1
ATOM 2972 O O . GLY B 1 22 ? 56.409 11.130 107.519 1.00 54.70 19 GLY B O 1
ATOM 2973 N N . PRO B 1 23 ? 56.313 12.544 105.785 1.00 48.86 20 PRO B N 1
ATOM 2974 C CA . PRO B 1 23 ? 55.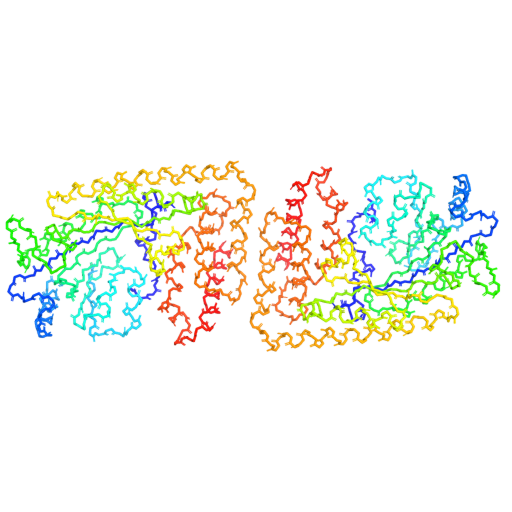513 13.509 106.549 1.00 46.59 20 PRO B CA 1
ATOM 2975 C C . PRO B 1 23 ? 54.131 12.953 106.852 1.00 43.77 20 PRO B C 1
ATOM 2976 O O . PRO B 1 23 ? 53.488 12.339 105.993 1.00 40.56 20 PRO B O 1
ATOM 2980 N N . ASN B 1 24 ? 53.690 13.157 108.097 1.00 38.67 21 ASN B N 1
ATOM 2981 C CA . ASN B 1 24 ? 52.381 12.697 108.568 1.00 43.92 21 ASN B CA 1
ATOM 2982 C C . ASN B 1 24 ? 52.198 11.196 108.360 1.00 42.74 21 ASN B C 1
ATOM 2983 O O . ASN B 1 24 ? 51.074 10.716 108.187 1.00 37.84 21 ASN B O 1
ATOM 2988 N N . SER B 1 25 ? 53.296 10.444 108.350 1.00 42.55 22 SER B N 1
ATOM 2989 C CA . SER B 1 25 ? 53.179 9.024 108.048 1.00 42.85 22 SER B CA 1
ATOM 2990 C C . SER B 1 25 ? 52.559 8.227 109.186 1.00 48.34 22 SER B C 1
ATOM 2991 O O . SER B 1 25 ? 52.344 7.024 109.006 1.00 44.32 22 SER B O 1
ATOM 2994 N N . ASP B 1 26 ? 52.255 8.848 110.334 1.00 40.19 23 ASP B N 1
ATOM 2995 C CA . ASP B 1 26 ? 51.457 8.150 111.338 1.00 44.54 23 ASP B CA 1
ATOM 2996 C C . ASP B 1 26 ? 50.058 7.837 110.811 1.00 46.21 23 ASP B C 1
ATOM 2997 O O . ASP B 1 26 ? 49.492 6.784 111.124 1.00 45.91 23 ASP B O 1
ATOM 3002 N N . ILE B 1 27 ? 49.498 8.725 109.992 1.00 37.05 24 ILE B N 1
ATOM 3003 C CA . ILE B 1 27 ? 48.151 8.577 109.463 1.00 34.44 24 ILE B CA 1
ATOM 3004 C C . ILE B 1 27 ? 48.159 8.269 107.970 1.00 34.42 24 ILE B C 1
ATOM 3005 O O . ILE B 1 27 ? 47.353 7.466 107.493 1.00 33.48 24 ILE B O 1
ATOM 3010 N N . VAL B 1 28 ? 49.030 8.926 107.209 1.00 31.77 25 VAL B N 1
ATOM 3011 C CA . VAL B 1 28 ? 49.063 8.757 105.761 1.00 30.59 25 VAL B CA 1
ATOM 3012 C C . VAL B 1 28 ? 50.078 7.681 105.422 1.00 36.07 25 VAL B C 1
ATOM 3013 O O . VAL B 1 28 ? 51.282 7.854 105.644 1.00 35.17 25 VAL B O 1
ATOM 3017 N N . LEU B 1 29 ? 49.594 6.571 104.872 1.00 29.54 26 LEU B N 1
ATOM 3018 C CA . LEU B 1 29 ? 50.507 5.507 104.486 1.00 34.02 26 LEU B CA 1
ATOM 3019 C C . LEU B 1 29 ? 51.303 5.883 103.247 1.00 35.84 26 LEU B C 1
ATOM 3020 O O . LEU B 1 29 ? 52.517 5.655 103.199 1.00 33.87 26 LEU B O 1
ATOM 3025 N N . SER B 1 30 ? 50.654 6.480 102.240 1.00 32.03 27 SER B N 1
ATOM 3026 C CA . SER B 1 30 ? 51.355 6.775 101.000 1.00 31.23 27 SER B CA 1
ATOM 3027 C C . SER B 1 30 ? 50.566 7.780 100.166 1.00 31.59 27 SER B C 1
ATOM 3028 O O . SER B 1 30 ? 49.386 8.042 100.421 1.00 32.29 27 SER B O 1
ATOM 3031 N N . SER B 1 31 ? 51.261 8.357 99.187 1.00 28.92 28 SER B N 1
ATOM 3032 C CA . SER B 1 31 ? 50.702 9.273 98.195 1.00 34.04 28 SER B CA 1
ATOM 3033 C C . SER B 1 31 ? 51.042 8.764 96.801 1.00 33.66 28 SER B C 1
ATOM 3034 O O . SER B 1 31 ? 52.154 8.279 96.569 1.00 32.74 28 SER B O 1
ATOM 3037 N N . ARG B 1 32 ? 50.097 8.896 95.860 1.00 31.50 29 ARG B N 1
ATOM 3038 C CA . ARG B 1 32 ? 50.248 8.345 94.520 1.00 30.43 29 ARG B CA 1
ATOM 3039 C C . ARG B 1 32 ? 49.798 9.365 93.485 1.00 32.75 29 ARG B C 1
ATOM 3040 O O . ARG B 1 32 ? 48.776 10.029 93.669 1.00 30.93 29 ARG B O 1
ATOM 3048 N N . ILE B 1 33 ? 50.559 9.471 92.399 1.00 32.47 30 ILE B N 1
ATOM 3049 C CA . ILE B 1 33 ? 50.168 10.235 91.214 1.00 34.82 30 ILE B CA 1
ATOM 3050 C C . ILE B 1 33 ? 50.193 9.290 90.018 1.00 33.77 30 ILE B C 1
ATOM 3051 O O . ILE B 1 33 ? 51.185 8.585 89.804 1.00 33.49 30 ILE B O 1
ATOM 3056 N N . ARG B 1 34 ? 49.104 9.267 89.246 1.00 29.87 31 ARG B N 1
ATOM 3057 C CA . ARG B 1 34 ? 49.030 8.507 88.006 1.00 27.20 31 ARG B CA 1
ATOM 3058 C C . ARG B 1 34 ? 48.704 9.459 86.864 1.00 30.74 31 ARG B C 1
ATOM 3059 O O . ARG B 1 34 ? 47.809 10.297 87.001 1.00 33.09 31 ARG B O 1
ATOM 3067 N N . LEU B 1 35 ? 49.428 9.324 85.750 1.00 29.40 32 LEU B N 1
ATOM 3068 C CA . LEU B 1 35 ? 49.205 10.111 84.534 1.00 29.82 32 LEU B CA 1
ATOM 3069 C C . LEU B 1 35 ? 48.962 9.163 83.371 1.00 33.91 32 LEU B C 1
ATOM 3070 O O . LEU B 1 35 ? 49.838 8.357 83.038 1.00 36.59 32 LEU B O 1
ATOM 3075 N N . ALA B 1 36 ? 47.798 9.286 82.734 1.00 31.16 33 ALA B N 1
ATOM 3076 C CA . ALA B 1 36 ? 47.391 8.407 81.648 1.00 30.12 33 ALA B CA 1
ATOM 3077 C C . ALA B 1 36 ? 47.534 9.136 80.315 1.00 34.45 33 ALA B C 1
ATOM 3078 O O . ALA B 1 36 ? 47.076 10.275 80.176 1.00 34.22 33 ALA B O 1
ATOM 3080 N N . ARG B 1 37 ? 48.175 8.488 79.341 1.00 33.82 34 ARG B N 1
ATOM 3081 C CA . ARG B 1 37 ? 48.280 9.055 78.000 1.00 34.01 34 ARG B CA 1
ATOM 3082 C C . ARG B 1 37 ? 48.165 7.956 76.954 1.00 37.10 34 ARG B C 1
ATOM 3083 O O . ARG B 1 37 ? 48.433 6.782 77.215 1.00 35.36 34 ARG B O 1
ATOM 3091 N N . ASN B 1 38 ? 47.768 8.358 75.754 1.00 34.98 35 ASN B N 1
ATOM 3092 C CA . ASN B 1 38 ? 47.788 7.480 74.597 1.00 34.09 35 ASN B CA 1
ATOM 3093 C C . ASN B 1 38 ? 48.708 8.074 73.537 1.00 37.95 35 ASN B C 1
ATOM 3094 O O . ASN B 1 38 ? 48.946 9.284 73.504 1.00 41.29 35 ASN B O 1
ATOM 3099 N N . ILE B 1 39 ? 49.226 7.197 72.672 1.00 43.56 36 ILE B N 1
ATOM 3100 C CA . ILE B 1 39 ? 50.234 7.543 71.672 1.00 52.27 36 ILE B CA 1
ATOM 3101 C C . ILE B 1 39 ? 49.570 7.678 70.310 1.00 46.48 36 ILE B C 1
ATOM 3102 O O . ILE B 1 39 ? 48.752 6.832 69.912 1.00 42.41 36 ILE B O 1
ATOM 3107 N N . VAL B 1 40 ? 49.924 8.743 69.586 1.00 49.07 37 VAL B N 1
ATOM 3108 C CA . VAL B 1 40 ? 49.428 8.906 68.227 1.00 58.28 37 VAL B CA 1
ATOM 3109 C C . VAL B 1 40 ? 49.909 7.740 67.362 1.00 56.40 37 VAL B C 1
ATOM 3110 O O . VAL B 1 40 ? 50.971 7.151 67.601 1.00 64.51 37 VAL B O 1
ATOM 3114 N N . ASP B 1 41 ? 49.105 7.394 66.359 1.00 58.65 38 ASP B N 1
ATOM 3115 C CA . ASP B 1 4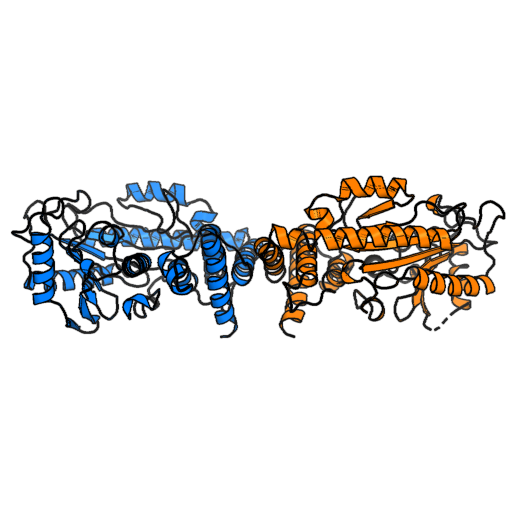1 ? 49.368 6.382 65.334 1.00 59.30 38 ASP B CA 1
ATOM 3116 C C . ASP B 1 41 ? 49.094 4.966 65.830 1.00 55.37 38 ASP B C 1
ATOM 3117 O O . ASP B 1 41 ? 49.352 4.015 65.084 1.00 52.83 38 ASP B O 1
ATOM 3122 N N . PHE B 1 42 ? 48.586 4.781 67.049 1.00 43.05 39 PHE B N 1
ATOM 3123 C CA . PHE B 1 42 ? 48.136 3.477 67.509 1.00 39.51 39 PHE B CA 1
ATOM 3124 C C . PHE B 1 42 ? 46.684 3.566 67.956 1.00 43.10 39 PHE B C 1
ATOM 3125 O O . PHE B 1 42 ? 46.277 4.557 68.566 1.00 47.67 39 PHE B O 1
ATOM 3133 N N . ARG B 1 43 ? 45.903 2.535 67.645 1.00 45.67 40 ARG B N 1
ATOM 3134 C CA . ARG B 1 43 ? 44.537 2.471 68.148 1.00 49.95 40 ARG B CA 1
ATOM 3135 C C . ARG B 1 43 ? 44.532 2.311 69.665 1.00 52.11 40 ARG B C 1
ATOM 3136 O O . ARG B 1 43 ? 45.482 1.793 70.255 1.00 45.22 40 ARG B O 1
ATOM 3144 N N . PHE B 1 44 ? 43.444 2.763 70.291 1.00 51.02 41 PHE B N 1
ATOM 3145 C CA . PHE B 1 44 ? 43.324 2.684 71.740 1.00 50.31 41 PHE B CA 1
ATOM 3146 C C . PHE B 1 44 ? 43.317 1.225 72.197 1.00 49.39 41 PHE B C 1
ATOM 3147 O O . PHE B 1 44 ? 42.924 0.331 71.438 1.00 49.23 41 PHE B O 1
ATOM 3155 N N . PRO B 1 45 ? 43.748 0.960 73.438 1.00 49.22 42 PRO B N 1
ATOM 3156 C CA . PRO B 1 45 ? 43.805 -0.434 73.918 1.00 46.22 42 PRO B CA 1
ATOM 3157 C C . PRO B 1 45 ? 42.488 -1.191 73.812 1.00 47.54 42 PRO B C 1
ATOM 3158 O O . PRO B 1 45 ? 42.506 -2.416 73.630 1.00 41.77 42 PRO B O 1
ATOM 3162 N N . THR B 1 46 ? 41.342 -0.506 73.903 1.00 46.73 43 THR B N 1
ATOM 3163 C CA . THR B 1 46 ? 40.060 -1.191 73.773 1.00 44.72 43 THR B CA 1
ATOM 3164 C C . THR B 1 46 ? 39.850 -1.786 72.386 1.00 56.39 43 THR B C 1
ATOM 3165 O O . THR B 1 46 ? 38.980 -2.650 72.222 1.00 61.88 43 THR B O 1
ATOM 3169 N N . LEU B 1 47 ? 40.620 -1.352 71.386 1.00 49.94 44 LEU B N 1
ATOM 3170 C CA . LEU B 1 47 ? 40.397 -1.781 70.012 1.00 55.09 44 LEU B CA 1
ATOM 3171 C C . LEU B 1 47 ? 41.645 -2.253 69.287 1.00 54.79 44 LEU B C 1
ATOM 3172 O O . LEU B 1 47 ? 41.525 -2.714 68.143 1.00 50.42 44 LEU B O 1
ATOM 3177 N N . PHE B 1 48 ? 42.827 -2.145 69.885 1.00 48.74 45 PHE B N 1
ATOM 3178 C CA . PHE B 1 48 ? 44.012 -2.445 69.102 1.00 47.69 45 PHE B CA 1
ATOM 3179 C C . PHE B 1 48 ? 44.220 -3.957 69.005 1.00 48.29 45 PHE B C 1
ATOM 3180 O O . PHE B 1 48 ? 43.560 -4.754 69.677 1.00 46.68 45 PHE B O 1
ATOM 3188 N N . SER B 1 49 ? 45.116 -4.345 68.111 1.00 45.12 46 SER B N 1
ATOM 3189 C CA . SER B 1 49 ? 45.469 -5.741 67.925 1.00 51.52 46 SER B CA 1
ATOM 3190 C C . SER B 1 49 ? 46.679 -6.082 68.781 1.00 45.81 46 SER B C 1
ATOM 3191 O O . SER B 1 49 ? 47.414 -5.202 69.234 1.00 45.44 46 SER B O 1
ATOM 3194 N N . SER B 1 50 ? 46.888 -7.384 68.997 1.00 45.46 47 SER B N 1
ATOM 3195 C CA . SER B 1 50 ? 48.043 -7.798 69.787 1.00 47.92 47 SER B CA 1
ATOM 3196 C C . SER B 1 50 ? 49.349 -7.369 69.129 1.00 42.37 47 SER B C 1
ATOM 3197 O O . SER B 1 50 ? 50.331 -7.101 69.828 1.00 43.27 47 SER B O 1
ATOM 3200 N N . GLU B 1 51 ? 49.381 -7.276 67.795 1.00 43.19 48 GLU B N 1
ATOM 3201 C CA . GLU B 1 51 ? 50.607 -6.836 67.133 1.00 44.56 48 GLU B CA 1
ATOM 3202 C C . GLU B 1 51 ? 50.889 -5.362 67.398 1.00 43.25 48 GLU B C 1
ATOM 3203 O O . GLU B 1 51 ? 52.054 -4.969 67.517 1.00 44.61 48 GLU B O 1
ATOM 3209 N N . GLU B 1 52 ? 49.844 -4.535 67.498 1.00 40.40 49 GLU B N 1
ATOM 3210 C CA . GLU B 1 52 ? 50.041 -3.148 67.913 1.00 43.86 49 GLU B CA 1
ATOM 3211 C C . GLU B 1 52 ? 50.547 -3.063 69.350 1.00 38.69 49 GLU B C 1
ATOM 3212 O O . GLU B 1 52 ? 51.438 -2.262 69.654 1.00 36.38 49 GLU B O 1
ATOM 3218 N N . ALA B 1 53 ? 49.978 -3.875 70.249 1.00 39.12 50 ALA B N 1
ATOM 3219 C CA . ALA B 1 53 ? 50.435 -3.893 71.640 1.00 38.57 50 ALA B CA 1
ATOM 3220 C C . ALA B 1 53 ? 51.926 -4.199 71.725 1.00 43.06 50 ALA B C 1
ATOM 3221 O O . ALA B 1 53 ? 52.665 -3.533 72.459 1.00 35.54 50 ALA B O 1
ATOM 3223 N N . LYS B 1 54 ? 52.391 -5.191 70.955 1.00 42.11 51 LYS B N 1
ATOM 3224 C CA . LYS B 1 54 ? 53.810 -5.534 70.961 1.00 40.45 51 LYS B CA 1
ATOM 3225 C C . LYS B 1 54 ? 54.662 -4.373 70.462 1.00 39.74 51 LYS B C 1
ATOM 3226 O O . LYS B 1 54 ? 55.748 -4.112 70.996 1.00 39.33 51 LYS B O 1
ATOM 3232 N N . GLN B 1 55 ? 54.182 -3.661 69.440 1.00 37.47 52 GLN B N 1
ATOM 3233 C CA A GLN B 1 55 ? 54.946 -2.542 68.894 0.44 39.44 52 GLN B CA 1
ATOM 3234 C CA B GLN B 1 55 ? 54.951 -2.544 68.897 0.56 39.58 52 GLN B CA 1
ATOM 3235 C C . GLN B 1 55 ? 55.092 -1.418 69.916 1.00 41.32 52 GLN B C 1
ATOM 3236 O O . GLN B 1 55 ? 56.133 -0.752 69.978 1.00 40.05 52 GLN B O 1
ATOM 3247 N N . ILE B 1 56 ? 54.065 -1.195 70.738 1.00 44.40 53 ILE B N 1
ATOM 3248 C CA . ILE B 1 56 ? 54.178 -0.165 71.767 1.00 39.80 53 ILE B CA 1
ATOM 3249 C C . ILE B 1 56 ? 55.187 -0.585 72.831 1.00 42.22 53 ILE B C 1
ATOM 3250 O O . ILE B 1 56 ? 56.022 0.218 73.261 1.00 44.64 53 ILE B O 1
ATOM 3255 N N . VAL B 1 57 ? 55.151 -1.855 73.251 1.00 43.05 54 VAL B N 1
ATOM 3256 C CA . VAL B 1 57 ? 56.141 -2.332 74.218 1.00 43.22 54 VAL B CA 1
ATOM 3257 C C . VAL B 1 57 ? 57.543 -2.208 73.635 1.00 48.54 54 VAL B C 1
ATOM 3258 O O . VAL B 1 57 ? 58.488 -1.797 74.323 1.00 45.08 54 VAL B O 1
ATOM 3262 N N . ALA B 1 58 ? 57.691 -2.534 72.350 1.00 49.85 55 ALA B N 1
ATOM 3263 C CA . ALA B 1 58 ? 58.994 -2.437 71.702 1.00 51.39 55 ALA B CA 1
ATOM 3264 C C . ALA B 1 58 ? 59.464 -0.989 71.614 1.00 48.99 55 ALA B C 1
ATOM 3265 O O . ALA B 1 58 ? 60.656 -0.706 71.779 1.00 52.13 55 ALA B O 1
ATOM 3267 N N . LEU B 1 59 ? 58.542 -0.061 71.353 1.00 50.01 56 LEU B N 1
ATOM 3268 C CA . LEU B 1 59 ? 58.902 1.352 71.330 1.00 52.35 56 LEU B CA 1
ATOM 3269 C C . LEU B 1 59 ? 59.489 1.786 72.667 1.00 55.03 56 LEU B C 1
ATOM 3270 O O . LEU B 1 59 ? 60.512 2.480 72.712 1.00 55.78 56 LEU B O 1
ATOM 3275 N N . PHE B 1 60 ? 58.863 1.376 73.772 1.00 56.07 57 PHE B N 1
ATOM 3276 C CA . PHE B 1 60 ? 59.349 1.783 75.085 1.00 56.68 57 PHE B CA 1
ATOM 3277 C C . PHE B 1 60 ? 60.603 1.030 75.504 1.00 58.08 57 PHE B C 1
ATOM 3278 O O . PHE B 1 60 ? 61.450 1.597 76.205 1.00 58.92 57 PHE B O 1
ATOM 3286 N N . GLU B 1 61 ? 60.733 -0.237 75.104 1.00 50.97 58 GLU B N 1
ATOM 3287 C CA . GLU B 1 61 ? 61.958 -0.977 75.391 1.00 55.37 58 GLU B CA 1
ATOM 3288 C C . GLU B 1 61 ? 63.175 -0.276 74.794 1.00 61.96 58 GLU B C 1
ATOM 3289 O O . GLU B 1 61 ? 64.230 -0.191 75.435 1.00 62.31 58 GLU B O 1
ATOM 3295 N N . ARG B 1 62 ? 63.037 0.257 73.576 1.00 65.18 59 ARG B N 1
ATOM 3296 C CA . ARG B 1 62 ? 64.133 0.993 72.952 1.00 67.62 59 ARG B CA 1
ATOM 3297 C C . ARG B 1 62 ? 64.407 2.308 73.672 1.00 71.71 59 ARG B C 1
ATOM 3298 O O . ARG B 1 62 ? 65.567 2.706 73.826 1.00 77.33 59 ARG B O 1
ATOM 3306 N N . ALA B 1 63 ? 63.353 2.998 74.116 1.00 68.31 60 ALA B N 1
ATOM 3307 C CA . ALA B 1 63 ? 63.526 4.308 74.733 1.00 68.81 60 ALA B CA 1
ATOM 3308 C C . ALA B 1 63 ? 64.312 4.241 76.036 1.00 73.45 60 ALA B C 1
ATOM 3309 O O . ALA B 1 63 ? 64.931 5.238 76.424 1.00 77.83 60 ALA B O 1
ATOM 3311 N N . PHE B 1 64 ? 64.306 3.098 76.715 1.00 78.66 61 PHE B N 1
ATOM 3312 C CA . PHE B 1 64 ? 65.013 2.951 77.983 1.00 77.37 61 PHE B CA 1
ATOM 3313 C C . PHE B 1 64 ? 66.168 1.960 77.864 1.00 82.61 61 PHE B C 1
ATOM 3314 O O . PHE B 1 64 ? 67.041 2.105 77.006 1.00 87.78 61 PHE B O 1
ATOM 3322 N N . ARG B 1 74 ? 67.942 2.941 87.640 1.00 81.65 71 ARG B N 1
ATOM 3323 C CA . ARG B 1 74 ? 67.780 2.038 86.506 1.00 79.78 71 ARG B CA 1
ATOM 3324 C C . ARG B 1 74 ? 66.351 1.499 86.444 1.00 70.90 71 ARG B C 1
ATOM 3325 O O . ARG B 1 74 ? 65.746 1.204 87.475 1.00 72.43 71 ARG B O 1
ATOM 3333 N N . PHE B 1 75 ? 65.814 1.379 85.232 1.00 69.05 72 PHE B N 1
ATOM 3334 C CA . PHE B 1 75 ? 64.462 0.881 85.011 1.00 62.27 72 PHE B CA 1
ATOM 3335 C C . PHE B 1 75 ? 64.513 -0.540 84.468 1.00 61.40 72 PHE B C 1
ATOM 3336 O O . PHE B 1 75 ? 65.192 -0.807 83.472 1.00 58.93 72 PHE B O 1
ATOM 3344 N N . GLU B 1 76 ? 63.794 -1.446 85.122 1.00 57.26 73 GLU B N 1
ATOM 3345 C CA . GLU B 1 76 ? 63.688 -2.829 84.682 1.00 61.12 73 GLU B CA 1
ATOM 3346 C C . GLU B 1 76 ? 62.336 -3.032 84.013 1.00 53.63 73 GLU B C 1
ATOM 3347 O O . GLU B 1 76 ? 61.303 -2.614 84.549 1.00 49.62 73 GLU B O 1
ATOM 3353 N N . LEU B 1 77 ? 62.343 -3.674 82.855 1.00 41.28 74 LEU B N 1
ATOM 3354 C CA . LEU B 1 77 ? 61.140 -3.858 82.051 1.00 41.64 74 LEU B CA 1
ATOM 3355 C C . LEU B 1 77 ? 60.551 -5.238 82.316 1.00 46.08 74 LEU B C 1
ATOM 3356 O O . LEU B 1 77 ? 61.173 -6.253 81.990 1.00 45.01 74 LEU B O 1
ATOM 3361 N N . LEU B 1 78 ? 59.342 -5.273 82.878 1.00 35.71 75 LEU B N 1
ATOM 3362 C CA . LEU B 1 78 ? 58.622 -6.517 83.132 1.00 39.89 75 LEU B CA 1
ATOM 3363 C C . LEU B 1 78 ? 57.506 -6.674 82.104 1.00 37.33 75 LEU B C 1
ATOM 3364 O O . LEU B 1 78 ? 56.581 -5.860 82.061 1.00 41.91 75 LEU B O 1
ATOM 3369 N N . LYS B 1 79 ? 57.593 -7.716 81.277 1.00 35.91 76 LYS B N 1
ATOM 3370 C CA . LYS B 1 79 ? 56.591 -7.971 80.250 1.00 32.03 76 LYS B CA 1
ATOM 3371 C C . LYS B 1 79 ? 55.535 -8.925 80.790 1.00 38.99 76 LYS B C 1
ATOM 3372 O O . LYS B 1 79 ? 55.870 -9.987 81.324 1.00 39.91 76 LYS B O 1
ATOM 3378 N N . MET B 1 80 ? 54.258 -8.563 80.629 1.00 34.12 77 MET B N 1
ATOM 3379 C CA . MET B 1 80 ? 53.198 -9.443 81.112 1.00 33.14 77 MET B CA 1
ATOM 3380 C C . MET B 1 80 ? 53.223 -10.789 80.394 1.00 36.56 77 MET B C 1
ATOM 3381 O O . MET B 1 80 ? 52.845 -11.810 80.978 1.00 36.77 77 MET B O 1
ATOM 3386 N N . SER B 1 81 ? 53.666 -10.813 79.136 1.00 38.79 78 SER B N 1
ATOM 3387 C CA . SER B 1 81 ? 53.697 -12.066 78.389 1.00 37.44 78 SER B CA 1
ATOM 3388 C C . SER B 1 81 ? 54.739 -13.040 78.923 1.00 41.34 78 SER B C 1
ATOM 3389 O O . SER B 1 81 ? 54.691 -14.227 78.576 1.00 44.45 78 SER B O 1
ATOM 3392 N N . GLU B 1 82 ? 55.684 -12.569 79.733 1.00 33.85 79 GLU B N 1
ATOM 3393 C CA . GLU B 1 82 ? 56.741 -13.399 80.300 1.00 39.30 79 GLU B CA 1
ATOM 3394 C C . GLU B 1 82 ? 56.527 -13.729 81.774 1.00 48.64 79 GLU B C 1
ATOM 3395 O O . GLU B 1 82 ? 57.369 -14.407 82.372 1.00 45.75 79 GLU B O 1
ATOM 3401 N N . LEU B 1 83 ? 55.440 -13.269 82.383 1.00 38.62 80 LEU B N 1
ATOM 3402 C CA . LEU B 1 83 ? 55.221 -13.462 83.812 1.00 37.58 80 LEU B CA 1
ATOM 3403 C C . LEU B 1 83 ? 54.176 -14.540 84.047 1.00 36.70 80 LEU B C 1
ATOM 3404 O O . LEU B 1 83 ? 53.192 -14.636 83.305 1.00 35.48 80 LEU B O 1
ATOM 3409 N N . GLN B 1 84 ? 54.405 -15.351 85.081 1.00 43.84 81 GLN B N 1
ATOM 3410 C CA . GLN B 1 84 ? 53.404 -16.293 85.551 1.00 45.30 81 GLN B CA 1
ATOM 3411 C C . GLN B 1 84 ? 52.287 -15.549 86.283 1.00 41.91 81 GLN B C 1
ATOM 3412 O O . GLN B 1 84 ? 52.509 -14.461 86.827 1.00 37.42 81 GLN B O 1
ATOM 3418 N N . PRO B 1 85 ? 51.076 -16.121 86.314 1.00 40.37 82 PRO B N 1
ATOM 3419 C CA . PRO B 1 85 ? 49.953 -15.441 86.982 1.00 42.10 82 PRO B CA 1
ATOM 3420 C C . PRO B 1 85 ? 50.231 -15.058 88.429 1.00 38.50 82 PRO B C 1
ATOM 3421 O O . PRO B 1 85 ? 49.784 -13.992 88.866 1.00 39.55 82 PRO B O 1
ATOM 3425 N N . ILE B 1 86 ? 50.965 -15.885 89.181 1.00 36.18 83 ILE B N 1
ATOM 3426 C CA . ILE B 1 86 ? 51.252 -15.548 90.574 1.00 40.86 83 ILE B CA 1
ATOM 3427 C C . ILE B 1 86 ? 52.195 -14.352 90.656 1.00 41.52 83 ILE B C 1
ATOM 3428 O O . ILE B 1 86 ? 52.108 -13.541 91.594 1.00 34.60 83 ILE B O 1
ATOM 3433 N N . GLU B 1 87 ? 53.093 -14.203 89.680 1.00 35.81 84 GLU B N 1
ATOM 3434 C CA . GLU B 1 87 ? 53.995 -13.055 89.689 1.00 43.94 84 GLU B CA 1
ATOM 3435 C C . GLU B 1 87 ? 53.233 -11.761 89.438 1.00 36.47 84 GLU B C 1
ATOM 3436 O O . GLU B 1 87 ? 53.519 -10.733 90.064 1.00 41.07 84 GLU B O 1
ATOM 3442 N N . LYS B 1 88 ? 52.251 -11.799 88.535 1.00 35.09 85 LYS B N 1
ATOM 3443 C CA . LYS B 1 88 ? 51.411 -10.630 88.299 1.00 34.36 85 LYS B CA 1
ATOM 3444 C C . LYS B 1 88 ? 50.601 -10.277 89.542 1.00 38.83 85 LYS B C 1
ATOM 3445 O O . LYS B 1 88 ? 50.474 -9.100 89.897 1.00 35.03 85 LYS B O 1
ATOM 3451 N N . ARG B 1 89 ? 50.043 -11.287 90.216 1.00 36.94 86 ARG B N 1
ATOM 3452 C CA . ARG B 1 89 ? 49.239 -11.026 91.409 1.00 37.73 86 ARG B CA 1
ATOM 3453 C C . ARG B 1 89 ? 50.064 -10.342 92.492 1.00 37.67 86 ARG B C 1
ATOM 3454 O O . ARG B 1 89 ? 49.586 -9.417 93.158 1.00 36.83 86 ARG B O 1
ATOM 3462 N N . VAL B 1 90 ? 51.312 -10.782 92.676 1.00 30.98 87 VAL B N 1
ATOM 3463 C CA . VAL B 1 90 ? 52.180 -10.179 93.683 1.00 33.06 87 VAL B CA 1
ATOM 3464 C C . VAL B 1 90 ? 52.440 -8.709 93.365 1.00 39.34 87 VAL B C 1
ATOM 3465 O O . VAL B 1 90 ? 52.476 -7.859 94.270 1.00 35.22 87 VAL B O 1
ATOM 3469 N N . LEU B 1 91 ? 52.616 -8.383 92.079 1.00 35.32 88 LEU B N 1
ATOM 3470 C CA . LEU B 1 91 ? 52.837 -6.989 91.687 1.00 31.59 88 LEU B CA 1
ATOM 3471 C C . LEU B 1 91 ? 51.607 -6.134 91.967 1.00 32.57 88 LEU B C 1
ATOM 3472 O O . LEU B 1 91 ? 51.725 -4.978 92.395 1.00 36.13 88 LEU B O 1
ATOM 3477 N N . VAL B 1 92 ? 50.418 -6.694 91.747 1.00 31.58 89 VAL B N 1
ATOM 3478 C CA . VAL B 1 92 ? 49.181 -6.013 92.127 1.00 35.54 89 VAL B CA 1
ATOM 3479 C C . VAL B 1 92 ? 49.134 -5.785 93.638 1.00 37.27 89 VAL B C 1
ATOM 3480 O O . VAL B 1 92 ? 48.825 -4.684 94.110 1.00 37.77 89 VAL B O 1
ATOM 3484 N N . GLU B 1 93 ? 49.449 -6.820 94.423 1.00 35.94 90 GLU B N 1
ATOM 3485 C CA . GLU B 1 93 ? 49.327 -6.697 95.878 1.00 37.60 90 GLU B CA 1
ATOM 3486 C C . GLU B 1 93 ? 50.322 -5.694 96.462 1.00 38.55 90 GLU B C 1
ATOM 3487 O O . GLU B 1 93 ? 50.028 -5.067 97.484 1.00 41.04 90 GLU B O 1
ATOM 3493 N N . LYS B 1 94 ? 51.483 -5.512 95.828 1.00 41.55 91 LYS B N 1
ATOM 3494 C CA . LYS B 1 94 ? 52.440 -4.486 96.237 1.00 36.85 91 LYS B CA 1
ATOM 3495 C C . LYS B 1 94 ? 52.083 -3.094 95.737 1.00 40.73 91 LYS B C 1
ATOM 3496 O O . LYS B 1 94 ? 52.859 -2.163 95.979 1.00 48.00 91 LYS B O 1
ATOM 3502 N N . HIS B 1 95 ? 51.092 -3.005 94.991 1.00 35.57 92 HIS B N 1
ATOM 3503 C CA . HIS B 1 95 ? 50.553 -1.766 94.385 1.00 40.79 92 HIS B CA 1
ATOM 3504 C C . HIS B 1 95 ? 51.367 -1.236 93.198 1.00 45.62 92 HIS B C 1
ATOM 3505 O O . HIS B 1 95 ? 51.144 -0.120 92.734 1.00 43.22 92 HIS B O 1
ATOM 3512 N N . LEU B 1 96 ? 52.194 -2.052 92.726 1.00 42.03 93 LEU B N 1
ATOM 3513 C CA . LEU B 1 96 ? 53.080 -1.637 91.644 1.00 42.77 93 LEU B CA 1
ATOM 3514 C C . LEU B 1 96 ? 52.392 -1.633 90.287 1.00 42.08 93 LEU B C 1
ATOM 3515 O O . LEU B 1 96 ? 52.733 -0.804 89.435 1.00 43.33 93 LEU B O 1
ATOM 3520 N N . ILE B 1 97 ? 51.453 -2.549 90.051 1.00 40.79 94 ILE B N 1
ATOM 3521 C CA . ILE B 1 97 ? 50.678 -2.568 88.819 1.00 37.71 94 ILE B CA 1
ATOM 3522 C C . ILE B 1 97 ? 49.211 -2.700 89.179 1.00 38.98 94 ILE B C 1
ATOM 3523 O O . ILE B 1 97 ? 48.847 -3.064 90.298 1.00 40.35 94 ILE B O 1
ATOM 3528 N N . SER B 1 98 ? 48.378 -2.419 88.213 1.00 43.27 95 SER B N 1
ATOM 3529 C CA . SER B 1 98 ? 46.946 -2.439 88.435 1.00 44.99 95 SER B CA 1
ATOM 3530 C C . SER B 1 98 ? 46.375 -3.813 88.139 1.00 44.66 95 SER B C 1
ATOM 3531 O O . SER B 1 98 ? 46.956 -4.595 87.374 1.00 41.45 95 SER B O 1
ATOM 3534 N N . PRO B 1 99 ? 45.228 -4.137 88.742 1.00 44.09 96 PRO B N 1
ATOM 3535 C CA . PRO B 1 99 ? 44.553 -5.397 88.399 1.00 43.89 96 PRO B CA 1
ATOM 3536 C C . PRO B 1 99 ? 44.256 -5.532 86.917 1.00 47.63 96 PRO B C 1
ATOM 3537 O O . PRO B 1 99 ? 44.296 -6.649 86.382 1.00 48.96 96 PRO B O 1
ATOM 3541 N N . HIS B 1 100 ? 43.957 -4.423 86.235 1.00 51.46 97 HIS B N 1
ATOM 3542 C CA . HIS B 1 100 ? 43.676 -4.490 84.805 1.00 49.97 97 HIS B CA 1
ATOM 3543 C C . HIS B 1 100 ? 44.895 -4.972 84.028 1.00 43.58 97 HIS B C 1
ATOM 3544 O O . HIS B 1 100 ? 44.771 -5.800 83.120 1.00 47.67 97 HIS B O 1
ATOM 3551 N N . LEU B 1 101 ? 46.084 -4.471 84.375 1.00 46.22 98 LEU B N 1
ATOM 3552 C CA . LEU B 1 101 ? 47.295 -4.933 83.703 1.00 40.73 98 LEU B CA 1
ATOM 3553 C C . LEU B 1 101 ? 47.522 -6.416 83.941 1.00 43.75 98 LEU B C 1
ATOM 3554 O O . LEU B 1 101 ? 47.888 -7.150 83.019 1.00 42.61 98 LEU B O 1
ATOM 3559 N N . ALA B 1 102 ? 47.303 -6.875 85.174 1.00 43.05 99 ALA B N 1
ATOM 3560 C CA . ALA B 1 102 ? 47.588 -8.267 85.503 1.00 39.75 99 ALA B CA 1
ATOM 3561 C C . ALA B 1 102 ? 46.598 -9.225 84.854 1.00 42.90 99 ALA B C 1
ATOM 3562 O O . ALA B 1 102 ? 46.973 -10.348 84.494 1.00 45.08 99 ALA B O 1
ATOM 3564 N N . GLU B 1 103 ? 45.343 -8.808 84.673 1.00 43.69 100 GLU B N 1
ATOM 3565 C CA . GLU B 1 103 ? 44.298 -9.732 84.257 1.00 46.04 100 GLU B CA 1
ATOM 3566 C C . GLU B 1 103 ? 43.753 -9.494 82.856 1.00 48.17 100 GLU B C 1
ATOM 3567 O O . GLU B 1 103 ? 43.138 -10.407 82.296 1.00 53.56 100 GLU B O 1
ATOM 3573 N N . ASP B 1 104 ? 43.959 -8.314 82.271 1.00 51.12 101 ASP B N 1
ATOM 3574 C CA . ASP B 1 104 ? 43.300 -7.968 81.017 1.00 47.76 101 ASP B CA 1
ATOM 3575 C C . ASP B 1 104 ? 44.252 -7.555 79.898 1.00 52.02 101 ASP B C 1
ATOM 3576 O O . ASP B 1 104 ? 43.792 -7.347 78.768 1.00 52.16 101 ASP B O 1
ATOM 3581 N N . SER B 1 105 ? 45.558 -7.439 80.165 1.00 41.96 102 SER B N 1
ATOM 3582 C CA . SER B 1 105 ? 46.541 -6.955 79.190 1.00 40.19 102 SER B CA 1
ATOM 3583 C C . SER B 1 105 ? 47.563 -8.053 78.909 1.00 39.38 102 SER B C 1
ATOM 3584 O O . SER B 1 105 ? 48.675 -8.030 79.459 1.00 37.01 102 SER B O 1
ATOM 3587 N N . PRO B 1 106 ? 47.242 -9.008 78.031 1.00 36.96 103 PRO B N 1
ATOM 3588 C CA . PRO B 1 106 ? 48.191 -10.107 77.768 1.00 42.58 103 PRO B CA 1
ATOM 3589 C C . PRO B 1 106 ? 49.552 -9.634 77.274 1.00 37.32 103 PRO B C 1
ATOM 3590 O O . PRO B 1 106 ? 50.559 -10.305 77.530 1.00 38.72 103 PRO B O 1
ATOM 3594 N N . PHE B 1 107 ? 49.618 -8.492 76.590 1.00 34.55 104 PHE B N 1
ATOM 3595 C CA . PHE B 1 107 ? 50.876 -7.911 76.142 1.00 36.35 104 PHE B CA 1
ATOM 3596 C C . PHE B 1 107 ? 51.183 -6.588 76.841 1.00 35.24 104 PHE B C 1
ATOM 3597 O O . PHE B 1 107 ? 51.842 -5.715 76.270 1.00 41.30 104 PHE B O 1
ATOM 3605 N N . GLY B 1 108 ? 50.720 -6.425 78.075 1.00 37.24 105 GLY B N 1
ATOM 3606 C CA . GLY B 1 108 ? 51.118 -5.275 78.857 1.00 38.56 105 GLY B CA 1
ATOM 3607 C C . GLY B 1 108 ? 52.547 -5.395 79.352 1.00 33.72 105 GLY B C 1
ATOM 3608 O O . GLY B 1 108 ? 53.195 -6.438 79.268 1.00 35.30 105 GLY B O 1
ATOM 3609 N N . ALA B 1 109 ? 53.057 -4.288 79.881 1.00 31.66 106 ALA B N 1
ATOM 3610 C CA . ALA B 1 109 ? 54.394 -4.280 80.457 1.00 35.53 106 ALA B CA 1
ATOM 3611 C C . ALA B 1 109 ? 54.449 -3.260 81.582 1.00 43.35 106 ALA B C 1
ATOM 3612 O O . ALA B 1 109 ? 53.543 -2.439 81.758 1.00 35.22 106 ALA B O 1
ATOM 3614 N N . CYS B 1 110 ? 55.525 -3.327 82.361 1.00 35.65 107 CYS B N 1
ATOM 3615 C CA . CYS B 1 110 ? 55.740 -2.359 83.425 1.00 40.27 107 CYS B CA 1
ATOM 3616 C C . CYS B 1 110 ? 57.220 -2.038 83.529 1.00 44.32 107 CYS B C 1
ATOM 3617 O O . CYS B 1 110 ? 58.041 -2.944 83.694 1.00 42.08 107 CYS B O 1
ATOM 3620 N N . LEU B 1 111 ? 57.555 -0.753 83.437 1.00 39.44 108 LEU B N 1
ATOM 3621 C CA . LEU B 1 111 ? 58.902 -0.277 83.719 1.00 40.26 108 LEU B CA 1
ATOM 3622 C C . LEU B 1 111 ? 58.972 0.137 85.182 1.00 45.02 108 LEU B C 1
ATOM 3623 O O . LEU B 1 111 ? 58.289 1.078 85.600 1.00 42.46 108 LEU B O 1
ATOM 3628 N N . LEU B 1 112 ? 59.788 -0.568 85.957 1.00 42.73 109 LEU B N 1
ATOM 3629 C CA . LEU B 1 112 ? 59.812 -0.435 87.405 1.00 47.94 109 LEU B CA 1
ATOM 3630 C C . LEU B 1 112 ? 61.181 0.068 87.838 1.00 46.21 109 LEU B C 1
ATOM 3631 O O . LEU B 1 112 ? 62.204 -0.517 87.470 1.00 50.93 109 LEU B O 1
ATOM 3636 N N . SER B 1 113 ? 61.201 1.154 88.607 1.00 45.64 110 SER B N 1
ATOM 3637 C CA . SER B 1 113 ? 62.463 1.657 89.125 1.00 50.90 110 SER B CA 1
ATOM 3638 C C . SER B 1 113 ? 63.012 0.705 90.187 1.00 60.17 110 SER B C 1
ATOM 3639 O O . SER B 1 113 ? 62.276 -0.070 90.808 1.00 55.05 110 SER B O 1
ATOM 3642 N N . GLU B 1 114 ? 64.332 0.760 90.385 1.00 66.88 111 GLU B N 1
ATOM 3643 C CA . GLU B 1 114 ? 64.974 -0.166 91.313 1.00 68.55 111 GLU B CA 1
ATOM 3644 C C . GLU B 1 114 ? 64.439 0.005 92.730 1.00 66.46 111 GLU B C 1
ATOM 3645 O O . GLU B 1 114 ? 64.290 -0.977 93.467 1.00 69.72 111 GLU B O 1
ATOM 3651 N N . ASN B 1 115 ? 64.128 1.239 93.128 1.00 60.67 112 ASN B N 1
ATOM 3652 C CA . ASN B 1 115 ? 63.558 1.487 94.446 1.00 62.62 112 ASN B CA 1
ATOM 3653 C C . ASN B 1 115 ? 62.034 1.397 94.464 1.00 58.53 112 ASN B C 1
ATOM 3654 O O . ASN B 1 115 ? 61.426 1.663 95.509 1.00 57.11 112 ASN B O 1
ATOM 3659 N N . GLU B 1 116 ? 61.413 1.023 93.343 1.00 60.45 113 GLU B N 1
ATOM 3660 C CA . GLU B 1 116 ? 59.971 0.818 93.195 1.00 54.15 113 GLU B CA 1
ATOM 3661 C C . GLU B 1 116 ? 59.157 2.092 93.424 1.00 52.70 113 GLU B C 1
ATOM 3662 O O . GLU B 1 116 ? 57.934 2.026 93.582 1.00 53.96 113 GLU B O 1
ATOM 3668 N N . GLU B 1 117 ? 59.811 3.254 93.422 1.00 48.16 114 GLU B N 1
ATOM 3669 C CA . GLU B 1 117 ? 59.103 4.528 93.505 1.00 56.84 114 GLU B CA 1
ATOM 3670 C C . GLU B 1 117 ? 58.311 4.808 92.230 1.00 45.63 114 GLU B C 1
ATOM 3671 O O . GLU B 1 117 ? 57.190 5.329 92.287 1.00 42.74 114 GLU B O 1
ATOM 3677 N N . ILE B 1 118 ? 58.873 4.461 91.076 1.00 41.94 115 ILE B N 1
ATOM 3678 C CA . ILE B 1 118 ? 58.311 4.792 89.770 1.00 41.27 115 ILE B CA 1
ATOM 3679 C C . ILE B 1 118 ? 57.856 3.515 89.078 1.00 45.13 115 ILE B C 1
ATOM 3680 O O . ILE B 1 118 ? 58.596 2.527 89.034 1.00 44.53 115 ILE B O 1
ATOM 3685 N N . SER B 1 119 ? 56.662 3.556 88.490 1.00 39.03 116 SER B N 1
ATOM 3686 C CA . SER B 1 119 ? 56.125 2.439 87.718 1.00 37.66 116 SER B CA 1
ATOM 3687 C C . SER B 1 119 ? 55.417 3.001 86.495 1.00 40.60 116 SER B C 1
ATOM 3688 O O . SER B 1 119 ? 54.460 3.769 86.629 1.00 45.13 116 SER B O 1
ATOM 3691 N N . ILE B 1 120 ? 55.894 2.646 85.305 1.00 36.31 117 ILE B N 1
ATOM 3692 C CA . ILE B 1 120 ? 55.257 3.037 84.052 1.00 40.10 117 ILE B CA 1
ATOM 3693 C C . ILE B 1 120 ? 54.579 1.802 83.484 1.00 37.07 117 ILE B C 1
ATOM 3694 O O . ILE B 1 120 ? 55.253 0.880 83.012 1.00 38.09 117 ILE B O 1
ATOM 3699 N N . MET B 1 121 ? 53.251 1.767 83.549 1.00 34.99 118 MET B N 1
ATOM 3700 C CA . MET B 1 121 ? 52.480 0.672 82.977 1.00 34.26 118 MET B CA 1
ATOM 3701 C C . MET B 1 121 ? 52.217 0.934 81.504 1.00 35.72 118 MET B C 1
ATOM 3702 O O . MET B 1 121 ? 51.890 2.059 81.111 1.00 36.59 118 MET B O 1
ATOM 3707 N N . ILE B 1 122 ? 52.345 -0.117 80.696 1.00 33.30 119 ILE B N 1
ATOM 3708 C CA . ILE B 1 122 ? 52.210 -0.026 79.247 1.00 34.82 119 ILE B CA 1
ATOM 3709 C C . ILE B 1 122 ? 51.088 -0.953 78.803 1.00 37.13 119 ILE B C 1
ATOM 3710 O O . ILE B 1 122 ? 51.017 -2.108 79.242 1.00 38.68 119 ILE B O 1
ATOM 3715 N N . ASN B 1 123 ? 50.202 -0.435 77.948 1.00 35.61 120 ASN B N 1
ATOM 3716 C CA . ASN B 1 123 ? 49.081 -1.195 77.395 1.00 34.03 120 ASN B CA 1
ATOM 3717 C C . ASN B 1 123 ? 48.078 -1.618 78.467 1.00 43.15 120 ASN B C 1
ATOM 3718 O O . ASN B 1 123 ? 47.551 -2.727 78.433 1.00 43.99 120 ASN B O 1
ATOM 3723 N N . GLU B 1 124 ? 47.790 -0.725 79.415 1.00 40.10 121 GLU B N 1
ATOM 3724 C CA . GLU B 1 124 ? 46.667 -0.960 80.315 1.00 46.66 121 GLU B CA 1
ATOM 3725 C C . GLU B 1 124 ? 45.378 -0.480 79.645 1.00 50.82 121 GLU B C 1
ATOM 3726 O O . GLU B 1 124 ? 45.126 -0.818 78.487 1.00 52.46 121 GLU B O 1
ATOM 3732 N N . GLU B 1 125 ? 44.646 0.395 80.327 1.00 51.09 122 GLU B N 1
ATOM 3733 C CA . GLU B 1 125 ? 43.431 1.030 79.815 1.00 51.82 122 GLU B CA 1
ATOM 3734 C C . GLU B 1 125 ? 43.858 1.972 78.713 1.00 51.89 122 GLU B C 1
ATOM 3735 O O . GLU B 1 125 ? 43.135 2.176 77.779 1.00 54.25 122 GLU B O 1
ATOM 3741 N N . ASP B 1 126 ? 45.020 2.579 78.896 1.00 39.17 123 ASP B N 1
ATOM 3742 C CA . ASP B 1 126 ? 45.630 3.482 77.966 1.00 39.50 123 ASP B CA 1
ATOM 3743 C C . ASP B 1 126 ? 47.040 2.979 77.648 1.00 47.43 123 ASP B C 1
ATOM 3744 O O . ASP B 1 126 ? 47.572 2.160 78.362 1.00 39.02 123 ASP B O 1
ATOM 3749 N N . HIS B 1 127 ? 47.639 3.489 76.579 1.00 40.56 124 HIS B N 1
ATOM 3750 C CA . HIS B 1 127 ? 48.949 3.001 76.180 1.00 36.43 124 HIS B CA 1
ATOM 3751 C C . HIS B 1 127 ? 49.982 3.220 77.264 1.00 41.78 124 HIS B C 1
ATOM 3752 O O . HIS B 1 127 ? 50.805 2.349 77.525 1.00 38.34 124 HIS B O 1
ATOM 3759 N N . ILE B 1 128 ? 49.949 4.390 77.887 1.00 36.32 125 ILE B N 1
ATOM 3760 C CA . ILE B 1 128 ? 50.907 4.703 78.934 1.00 38.44 125 ILE B CA 1
ATOM 3761 C C . ILE B 1 128 ? 50.280 5.218 80.225 1.00 38.53 125 ILE B C 1
ATOM 3762 O O . ILE B 1 128 ? 49.449 6.120 80.199 1.00 36.06 125 ILE B O 1
ATOM 3767 N N . ARG B 1 129 ? 50.648 4.620 81.351 1.00 33.04 126 ARG B N 1
ATOM 3768 C CA . ARG B 1 129 ? 50.198 5.135 82.630 1.00 34.33 126 ARG B CA 1
ATOM 3769 C C . ARG B 1 129 ? 51.427 5.296 83.517 1.00 37.99 126 ARG B C 1
ATOM 3770 O O . ARG B 1 129 ? 52.045 4.318 83.919 1.00 36.81 126 ARG B O 1
ATOM 3778 N N . ILE B 1 130 ? 51.756 6.539 83.836 1.00 30.91 127 ILE B N 1
ATOM 3779 C CA . ILE B 1 130 ? 52.903 6.855 84.684 1.00 33.12 127 ILE B CA 1
ATOM 3780 C C . ILE B 1 130 ? 52.443 6.889 86.133 1.00 36.19 127 ILE B C 1
ATOM 3781 O O . ILE B 1 130 ? 51.535 7.647 86.474 1.00 37.00 127 ILE B O 1
ATOM 3786 N N . GLN B 1 131 ? 53.077 6.090 86.993 1.00 30.74 128 GLN B N 1
ATOM 3787 C CA . GLN B 1 131 ? 52.747 6.079 88.414 1.00 31.95 128 GLN B CA 1
ATOM 3788 C C . GLN B 1 131 ? 53.965 6.435 89.252 1.00 37.48 128 GLN B C 1
ATOM 3789 O O . GLN B 1 131 ? 55.050 5.877 89.053 1.00 39.01 128 GLN B O 1
ATOM 3795 N N . CYS B 1 132 ? 53.780 7.371 90.180 1.00 31.55 129 CYS B N 1
ATOM 3796 C CA A CYS B 1 132 ? 54.781 7.706 91.187 0.53 35.51 129 CYS B CA 1
ATOM 3797 C CA B CYS B 1 132 ? 54.782 7.705 91.185 0.47 35.53 129 CYS B CA 1
ATOM 3798 C C . CYS B 1 132 ? 54.184 7.500 92.569 1.00 39.52 129 CYS B C 1
ATOM 3799 O O . CYS B 1 132 ? 53.123 8.053 92.876 1.00 38.82 129 CYS B O 1
ATOM 3804 N N . LEU B 1 133 ? 54.871 6.712 93.398 1.00 37.71 130 LEU B N 1
ATOM 3805 C CA A LEU B 1 133 ? 54.406 6.356 94.731 0.44 40.76 130 LEU B CA 1
ATOM 3806 C CA B LEU B 1 133 ? 54.412 6.344 94.732 0.56 40.76 130 LEU B CA 1
ATOM 3807 C C . LEU B 1 133 ? 55.427 6.826 95.759 1.00 48.31 130 LEU B C 1
ATOM 3808 O O . LEU B 1 133 ? 56.620 6.522 95.641 1.00 47.30 130 LEU B O 1
ATOM 3817 N N . PHE B 1 134 ? 54.955 7.571 96.764 1.00 41.45 131 PHE B N 1
ATOM 3818 C CA . PHE B 1 134 ? 55.777 8.152 97.823 1.00 41.48 131 PHE B CA 1
ATOM 3819 C C . PHE B 1 134 ? 55.237 7.756 99.192 1.00 42.59 131 PHE B C 1
ATOM 3820 O O . PHE B 1 134 ? 54.018 7.686 99.379 1.00 38.67 131 PHE B O 1
ATOM 3828 N N . PRO B 1 135 ? 56.102 7.515 100.174 1.00 43.19 132 PRO B N 1
ATOM 3829 C CA . PRO B 1 135 ? 55.609 7.230 101.526 1.00 44.96 132 PRO B CA 1
ATOM 3830 C C . PRO B 1 135 ? 55.137 8.495 102.226 1.00 39.95 132 PRO B C 1
ATOM 3831 O O . PRO B 1 135 ? 55.669 9.588 102.022 1.00 42.48 132 PRO B O 1
ATOM 3835 N N . GLY B 1 136 ? 54.120 8.329 103.069 1.00 36.03 133 GLY B N 1
ATOM 3836 C CA . GLY B 1 136 ? 53.586 9.479 103.774 1.00 36.30 133 GLY B CA 1
ATOM 3837 C C . GLY B 1 136 ? 52.862 10.418 102.815 1.00 38.85 133 GLY B C 1
ATOM 3838 O O . GLY B 1 136 ? 52.470 10.048 101.708 1.00 34.51 133 GLY B O 1
ATOM 3839 N N . LEU B 1 137 ? 52.690 11.663 103.264 1.00 38.49 134 LEU B N 1
ATOM 3840 C CA . LEU B 1 137 ? 51.963 12.683 102.504 1.00 39.96 134 LEU B CA 1
ATOM 3841 C C . LEU B 1 137 ? 52.965 13.530 101.723 1.00 44.63 134 LEU B C 1
ATOM 3842 O O . LEU B 1 137 ? 53.577 14.450 102.276 1.00 40.20 134 LEU B O 1
ATOM 3847 N N . GLN B 1 138 ? 53.121 13.223 100.430 1.00 40.30 135 GLN B N 1
ATOM 3848 C CA . GLN B 1 138 ? 54.081 13.893 99.555 1.00 44.22 135 GLN B CA 1
ATOM 3849 C C . GLN B 1 138 ? 53.488 14.044 98.153 1.00 37.43 135 GLN B C 1
ATOM 3850 O O . GLN B 1 138 ? 54.055 13.610 97.153 1.00 38.74 135 GLN B O 1
ATOM 3856 N N . LEU B 1 139 ? 52.316 14.674 98.075 1.00 39.50 136 LEU B N 1
ATOM 3857 C CA . LEU B 1 139 ? 51.620 14.783 96.797 1.00 36.41 136 LEU B CA 1
ATOM 3858 C C . LEU B 1 139 ? 52.371 15.687 95.821 1.00 41.64 136 LEU B C 1
ATOM 3859 O O . LEU B 1 139 ? 52.484 15.364 94.633 1.00 40.05 136 LEU B O 1
ATOM 3864 N N . ALA B 1 140 ? 52.896 16.818 96.301 1.00 45.93 137 ALA B N 1
ATOM 3865 C CA . ALA B 1 140 ? 53.622 17.719 95.410 1.00 45.14 137 ALA B CA 1
ATOM 3866 C C . ALA B 1 140 ? 54.913 17.080 94.915 1.00 42.07 137 ALA B C 1
ATOM 3867 O O . ALA B 1 140 ? 55.280 17.226 93.740 1.00 42.16 137 ALA B O 1
ATOM 3869 N N . GLU B 1 141 ? 55.615 16.367 95.799 1.00 45.00 138 GLU B N 1
ATOM 3870 C CA . GLU B 1 141 ? 56.833 15.680 95.389 1.00 44.82 138 GLU B CA 1
ATOM 3871 C C . GLU B 1 141 ? 56.530 14.602 94.356 1.00 42.23 138 GLU B C 1
ATOM 3872 O O . GLU B 1 141 ? 57.277 14.432 93.384 1.00 40.95 138 GLU B O 1
ATOM 3878 N N . ALA B 1 142 ? 55.436 13.858 94.550 1.00 40.76 139 ALA B N 1
ATOM 3879 C CA . ALA B 1 142 ? 55.092 12.808 93.596 1.00 40.78 139 ALA B CA 1
ATOM 3880 C C . ALA B 1 142 ? 54.663 13.398 92.255 1.00 37.78 139 ALA B C 1
ATOM 3881 O O . ALA B 1 142 ? 54.954 12.827 91.196 1.00 37.94 139 ALA B O 1
ATOM 3883 N N . LEU B 1 143 ? 53.966 14.538 92.282 1.00 40.82 140 LEU B N 1
ATOM 3884 C CA . LEU B 1 143 ? 53.545 15.178 91.038 1.00 37.93 140 LEU B CA 1
ATOM 3885 C C . LEU B 1 143 ? 54.744 15.709 90.257 1.00 44.01 140 LEU B C 1
ATOM 3886 O O . LEU B 1 143 ? 54.762 15.657 89.022 1.00 43.45 140 LEU B O 1
ATOM 3891 N N . GLU B 1 144 ? 55.759 16.217 90.962 1.00 42.99 141 GLU B N 1
ATOM 3892 C CA . GLU B 1 144 ? 56.959 16.708 90.291 1.00 48.07 141 GLU B CA 1
ATOM 3893 C C . GLU B 1 144 ? 57.725 15.567 89.633 1.00 45.66 141 GLU B C 1
ATOM 3894 O O . GLU B 1 144 ? 58.150 15.674 88.475 1.00 48.38 141 GLU B O 1
ATOM 3900 N N . ALA B 1 145 ? 57.907 14.459 90.355 1.00 40.52 142 ALA B N 1
ATOM 3901 C CA . ALA B 1 145 ? 58.589 13.306 89.776 1.00 44.34 142 ALA B CA 1
ATOM 3902 C C . ALA B 1 145 ? 57.818 12.753 88.584 1.00 42.88 142 ALA B C 1
ATOM 3903 O O . ALA B 1 145 ? 58.414 12.367 87.568 1.00 46.46 142 ALA B O 1
ATOM 3905 N N . ALA B 1 146 ? 56.487 12.712 88.685 1.00 39.66 143 ALA B N 1
ATOM 3906 C CA . ALA B 1 146 ? 55.680 12.214 87.577 1.00 38.66 143 ALA B CA 1
ATOM 3907 C C . ALA B 1 146 ? 55.727 13.168 86.387 1.00 45.82 143 ALA B C 1
ATOM 3908 O O . ALA B 1 146 ? 55.715 12.729 85.230 1.00 41.84 143 ALA B O 1
ATOM 3910 N N . SER B 1 147 ? 55.793 14.473 86.656 1.00 42.36 144 SER B N 1
ATOM 3911 C CA . SER B 1 147 ? 55.855 15.458 85.581 1.00 44.92 144 SER B CA 1
ATOM 3912 C C . SER B 1 147 ? 57.198 15.418 84.860 1.00 51.97 144 SER B C 1
ATOM 3913 O O . SER B 1 147 ? 57.254 15.594 83.637 1.00 48.53 144 SER B O 1
ATOM 3916 N N . GLU B 1 148 ? 58.291 15.223 85.603 1.00 48.72 145 GLU B N 1
ATOM 3917 C CA . GLU B 1 148 ? 59.603 15.097 84.977 1.00 53.66 145 GLU B CA 1
ATOM 3918 C C . GLU B 1 148 ? 59.645 13.908 84.032 1.00 57.57 145 GLU B C 1
ATOM 3919 O O . GLU B 1 148 ? 60.181 13.997 82.920 1.00 48.87 145 GLU B O 1
ATOM 3925 N N . LEU B 1 149 ? 59.085 12.782 84.461 1.00 51.30 146 LEU B N 1
ATOM 3926 C CA . LEU B 1 149 ? 59.052 11.598 83.618 1.00 45.28 146 LEU B CA 1
ATOM 3927 C C . LEU B 1 149 ? 58.081 11.775 82.454 1.00 48.82 146 LEU B C 1
ATOM 3928 O O . LEU B 1 149 ? 58.328 11.274 81.349 1.00 48.26 146 LEU B O 1
ATOM 3933 N N . ASP B 1 150 ? 56.971 12.482 82.687 1.00 45.20 147 ASP B N 1
ATOM 3934 C CA . ASP B 1 150 ? 56.019 12.787 81.623 1.00 48.57 147 ASP B CA 1
ATOM 3935 C C . ASP B 1 150 ? 56.684 13.583 80.505 1.00 48.72 147 ASP B C 1
ATOM 3936 O O . ASP B 1 150 ? 56.551 13.250 79.319 1.00 49.16 147 ASP B O 1
ATOM 3941 N N . ASP B 1 151 ? 57.397 14.652 80.867 1.00 52.30 148 ASP B N 1
ATOM 3942 C CA . ASP B 1 151 ? 58.101 15.447 79.866 1.00 54.40 148 ASP B CA 1
ATOM 3943 C C . ASP B 1 151 ? 59.142 14.612 79.130 1.00 56.42 148 ASP B C 1
ATOM 3944 O O . ASP B 1 151 ? 59.295 14.730 77.909 1.00 58.62 148 ASP B O 1
ATOM 3949 N N . TRP B 1 152 ? 59.867 13.761 79.859 1.00 56.29 149 TRP B N 1
ATOM 3950 C CA . TRP B 1 152 ? 60.911 12.949 79.243 1.00 56.40 149 TRP B CA 1
ATOM 3951 C C . TRP B 1 152 ? 60.327 11.961 78.240 1.00 60.50 149 TRP B C 1
ATOM 3952 O O . TRP B 1 152 ? 60.863 11.792 77.137 1.00 59.66 149 TRP B O 1
ATOM 3963 N N . ILE B 1 153 ? 59.232 11.293 78.606 1.00 52.72 150 ILE B N 1
ATOM 3964 C CA . ILE B 1 153 ? 58.566 10.384 77.677 1.00 48.23 150 ILE B CA 1
ATOM 3965 C C . ILE B 1 153 ? 58.039 11.151 76.471 1.00 59.20 150 ILE B C 1
ATOM 3966 O O . ILE B 1 153 ? 58.062 10.652 75.337 1.00 57.88 150 ILE B O 1
ATOM 3971 N N . GLU B 1 154 ? 57.559 12.376 76.693 1.00 53.59 151 GLU B N 1
ATOM 3972 C CA . GLU B 1 154 ? 57.035 13.175 75.595 1.00 60.66 151 GLU B CA 1
ATOM 3973 C C . GLU B 1 154 ? 58.120 13.542 74.590 1.00 68.27 151 GLU B C 1
ATOM 3974 O O . GLU B 1 154 ? 57.802 13.871 73.441 1.00 60.46 151 GLU B O 1
ATOM 3980 N N . GLY B 1 155 ? 59.391 13.485 74.991 1.00 67.77 152 GLY B N 1
ATOM 3981 C CA . GLY B 1 155 ? 60.479 13.674 74.054 1.00 67.54 152 GLY B CA 1
ATOM 3982 C C . GLY B 1 155 ? 60.732 12.504 73.131 1.00 68.93 152 GLY B C 1
ATOM 3983 O O . GLY B 1 155 ? 61.517 12.638 72.188 1.00 78.41 152 GLY B O 1
ATOM 3984 N N . HIS B 1 156 ? 60.085 11.362 73.374 1.00 67.57 153 HIS B N 1
ATOM 3985 C CA . HIS B 1 156 ? 60.280 10.170 72.562 1.00 70.31 153 HIS B CA 1
ATOM 3986 C C . HIS B 1 156 ? 59.024 9.685 71.855 1.00 69.88 153 HIS B C 1
ATOM 3987 O O . HIS B 1 156 ? 59.143 8.930 70.884 1.00 77.37 153 HIS B O 1
ATOM 3994 N N . VAL B 1 157 ? 57.835 10.078 72.309 1.00 63.67 154 VAL B N 1
ATOM 3995 C CA . VAL B 1 157 ? 56.586 9.775 71.623 1.00 62.82 154 VAL B CA 1
ATOM 3996 C C . VAL B 1 157 ? 55.784 11.062 71.507 1.00 66.42 154 VAL B C 1
ATOM 3997 O O . VAL B 1 157 ? 56.142 12.099 72.066 1.00 70.22 154 VAL B O 1
ATOM 4001 N N . ASN B 1 158 ? 54.680 10.979 70.772 1.00 60.12 155 ASN B N 1
ATOM 4002 C CA . ASN B 1 158 ? 53.751 12.089 70.608 1.00 61.71 155 ASN B CA 1
ATOM 4003 C C . ASN B 1 158 ? 52.413 11.685 71.206 1.00 53.80 155 ASN B C 1
ATOM 4004 O O . ASN B 1 158 ? 51.792 10.719 70.749 1.00 52.89 155 ASN B O 1
ATOM 4009 N N . TYR B 1 159 ? 51.975 12.420 72.225 1.00 56.59 156 TYR B N 1
ATOM 4010 C CA . TYR B 1 159 ? 50.725 12.100 72.898 1.00 48.14 156 TYR B CA 1
ATOM 4011 C C . TYR B 1 159 ? 49.532 12.504 72.041 1.00 47.39 156 TYR B C 1
ATOM 4012 O O . TYR B 1 159 ? 49.549 13.542 71.376 1.00 52.69 156 TYR B O 1
ATOM 4021 N N . ALA B 1 160 ? 48.483 11.683 72.070 1.00 42.48 157 ALA B N 1
ATOM 4022 C CA . ALA B 1 160 ? 47.185 12.092 71.539 1.00 40.50 157 ALA B CA 1
ATOM 4023 C C . ALA B 1 160 ? 46.574 13.160 72.446 1.00 46.84 157 ALA B C 1
ATOM 4024 O O . ALA B 1 160 ? 46.211 12.879 73.597 1.00 39.33 157 ALA B O 1
ATOM 4026 N N . PHE B 1 161 ? 46.448 14.386 71.932 1.00 44.67 158 PHE B N 1
ATOM 4027 C CA . PHE B 1 161 ? 45.987 15.521 72.725 1.00 39.39 158 PHE B CA 1
ATOM 4028 C C . PHE B 1 161 ? 45.058 16.404 71.898 1.00 45.93 158 PHE B C 1
ATOM 4029 O O . PHE B 1 161 ? 45.375 16.748 70.755 1.00 47.36 158 PHE B O 1
ATOM 4037 N N . ASP B 1 162 ? 43.914 16.758 72.477 1.00 39.84 159 ASP B N 1
ATOM 4038 C CA . ASP B 1 162 ? 42.947 17.670 71.879 1.00 52.12 159 ASP B CA 1
ATOM 4039 C C . ASP B 1 162 ? 42.939 18.978 72.663 1.00 53.77 159 ASP B C 1
ATOM 4040 O O . ASP B 1 162 ? 42.953 18.969 73.899 1.00 42.51 159 ASP B O 1
ATOM 4045 N N . GLU B 1 163 ? 42.904 20.107 71.948 1.00 55.07 160 GLU B N 1
ATOM 4046 C CA . GLU B 1 163 ? 43.063 21.397 72.619 1.00 54.02 160 GLU B CA 1
ATOM 4047 C C . GLU B 1 163 ? 41.951 21.662 73.631 1.00 57.81 160 GLU B C 1
ATOM 4048 O O . GLU B 1 163 ? 42.179 22.351 74.633 1.00 61.84 160 GLU B O 1
ATOM 4054 N N . ARG B 1 164 ? 40.756 21.116 73.408 1.00 50.01 161 ARG B N 1
ATOM 4055 C CA . ARG B 1 164 ? 39.641 21.321 74.327 1.00 62.02 161 ARG B CA 1
ATOM 4056 C C . ARG B 1 164 ? 39.422 20.154 75.284 1.00 56.47 161 ARG B C 1
ATOM 4057 O O . ARG B 1 164 ? 39.056 20.372 76.443 1.00 55.76 161 ARG B O 1
ATOM 4065 N N . LEU B 1 165 ? 39.635 18.917 74.831 1.00 53.13 162 LEU B N 1
ATOM 4066 C CA . LEU B 1 165 ? 39.367 17.739 75.646 1.00 52.95 162 LEU B CA 1
ATOM 4067 C C . LEU B 1 165 ? 40.596 17.204 76.370 1.00 47.79 162 LEU B C 1
ATOM 4068 O O . LEU B 1 165 ? 40.468 16.252 77.152 1.00 46.14 162 LEU B O 1
ATOM 4073 N N . GLY B 1 166 ? 41.774 17.771 76.125 1.00 40.03 163 GLY B N 1
ATOM 4074 C CA . GLY B 1 166 ? 42.973 17.308 76.802 1.00 46.01 163 GLY B CA 1
ATOM 4075 C C . GLY B 1 166 ? 43.504 16.005 76.223 1.00 50.77 163 GLY B C 1
ATOM 4076 O O . GLY B 1 166 ? 43.312 15.689 75.045 1.00 44.64 163 GLY B O 1
ATOM 4077 N N . TYR B 1 167 ? 44.181 15.234 77.072 1.00 37.15 164 TYR B N 1
ATOM 4078 C CA . TYR B 1 167 ? 44.766 13.976 76.617 1.00 41.03 164 TYR B CA 1
ATOM 4079 C C . TYR B 1 167 ? 43.661 12.988 76.258 1.00 43.71 164 TYR B C 1
ATOM 4080 O O . TYR B 1 167 ? 42.803 12.677 77.093 1.00 45.52 164 TYR B O 1
ATOM 4089 N N . LEU B 1 168 ? 43.680 12.497 75.017 1.00 40.05 165 LEU B N 1
ATOM 4090 C CA . LEU B 1 168 ? 42.664 11.553 74.569 1.00 42.19 165 LEU B CA 1
ATOM 4091 C C . LEU B 1 168 ? 42.797 10.232 75.317 1.00 39.52 165 LEU B C 1
ATOM 4092 O O . LEU B 1 168 ? 43.898 9.687 75.436 1.00 41.85 165 LEU B O 1
ATOM 4097 N N . THR B 1 169 ? 41.673 9.736 75.833 1.00 41.91 166 THR B N 1
ATOM 4098 C CA A THR B 1 169 ? 41.640 8.496 76.598 0.42 48.52 166 THR B CA 1
ATOM 4099 C CA B THR B 1 169 ? 41.645 8.490 76.583 0.58 48.52 166 THR B CA 1
ATOM 4100 C C . THR B 1 169 ? 40.324 7.785 76.324 1.00 53.89 166 THR B C 1
ATOM 4101 O O . THR B 1 169 ? 39.364 8.383 75.832 1.00 56.89 166 THR B O 1
ATOM 4108 N N . SER B 1 170 ? 40.287 6.497 76.663 1.00 55.39 167 SER B N 1
ATOM 4109 C CA . SER B 1 170 ? 39.061 5.719 76.556 1.00 57.31 167 SER B CA 1
ATOM 4110 C C . SER B 1 170 ? 38.284 5.679 77.861 1.00 49.95 167 SER B C 1
ATOM 4111 O O . SER B 1 170 ? 37.068 5.459 77.836 1.00 63.45 167 SER B O 1
ATOM 4114 N N . CYS B 1 171 ? 38.951 5.893 78.991 1.00 53.98 168 CYS B N 1
ATOM 4115 C CA . CYS B 1 171 ? 38.297 5.816 80.287 1.00 49.09 168 CYS B CA 1
ATOM 4116 C C . CYS B 1 171 ? 37.682 7.165 80.632 1.00 45.59 168 CYS B C 1
ATOM 4117 O O . CYS B 1 171 ? 38.406 8.169 80.670 1.00 49.97 168 CYS B O 1
ATOM 4120 N N . PRO B 1 172 ? 36.374 7.238 80.889 1.00 46.49 169 PRO B N 1
ATOM 4121 C CA . PRO B 1 172 ? 35.770 8.534 81.244 1.00 50.39 169 PRO B CA 1
ATOM 4122 C C . PRO B 1 172 ? 36.364 9.172 82.490 1.00 51.19 169 PRO B C 1
ATOM 4123 O O . PRO B 1 172 ? 36.382 10.408 82.591 1.00 45.05 169 PRO B O 1
ATOM 4127 N N . THR B 1 173 ? 36.863 8.376 83.439 1.00 46.65 170 THR B N 1
ATOM 4128 C CA . THR B 1 173 ? 37.430 8.933 84.661 1.00 50.59 170 THR B CA 1
ATOM 4129 C C . THR B 1 173 ? 38.801 9.566 84.455 1.00 51.30 170 THR B C 1
ATOM 4130 O O . THR B 1 173 ? 39.367 10.099 85.417 1.00 55.58 170 THR B O 1
ATOM 4134 N N . ASN B 1 174 ? 39.354 9.519 83.245 1.00 41.83 171 ASN B N 1
ATOM 4135 C CA . ASN B 1 174 ? 40.640 10.135 82.953 1.00 43.91 171 ASN B CA 1
ATOM 4136 C C . ASN B 1 174 ? 40.536 11.340 82.022 1.00 46.61 171 ASN B C 1
ATOM 4137 O O . ASN B 1 174 ? 41.555 11.989 81.763 1.00 44.29 171 ASN B O 1
ATOM 4142 N N . VAL B 1 175 ? 39.335 11.665 81.531 1.00 46.24 172 VAL B N 1
ATOM 4143 C CA . VAL B 1 175 ? 39.193 12.693 80.497 1.00 43.45 172 VAL B CA 1
ATOM 4144 C C . VAL B 1 175 ? 39.749 14.023 80.989 1.00 43.18 172 VAL B C 1
ATOM 4145 O O . VAL B 1 175 ? 39.543 14.417 82.146 1.00 42.51 172 VAL B O 1
ATOM 4149 N N . GLY B 1 176 ? 40.467 14.722 80.105 1.00 42.46 173 GLY B N 1
ATOM 4150 C CA . GLY B 1 176 ? 41.055 16.004 80.445 1.00 41.10 173 GLY B CA 1
ATOM 4151 C C . GLY B 1 176 ? 42.539 15.916 80.728 1.00 38.34 173 GLY B C 1
ATOM 4152 O O . GLY B 1 176 ? 43.347 15.748 79.813 1.00 40.27 173 GLY B O 1
ATOM 4153 N N . THR B 1 177 ? 42.908 15.982 82.007 1.00 36.23 174 THR B N 1
ATOM 4154 C CA . THR B 1 177 ? 44.310 15.922 82.397 1.00 36.77 174 THR B CA 1
ATOM 4155 C C . THR B 1 177 ? 44.873 14.507 82.376 1.00 33.67 174 THR B C 1
ATOM 4156 O O . THR B 1 177 ? 46.096 14.342 82.321 1.00 35.14 174 THR B O 1
ATOM 4160 N N . GLY B 1 178 ? 44.019 13.492 82.442 1.00 39.21 175 GLY B N 1
ATOM 4161 C CA . GLY B 1 178 ? 44.514 12.149 82.675 1.00 37.58 175 GLY B CA 1
ATOM 4162 C C . GLY B 1 178 ? 45.177 11.968 84.025 1.00 36.28 175 GLY B C 1
ATOM 4163 O O . GLY B 1 178 ? 45.931 11.010 84.208 1.00 34.20 175 GLY B O 1
ATOM 4164 N N . LEU B 1 179 ? 44.915 12.854 84.982 1.00 31.50 176 LEU B N 1
ATOM 4165 C CA . LEU B 1 179 ? 45.569 12.808 86.291 1.00 33.74 176 LEU B CA 1
ATOM 4166 C C . LEU B 1 179 ? 44.659 12.162 87.323 1.00 39.38 176 LEU B C 1
ATOM 4167 O O . LEU B 1 179 ? 43.499 12.556 87.470 1.00 33.50 176 LEU B O 1
ATOM 4172 N N . ARG B 1 180 ? 45.190 11.171 88.036 1.00 35.42 177 ARG B N 1
ATOM 4173 C CA . ARG B 1 180 ? 44.563 10.632 89.232 1.00 30.73 177 ARG B CA 1
ATOM 4174 C C . ARG B 1 180 ? 45.556 10.810 90.369 1.00 36.43 177 ARG B C 1
ATOM 4175 O O . ARG B 1 180 ? 46.677 10.293 90.297 1.00 35.94 177 ARG B O 1
ATOM 4183 N N . ALA B 1 181 ? 45.164 11.573 91.383 1.00 34.16 178 ALA B N 1
ATOM 4184 C CA . ALA B 1 181 ? 45.962 11.775 92.584 1.00 32.21 178 ALA B CA 1
ATOM 4185 C C . ALA B 1 181 ? 45.258 11.086 93.742 1.00 34.25 178 ALA B C 1
ATOM 4186 O O . ALA B 1 181 ? 44.037 11.190 93.873 1.00 33.29 178 ALA B O 1
ATOM 4188 N N . SER B 1 182 ? 46.019 10.386 94.585 1.00 35.23 179 SER B N 1
ATOM 4189 C CA . SER B 1 182 ? 45.406 9.527 95.589 1.00 30.03 179 SER B CA 1
ATOM 4190 C C . SER B 1 182 ? 46.249 9.515 96.860 1.00 29.79 179 SER B C 1
ATOM 4191 O O . SER B 1 182 ? 47.478 9.618 96.809 1.00 31.31 179 SER B O 1
ATOM 4194 N N . VAL B 1 183 ? 45.576 9.415 98.006 1.00 28.62 180 VAL B N 1
ATOM 4195 C CA . VAL B 1 183 ? 46.248 9.279 99.297 1.00 30.11 180 VAL B CA 1
ATOM 4196 C C . VAL B 1 183 ? 45.631 8.098 100.034 1.00 34.57 180 VAL B C 1
ATOM 4197 O O . VAL B 1 183 ? 44.405 7.976 100.093 1.00 34.80 180 VAL B O 1
ATOM 4201 N N . MET B 1 184 ? 46.479 7.233 100.595 1.00 32.24 181 MET B N 1
ATOM 4202 C CA . MET B 1 184 ? 46.033 6.082 101.371 1.00 29.83 181 MET B CA 1
ATOM 4203 C C . MET B 1 184 ? 46.217 6.400 102.855 1.00 32.93 181 MET B C 1
ATOM 4204 O O . MET B 1 184 ? 47.317 6.754 103.285 1.00 31.51 181 MET B O 1
ATOM 4209 N N . MET B 1 185 ? 45.136 6.307 103.622 1.00 28.04 182 MET B N 1
ATOM 4210 C CA . MET B 1 185 ? 45.099 6.782 105.000 1.00 28.32 182 MET B CA 1
ATOM 4211 C C . MET B 1 185 ? 44.579 5.683 105.910 1.00 28.37 182 MET B C 1
ATOM 4212 O O . MET B 1 185 ? 43.713 4.901 105.516 1.00 32.09 182 MET B O 1
ATOM 4217 N N . HIS B 1 186 ? 45.103 5.646 107.140 1.00 28.02 183 HIS B N 1
ATOM 4218 C CA . HIS B 1 186 ? 44.637 4.725 108.179 1.00 28.48 183 HIS B CA 1
ATOM 4219 C C . HIS B 1 186 ? 43.813 5.531 109.174 1.00 27.49 183 HIS B C 1
ATOM 4220 O O . HIS B 1 186 ? 44.351 6.384 109.892 1.00 31.22 183 HIS B O 1
ATOM 4227 N N . LEU B 1 187 ? 42.516 5.247 109.242 1.00 28.07 184 LEU B N 1
ATOM 4228 C CA . LEU B 1 187 ? 41.610 6.081 110.025 1.00 30.71 184 LEU B CA 1
ATOM 4229 C C . LEU B 1 187 ? 40.871 5.259 111.083 1.00 30.39 184 LEU B C 1
ATOM 4230 O O . LEU B 1 187 ? 39.632 5.279 111.124 1.00 31.45 184 LEU B O 1
ATOM 4235 N N . PRO B 1 188 ? 41.580 4.531 111.960 1.00 29.69 185 PRO B N 1
ATOM 4236 C CA . PRO B 1 188 ? 40.869 3.685 112.933 1.00 31.77 185 PRO B CA 1
ATOM 4237 C C . PRO B 1 188 ? 40.013 4.454 113.927 1.00 29.06 185 PRO B C 1
ATOM 4238 O O . PRO B 1 188 ? 38.974 3.930 114.351 1.00 33.38 185 PRO B O 1
ATOM 4242 N N . ALA B 1 189 ? 40.408 5.669 114.324 1.00 30.82 186 ALA B N 1
ATOM 4243 C CA . ALA B 1 189 ? 39.622 6.390 115.328 1.00 35.12 186 ALA B CA 1
ATOM 4244 C C . ALA B 1 189 ? 38.335 6.956 114.735 1.00 38.76 186 ALA B C 1
ATOM 4245 O O . ALA B 1 189 ? 37.290 6.966 115.398 1.00 33.84 186 ALA B O 1
ATOM 4247 N N . LEU B 1 190 ? 38.383 7.426 113.487 1.00 35.15 187 LEU B N 1
ATOM 4248 C CA . LEU B 1 190 ? 37.158 7.894 112.851 1.00 35.27 187 LEU B CA 1
ATOM 4249 C C . LEU B 1 190 ? 36.213 6.741 112.543 1.00 31.41 187 LEU B C 1
ATOM 4250 O O . LEU B 1 190 ? 34.996 6.936 112.494 1.00 37.91 187 LEU B O 1
ATOM 4255 N N . VAL B 1 191 ? 36.744 5.536 112.322 1.00 33.16 188 VAL B N 1
ATOM 4256 C CA . VAL B 1 191 ? 35.883 4.373 112.141 1.00 32.93 188 VAL B CA 1
ATOM 4257 C C . VAL B 1 191 ? 35.272 3.953 113.473 1.00 34.13 188 VAL B C 1
ATOM 4258 O O . VAL B 1 191 ? 34.062 3.716 113.579 1.00 36.73 188 VAL B O 1
ATOM 4262 N N . LEU B 1 192 ? 36.107 3.848 114.507 1.00 32.45 189 LEU B N 1
ATOM 4263 C CA . LEU B 1 192 ? 35.632 3.371 115.804 1.00 36.39 189 LEU B CA 1
ATOM 4264 C C . LEU B 1 192 ? 34.580 4.309 116.394 1.00 35.92 189 LEU B C 1
ATOM 4265 O O . LEU B 1 192 ? 33.586 3.851 116.975 1.00 44.09 189 LEU B O 1
ATOM 4270 N N . THR B 1 193 ? 34.766 5.621 116.245 1.00 41.00 190 THR B N 1
ATOM 4271 C CA . THR B 1 193 ? 33.737 6.570 116.666 1.00 40.42 190 THR B CA 1
ATOM 4272 C C . THR B 1 193 ? 32.659 6.788 115.604 1.00 45.63 190 THR B C 1
ATOM 4273 O O . THR B 1 193 ? 31.759 7.612 115.813 1.00 40.08 190 THR B O 1
ATOM 4277 N N . GLN B 1 194 ? 32.741 6.076 114.478 1.00 37.63 191 GLN B N 1
ATOM 4278 C CA . GLN B 1 194 ? 31.685 6.034 113.460 1.00 41.21 191 GLN B CA 1
ATOM 4279 C C . GLN B 1 194 ? 31.424 7.411 112.851 1.00 44.71 191 GLN B C 1
ATOM 4280 O O . GLN B 1 194 ? 30.283 7.864 112.736 1.00 43.60 191 GLN B O 1
ATOM 4286 N N . GLN B 1 195 ? 32.507 8.073 112.447 1.00 39.85 192 GLN B N 1
ATOM 4287 C CA . GLN B 1 195 ? 32.437 9.342 111.743 1.00 40.61 192 GLN B CA 1
ATOM 4288 C C . GLN B 1 195 ? 32.510 9.182 110.231 1.00 42.66 192 GLN B C 1
ATOM 4289 O O . GLN B 1 195 ? 32.333 10.172 109.513 1.00 44.30 192 GLN B O 1
ATOM 4295 N N . ILE B 1 196 ? 32.750 7.966 109.733 1.00 41.10 193 ILE B N 1
ATOM 4296 C CA . ILE B 1 196 ? 33.121 7.800 108.327 1.00 40.19 193 ILE B CA 1
ATOM 4297 C C . ILE B 1 196 ? 31.943 8.108 107.408 1.00 42.20 193 ILE B C 1
ATOM 4298 O O . ILE B 1 196 ? 32.076 8.867 106.442 1.00 47.38 193 ILE B O 1
ATOM 4303 N N . ASN B 1 197 ? 30.777 7.520 107.682 1.00 44.55 194 ASN B N 1
ATOM 4304 C CA . ASN B 1 197 ? 29.619 7.751 106.824 1.00 45.06 194 ASN B CA 1
ATOM 4305 C C . ASN B 1 197 ? 29.133 9.196 106.846 1.00 48.60 194 ASN B C 1
ATOM 4306 O O . ASN B 1 197 ? 28.296 9.553 106.011 1.00 57.55 194 ASN B O 1
ATOM 4311 N N . ARG B 1 198 ? 29.619 10.031 107.771 1.00 47.49 195 ARG B N 1
ATOM 4312 C CA . ARG B 1 198 ? 29.352 11.465 107.704 1.00 41.89 195 ARG B CA 1
ATOM 4313 C C . ARG B 1 198 ? 30.387 12.204 106.865 1.00 53.09 195 ARG B C 1
ATOM 4314 O O . ARG B 1 198 ? 30.040 13.129 106.120 1.00 49.97 195 ARG B O 1
ATOM 4322 N N . ILE B 1 199 ? 31.657 11.814 106.972 1.00 47.23 196 ILE B N 1
ATOM 4323 C CA . ILE B 1 199 ? 32.717 12.543 106.283 1.00 50.64 196 ILE B CA 1
ATOM 4324 C C . ILE B 1 199 ? 32.679 12.270 104.783 1.00 51.68 196 ILE B C 1
ATOM 4325 O O . ILE B 1 199 ? 32.916 13.175 103.971 1.00 52.43 196 ILE B O 1
ATOM 4330 N N . ILE B 1 200 ? 32.383 11.022 104.391 1.00 50.16 197 ILE B N 1
ATOM 4331 C CA . ILE B 1 200 ? 32.395 10.669 102.965 1.00 55.76 197 ILE B CA 1
ATOM 4332 C C . ILE B 1 200 ? 31.445 11.534 102.145 1.00 55.81 197 ILE B C 1
ATOM 4333 O O . ILE B 1 200 ? 31.883 12.092 101.124 1.00 60.39 197 ILE B O 1
ATOM 4338 N N . PRO B 1 201 ? 30.165 11.701 102.512 1.00 59.44 198 PRO B N 1
ATOM 4339 C CA . PRO B 1 201 ? 29.328 12.673 101.786 1.00 59.77 198 PRO B CA 1
ATOM 4340 C C . PRO B 1 201 ? 29.894 14.081 101.784 1.00 62.70 198 PRO B C 1
ATOM 4341 O O . PRO B 1 201 ? 29.713 14.811 100.802 1.00 52.86 198 PRO B O 1
ATOM 4345 N N . ALA B 1 202 ? 30.567 14.491 102.859 1.00 56.52 199 ALA B N 1
ATOM 4346 C CA . ALA B 1 202 ? 31.164 15.823 102.886 1.00 59.76 199 ALA B CA 1
ATOM 4347 C C . ALA B 1 202 ? 32.334 15.928 101.917 1.00 59.90 199 ALA B C 1
ATOM 4348 O O . ALA B 1 202 ? 32.545 16.984 101.309 1.00 59.66 199 ALA B O 1
ATOM 4350 N N . ILE B 1 203 ? 33.090 14.841 101.755 1.00 59.91 200 ILE B N 1
ATOM 4351 C CA . ILE B 1 203 ? 34.247 14.825 100.866 1.00 59.62 200 ILE B CA 1
ATOM 4352 C C . ILE B 1 203 ? 33.810 14.753 99.406 1.00 53.70 200 ILE B C 1
ATOM 4353 O O . ILE B 1 203 ? 34.388 15.421 98.537 1.00 59.39 200 ILE B O 1
ATOM 4358 N N . ASN B 1 204 ? 32.790 13.940 99.115 1.00 53.44 201 ASN B N 1
ATOM 4359 C CA . ASN B 1 204 ? 32.245 13.874 97.762 1.00 57.04 201 ASN B CA 1
ATOM 4360 C C . ASN B 1 204 ? 31.777 15.242 97.291 1.00 61.24 201 ASN B C 1
ATOM 4361 O O . ASN B 1 204 ? 32.041 15.643 96.149 1.00 63.06 201 ASN B O 1
ATOM 4366 N N . GLN B 1 205 ? 31.073 15.968 98.159 1.00 62.47 202 GLN B N 1
ATOM 4367 C CA . GLN B 1 205 ? 30.649 17.324 97.833 1.00 68.55 202 GLN B CA 1
ATOM 4368 C C . GLN B 1 205 ? 31.837 18.194 97.440 1.00 67.50 202 GLN B C 1
ATOM 4369 O O . GLN B 1 205 ? 31.732 19.035 96.539 1.00 73.74 202 GLN B O 1
ATOM 4375 N N . LEU B 1 206 ? 32.983 17.985 98.081 1.00 64.30 203 LEU B N 1
ATOM 4376 C CA . LEU B 1 206 ? 34.169 18.788 97.816 1.00 63.23 203 LEU B CA 1
ATOM 4377 C C . LEU B 1 206 ? 34.938 18.338 96.579 1.00 54.94 203 LEU B C 1
ATOM 4378 O O . LEU B 1 206 ? 36.002 18.901 96.301 1.00 63.87 203 LEU B O 1
ATOM 4383 N N . GLY B 1 207 ? 34.444 17.347 95.844 1.00 59.63 204 GLY B N 1
ATOM 4384 C CA . GLY B 1 207 ? 35.055 16.932 94.596 1.00 56.47 204 GLY B CA 1
ATOM 4385 C C . GLY B 1 207 ? 35.992 15.738 94.660 1.00 62.04 204 GLY B C 1
ATOM 4386 O O . GLY B 1 207 ? 36.838 15.596 93.769 1.00 54.41 204 GLY B O 1
ATOM 4387 N N . LEU B 1 208 ? 35.864 14.873 95.667 1.00 50.01 205 LEU B N 1
ATOM 4388 C CA . LEU B 1 208 ? 36.766 13.742 95.852 1.00 48.83 205 LEU B CA 1
ATOM 4389 C C . LEU B 1 208 ? 35.965 12.465 96.075 1.00 45.03 205 LEU B C 1
ATOM 4390 O O . LEU B 1 208 ? 34.780 12.501 96.411 1.00 49.25 205 LEU B O 1
ATOM 4395 N N . VAL B 1 209 ? 36.623 11.322 95.889 1.00 37.86 206 VAL B N 1
ATOM 4396 C CA . VAL B 1 209 ? 35.978 10.033 96.084 1.00 38.80 206 VAL B CA 1
ATOM 4397 C C . VAL B 1 209 ? 36.777 9.260 97.127 1.00 40.04 206 VAL B C 1
ATOM 4398 O O . VAL B 1 209 ? 37.980 9.475 97.299 1.00 37.66 206 VAL B O 1
ATOM 4402 N N . VAL B 1 210 ? 36.088 8.383 97.850 1.00 38.53 207 VAL B N 1
ATOM 4403 C CA . VAL B 1 210 ? 36.680 7.593 98.926 1.00 37.46 207 VAL B CA 1
ATOM 4404 C C . VAL B 1 210 ? 36.351 6.132 98.678 1.00 41.94 207 VAL B C 1
ATOM 4405 O O . VAL B 1 210 ? 35.193 5.790 98.408 1.00 41.94 207 VAL B O 1
ATOM 4409 N N . ARG B 1 211 ? 37.364 5.273 98.753 1.00 40.91 208 ARG B N 1
ATOM 4410 C CA . ARG B 1 211 ? 37.149 3.839 98.655 1.00 39.88 208 ARG B CA 1
ATOM 4411 C C . ARG B 1 211 ? 38.000 3.130 99.697 1.00 40.09 208 ARG B C 1
ATOM 4412 O O . ARG B 1 211 ? 39.048 3.629 100.114 1.00 36.87 208 ARG B O 1
ATOM 4420 N N . GLY B 1 212 ? 37.533 1.962 100.125 1.00 42.00 209 GLY B N 1
ATOM 4421 C CA . GLY B 1 212 ? 38.358 1.112 100.958 1.00 39.31 209 GLY B CA 1
ATOM 4422 C C . GLY B 1 212 ? 39.376 0.383 100.098 1.00 42.28 209 GLY B C 1
ATOM 4423 O O . GLY B 1 212 ? 39.070 -0.096 99.009 1.00 43.17 209 GLY B O 1
ATOM 4424 N N . THR B 1 213 ? 40.611 0.321 100.596 1.00 35.35 210 THR B N 1
ATOM 4425 C CA . THR B 1 213 ? 41.665 -0.368 99.865 1.00 32.54 210 THR B CA 1
ATOM 4426 C C . THR B 1 213 ? 41.420 -1.871 99.832 1.00 37.41 210 THR B C 1
ATOM 4427 O O . THR B 1 213 ? 41.605 -2.514 98.786 1.00 41.37 210 THR B O 1
ATOM 4431 N N . TYR B 1 214 ? 40.973 -2.442 100.950 1.00 37.45 211 TYR B N 1
ATOM 4432 C CA . TYR B 1 214 ? 40.821 -3.881 101.104 1.00 36.93 211 TYR B CA 1
ATOM 4433 C C . TYR B 1 214 ? 39.370 -4.252 101.374 1.00 39.98 211 TYR B C 1
ATOM 4434 O O . TYR B 1 214 ? 38.624 -3.503 102.011 1.00 38.42 211 TYR B O 1
ATOM 4443 N N . GLY B 1 215 ? 38.987 -5.432 100.893 1.00 41.35 212 GLY B N 1
ATOM 4444 C CA . GLY B 1 215 ? 37.626 -5.914 101.003 1.00 53.03 212 GLY B CA 1
ATOM 4445 C C . GLY B 1 215 ? 36.867 -5.735 99.703 1.00 64.76 212 GLY B C 1
ATOM 4446 O O . GLY B 1 215 ? 37.387 -5.249 98.694 1.00 65.87 212 GLY B O 1
ATOM 4447 N N . GLU B 1 216 ? 35.600 -6.134 99.741 1.00 65.36 213 GLU B N 1
ATOM 4448 C CA . GLU B 1 216 ? 34.726 -6.060 98.581 1.00 67.50 213 GLU B CA 1
ATOM 4449 C C . GLU B 1 216 ? 33.578 -5.101 98.856 1.00 71.36 213 GLU B C 1
ATOM 4450 O O . GLU B 1 216 ? 33.004 -5.099 99.949 1.00 72.40 213 GLU B O 1
ATOM 4456 N N . GLY B 1 217 ? 33.253 -4.281 97.860 1.00 76.65 214 GLY B N 1
ATOM 4457 C CA . GLY B 1 217 ? 32.139 -3.363 97.974 1.00 70.76 214 GLY B CA 1
ATOM 4458 C C . GLY B 1 217 ? 32.407 -2.184 98.883 1.00 66.31 214 GLY B C 1
ATOM 4459 O O . GLY B 1 217 ? 33.379 -1.447 98.691 1.00 70.45 214 GLY B O 1
ATOM 4460 N N . SER B 1 218 ? 31.547 -2.000 99.883 1.00 68.57 215 SER B N 1
ATOM 4461 C CA . SER B 1 218 ? 31.628 -0.851 100.775 1.00 74.46 215 SER B CA 1
ATOM 4462 C C . SER B 1 218 ? 32.577 -1.054 101.948 1.00 71.63 215 SER B C 1
ATOM 4463 O O . SER B 1 218 ? 32.896 -0.080 102.640 1.00 69.89 215 SER B O 1
ATOM 4466 N N . GLU B 1 219 ? 33.034 -2.277 102.198 1.00 70.80 216 GLU B N 1
ATOM 4467 C CA . GLU B 1 219 ? 33.876 -2.519 103.358 1.00 63.97 216 GLU B CA 1
ATOM 4468 C C . GLU B 1 219 ? 35.301 -2.044 103.097 1.00 59.38 216 GLU B C 1
ATOM 4469 O O . GLU B 1 219 ? 35.782 -2.027 101.959 1.00 63.47 216 GLU B O 1
ATOM 4475 N N . ALA B 1 220 ? 35.971 -1.639 104.176 1.00 48.50 217 ALA B N 1
ATOM 4476 C CA . ALA B 1 220 ? 37.333 -1.105 104.137 1.00 40.26 217 ALA B CA 1
ATOM 4477 C C . ALA B 1 220 ? 38.126 -1.837 105.217 1.00 34.11 217 ALA B C 1
ATOM 4478 O O . ALA B 1 220 ? 38.306 -1.330 106.325 1.00 36.11 217 ALA B O 1
ATOM 4480 N N . LEU B 1 221 ? 38.577 -3.046 104.894 1.00 35.02 218 LEU B N 1
ATOM 4481 C CA . LEU B 1 221 ? 39.265 -3.868 105.882 1.00 36.50 218 LEU B CA 1
ATOM 4482 C C . LEU B 1 221 ? 40.544 -3.188 106.356 1.00 30.81 218 LEU B C 1
ATOM 4483 O O . LEU B 1 221 ? 41.271 -2.563 105.575 1.00 31.99 218 LEU B O 1
ATOM 4488 N N . GLY B 1 222 ? 40.810 -3.311 107.658 1.00 32.52 219 GLY B N 1
ATOM 4489 C CA . GLY B 1 222 ? 41.960 -2.671 108.250 1.00 30.80 219 GLY B CA 1
ATOM 4490 C C . GLY B 1 222 ? 41.823 -1.183 108.444 1.00 30.60 219 GLY B C 1
ATOM 4491 O O . GLY B 1 222 ? 42.793 -0.546 108.870 1.00 29.05 219 GLY B O 1
ATOM 4492 N N . ASN B 1 223 ? 40.652 -0.614 108.142 1.00 29.29 220 ASN B N 1
ATOM 4493 C CA . ASN B 1 223 ? 40.381 0.818 108.283 1.00 29.58 220 ASN B CA 1
ATOM 4494 C C . ASN B 1 223 ? 41.313 1.657 107.419 1.00 31.00 220 ASN B C 1
ATOM 4495 O O . ASN B 1 223 ? 41.689 2.772 107.790 1.00 30.44 220 ASN B O 1
ATOM 4500 N N . ILE B 1 224 ? 41.670 1.133 106.247 1.00 30.16 221 ILE B N 1
ATOM 4501 C CA . ILE B 1 224 ? 42.563 1.812 105.314 1.00 27.43 221 ILE B CA 1
ATOM 4502 C C . ILE B 1 224 ? 41.726 2.322 104.149 1.00 30.21 221 ILE B C 1
ATOM 4503 O O . ILE B 1 224 ? 41.029 1.542 103.489 1.00 32.33 221 ILE B O 1
ATOM 4508 N N . PHE B 1 225 ? 41.798 3.627 103.901 1.00 31.36 222 PHE B N 1
ATOM 4509 C CA . PHE B 1 225 ? 40.966 4.288 102.907 1.00 30.21 222 PHE B CA 1
ATOM 4510 C C . PHE B 1 225 ? 41.842 4.987 101.877 1.00 31.70 222 PHE B C 1
ATOM 4511 O O . PHE B 1 225 ? 42.918 5.488 102.203 1.00 35.81 222 PHE B O 1
ATOM 4519 N N . GLN B 1 226 ? 41.371 5.032 100.630 1.00 30.91 223 GLN B N 1
ATOM 4520 C CA . GLN B 1 226 ? 42.026 5.807 99.583 1.00 33.85 223 GLN B CA 1
ATOM 4521 C C . GLN B 1 226 ? 41.135 6.983 99.211 1.00 30.23 223 GLN B C 1
ATOM 4522 O O . GLN B 1 226 ? 39.944 6.794 98.944 1.00 35.33 223 GLN B O 1
ATOM 4528 N N . ILE B 1 227 ? 41.704 8.187 99.256 1.00 28.79 224 ILE B N 1
ATOM 4529 C CA . ILE B 1 227 ? 41.026 9.431 98.903 1.00 35.96 224 ILE B CA 1
ATOM 4530 C C . ILE B 1 227 ? 41.649 9.938 97.613 1.00 28.66 224 ILE B C 1
ATOM 4531 O O . ILE B 1 227 ? 42.871 10.111 97.544 1.00 30.76 224 ILE B O 1
ATOM 4536 N N . SER B 1 228 ? 40.816 10.225 96.609 1.00 35.39 225 SER B N 1
ATOM 4537 C CA . SER B 1 228 ? 41.351 10.610 95.310 1.00 34.13 225 SER B CA 1
ATOM 4538 C C . SER B 1 228 ? 40.437 11.635 94.644 1.00 36.30 225 SER B C 1
ATOM 4539 O O . SER B 1 228 ? 39.284 11.825 95.042 1.00 39.47 225 SER B O 1
ATOM 4542 N N . ASN B 1 229 ? 40.970 12.297 93.620 1.00 34.14 226 ASN B N 1
ATOM 4543 C CA . ASN B 1 229 ? 40.188 13.302 92.906 1.00 42.52 226 ASN B CA 1
ATOM 4544 C C . ASN B 1 229 ? 39.122 12.665 92.020 1.00 42.79 226 ASN B C 1
ATOM 4545 O O . ASN B 1 229 ? 39.348 11.631 91.386 1.00 43.00 226 ASN B O 1
ATOM 4550 N N . GLN B 1 230 ? 37.951 13.303 91.971 1.00 48.67 227 GLN B N 1
ATOM 4551 C CA A GLN B 1 230 ? 36.916 12.947 91.007 0.48 52.34 227 GLN B CA 1
ATOM 4552 C CA B GLN B 1 230 ? 36.939 12.924 90.996 0.52 52.33 227 GLN B CA 1
ATOM 4553 C C . GLN B 1 230 ? 37.015 13.769 89.732 1.00 48.81 227 GLN B C 1
ATOM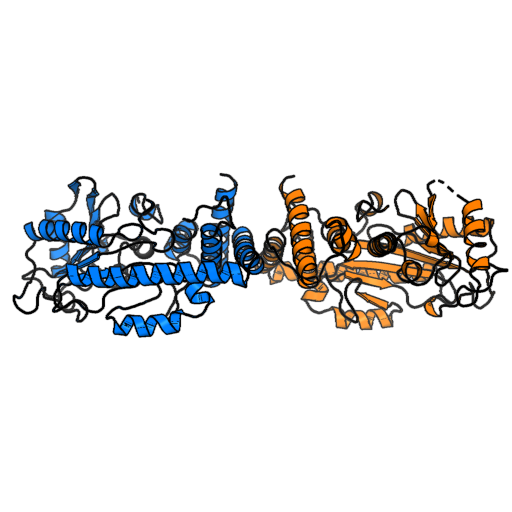 4554 O O . GLN B 1 230 ? 36.665 13.281 88.653 1.00 47.28 227 GLN B O 1
ATOM 4565 N N . ILE B 1 231 ? 37.490 15.000 89.838 1.00 55.58 228 ILE B N 1
ATOM 4566 C CA . ILE B 1 231 ? 37.532 15.925 88.715 1.00 58.42 228 ILE B CA 1
ATOM 4567 C C . ILE B 1 231 ? 38.871 15.784 88.004 1.00 59.11 228 ILE B C 1
ATOM 4568 O O . ILE B 1 231 ? 39.933 15.836 88.636 1.00 45.65 228 ILE B O 1
ATOM 4573 N N . THR B 1 232 ? 38.822 15.586 86.684 1.00 48.95 229 THR B N 1
ATOM 4574 C CA . THR B 1 232 ? 40.025 15.540 85.866 1.00 52.58 229 THR B CA 1
ATOM 4575 C C . THR B 1 232 ? 40.019 16.543 84.723 1.00 50.31 229 THR B C 1
ATOM 4576 O O . THR B 1 232 ? 41.102 16.937 84.274 1.00 42.59 229 THR B O 1
ATOM 4580 N N . LEU B 1 233 ? 38.848 16.984 84.268 1.00 50.86 230 LEU B N 1
ATOM 4581 C CA . LEU B 1 233 ? 38.714 17.881 83.125 1.00 53.76 230 LEU B CA 1
ATOM 4582 C C . LEU B 1 233 ? 38.316 19.273 83.595 1.00 60.01 230 LEU B C 1
ATOM 4583 O O . LEU B 1 233 ? 37.305 19.432 84.286 1.00 63.08 230 LEU B O 1
ATOM 4588 N N . GLY B 1 234 ? 39.106 20.279 83.213 1.00 51.47 231 GLY B N 1
ATOM 4589 C CA . GLY B 1 234 ? 38.776 21.667 83.456 1.00 55.32 231 GLY B CA 1
ATOM 4590 C C . GLY B 1 234 ? 39.510 22.315 84.615 1.00 64.85 231 GLY B C 1
ATOM 4591 O O . GLY B 1 234 ? 39.489 23.548 84.729 1.00 67.22 231 GLY B O 1
ATOM 4592 N N . LYS B 1 235 ? 40.143 21.529 85.481 1.00 52.28 232 LYS B N 1
ATOM 4593 C CA . LYS B 1 235 ? 40.955 22.052 86.570 1.00 44.34 232 LYS B CA 1
ATOM 4594 C C . LYS B 1 235 ? 42.416 21.709 86.310 1.00 47.59 232 LYS B C 1
ATOM 4595 O O . LYS B 1 235 ? 42.729 20.649 85.758 1.00 49.82 232 LYS B O 1
ATOM 4601 N N . SER B 1 236 ? 43.314 22.611 86.703 1.00 38.80 233 SER B N 1
ATOM 4602 C CA A SER B 1 236 ? 44.735 22.381 86.498 0.30 40.98 233 SER B CA 1
ATOM 4603 C CA B SER B 1 236 ? 44.729 22.366 86.480 0.70 40.73 233 SER B CA 1
ATOM 4604 C C . SER B 1 236 ? 45.220 21.221 87.364 1.00 47.08 233 SER B C 1
ATOM 4605 O O . SER B 1 236 ? 44.611 20.876 88.380 1.00 43.24 233 SER B O 1
ATOM 4610 N N . GLU B 1 237 ? 46.340 20.619 86.950 1.00 41.18 234 GLU B N 1
ATOM 4611 C CA . GLU B 1 237 ? 46.908 19.520 87.727 1.00 42.56 234 GLU B CA 1
ATOM 4612 C C . GLU B 1 237 ? 47.347 19.993 89.107 1.00 47.60 234 GLU B C 1
ATOM 4613 O O . GLU B 1 237 ? 47.169 19.280 90.103 1.00 44.70 234 GLU B O 1
ATOM 4619 N N . GLU B 1 238 ? 47.924 21.194 89.194 1.00 48.51 235 GLU B N 1
ATOM 4620 C CA . GLU B 1 238 ? 48.337 21.697 90.501 1.00 46.73 235 GLU B CA 1
ATOM 4621 C C . GLU B 1 238 ? 47.133 21.982 91.392 1.00 49.38 235 GLU B C 1
ATOM 4622 O O . GLU B 1 238 ? 47.163 21.693 92.593 1.00 46.86 235 GLU B O 1
ATOM 4628 N N . ASP B 1 239 ? 46.053 22.523 90.823 1.00 40.61 236 ASP B N 1
ATOM 4629 C CA . ASP B 1 239 ? 44.864 22.796 91.626 1.00 42.04 236 ASP B CA 1
ATOM 4630 C C . ASP B 1 239 ? 44.194 21.505 92.100 1.00 43.45 236 ASP B C 1
ATOM 4631 O O . ASP B 1 239 ? 43.662 21.452 93.215 1.00 43.61 236 ASP B O 1
ATOM 4636 N N . ILE B 1 240 ? 44.194 20.462 91.265 1.00 38.20 237 ILE B N 1
ATOM 4637 C CA . ILE B 1 240 ? 43.653 19.167 91.681 1.00 38.36 237 ILE B CA 1
ATOM 4638 C C . ILE B 1 240 ? 44.410 18.646 92.896 1.00 36.50 237 ILE B C 1
ATOM 4639 O O . ILE B 1 240 ? 43.813 18.227 93.896 1.00 38.25 237 ILE B O 1
ATOM 4644 N N . VAL B 1 241 ? 45.740 18.687 92.834 1.00 34.52 238 VAL B N 1
ATOM 4645 C CA . VAL B 1 241 ? 46.554 18.147 93.918 1.00 33.23 238 VAL B CA 1
ATOM 4646 C C . VAL B 1 241 ? 46.455 19.030 95.158 1.00 39.28 238 VAL B C 1
ATOM 4647 O O . VAL B 1 241 ? 46.353 18.533 96.291 1.00 39.95 238 VAL B O 1
ATOM 4651 N N . ALA B 1 242 ? 46.465 20.352 94.966 1.00 37.46 239 ALA B N 1
ATOM 4652 C CA . ALA B 1 242 ? 46.356 21.274 96.093 1.00 36.36 239 ALA B CA 1
ATOM 4653 C C . ALA B 1 242 ? 45.045 21.088 96.842 1.00 38.00 239 ALA B C 1
ATOM 4654 O O . ALA B 1 242 ? 45.022 21.096 98.077 1.00 40.08 239 ALA B O 1
ATOM 4656 N N . ASP B 1 243 ? 43.940 20.912 96.117 1.00 36.02 240 ASP B N 1
ATOM 4657 C CA . ASP B 1 243 ? 42.656 20.691 96.778 1.00 33.82 240 ASP B CA 1
ATOM 4658 C C . ASP B 1 243 ? 42.648 19.378 97.558 1.00 41.74 240 ASP B C 1
ATOM 4659 O O . ASP B 1 243 ? 42.175 19.328 98.701 1.00 43.79 240 ASP B O 1
ATOM 4664 N N . LEU B 1 244 ? 43.145 18.296 96.944 1.00 37.55 241 LEU B N 1
ATOM 4665 C CA . LEU B 1 244 ? 43.236 17.016 97.649 1.00 33.35 241 LEU B CA 1
ATOM 4666 C C . LEU B 1 244 ? 44.053 17.157 98.928 1.00 35.05 241 LEU B C 1
ATOM 4667 O O . LEU B 1 244 ? 43.618 16.730 100.003 1.00 37.61 241 LEU B O 1
ATOM 4672 N N . HIS B 1 245 ? 45.240 17.768 98.825 1.00 33.54 242 HIS B N 1
ATOM 4673 C CA . HIS B 1 245 ? 46.132 17.916 99.970 1.00 36.95 242 HIS B CA 1
ATOM 4674 C C . HIS B 1 245 ? 45.451 18.647 101.124 1.00 42.20 242 HIS B C 1
ATOM 4675 O O . HIS B 1 245 ? 45.613 18.266 102.292 1.00 39.62 242 HIS B O 1
ATOM 4682 N N . THR B 1 246 ? 44.678 19.694 100.820 1.00 40.16 243 THR B N 1
ATOM 4683 C CA . THR B 1 246 ? 44.017 20.457 101.880 1.00 37.51 243 THR B CA 1
ATOM 4684 C C . THR B 1 246 ? 42.976 19.617 102.605 1.00 42.55 243 THR B C 1
ATOM 4685 O O . THR B 1 246 ? 42.829 19.716 103.828 1.00 41.03 243 THR B O 1
ATOM 4689 N N . ILE B 1 247 ? 42.239 18.787 101.874 1.00 37.54 244 ILE B N 1
ATOM 4690 C CA . ILE B 1 247 ? 41.223 17.995 102.547 1.00 43.77 244 ILE B CA 1
ATOM 4691 C C . ILE B 1 247 ? 41.855 16.833 103.306 1.00 41.56 244 ILE B C 1
ATOM 4692 O O . ILE B 1 247 ? 41.370 16.459 104.383 1.00 39.44 244 ILE B O 1
ATOM 4697 N N . VAL B 1 248 ? 42.951 16.268 102.785 1.00 36.14 245 VAL B N 1
ATOM 4698 C CA . VAL B 1 248 ? 43.686 15.251 103.538 1.00 33.37 245 VAL B CA 1
ATOM 4699 C C . VAL B 1 248 ? 44.168 15.824 104.867 1.00 37.27 245 VAL B C 1
ATOM 4700 O O . VAL B 1 248 ? 44.049 15.179 105.915 1.00 36.38 245 VAL B O 1
ATOM 4704 N N . GLU B 1 249 ? 44.701 17.052 104.848 1.00 37.63 246 GLU B N 1
ATOM 4705 C CA . GLU B 1 249 ? 45.187 17.664 106.085 1.00 37.18 246 GLU B CA 1
ATOM 4706 C C . GLU B 1 249 ? 44.065 17.873 107.089 1.00 39.34 246 GLU B C 1
ATOM 4707 O O . GLU B 1 249 ? 44.288 17.747 108.299 1.00 39.99 246 GLU B O 1
ATOM 4713 N N . GLN B 1 250 ? 42.854 18.178 106.615 1.00 35.35 247 GLN B N 1
ATOM 4714 C CA . GLN B 1 250 ? 41.716 18.256 107.525 1.00 41.43 247 GLN B CA 1
ATOM 4715 C C . GLN B 1 250 ? 41.379 16.887 108.100 1.00 43.12 247 GLN B C 1
ATOM 4716 O O . GLN B 1 250 ? 41.042 16.770 109.284 1.00 44.17 247 GLN B O 1
ATOM 4722 N N . LEU B 1 251 ? 41.461 15.841 107.275 1.00 37.83 248 LEU B N 1
ATOM 4723 C CA . LEU B 1 251 ? 41.232 14.484 107.771 1.00 39.74 248 LEU B CA 1
ATOM 4724 C C . LEU B 1 251 ? 42.298 14.069 108.775 1.00 32.19 248 LEU B C 1
ATOM 4725 O O . LEU B 1 251 ? 41.995 13.384 109.761 1.00 37.03 248 LEU B O 1
ATOM 4730 N N . ILE B 1 252 ? 43.555 14.446 108.531 1.00 35.81 249 ILE B N 1
ATOM 4731 C CA . ILE B 1 252 ? 44.629 14.130 109.472 1.00 36.65 249 ILE B CA 1
ATOM 4732 C C . ILE B 1 252 ? 44.340 14.750 110.835 1.00 41.57 249 ILE B C 1
ATOM 4733 O O . ILE B 1 252 ? 44.435 14.086 111.877 1.00 36.30 249 ILE B O 1
ATOM 4738 N N . ALA B 1 253 ? 43.969 16.034 110.847 1.00 38.39 250 ALA B N 1
ATOM 4739 C CA . ALA B 1 253 ? 43.708 16.706 112.118 1.00 44.33 250 ALA B CA 1
ATOM 4740 C C . ALA B 1 253 ? 42.526 16.077 112.846 1.00 36.67 250 ALA B C 1
ATOM 4741 O O . ALA B 1 253 ? 42.552 15.934 114.076 1.00 37.53 250 ALA B O 1
ATOM 4743 N N . GLN B 1 254 ? 41.489 15.683 112.106 1.00 34.59 251 GLN B N 1
ATOM 4744 C CA . GLN B 1 254 ? 40.313 15.096 112.733 1.00 35.07 251 GLN B CA 1
ATOM 4745 C C . GLN B 1 254 ? 40.617 13.716 113.303 1.00 37.66 251 GLN B C 1
ATOM 4746 O O . GLN B 1 254 ? 40.143 13.378 114.393 1.00 35.59 251 GLN B O 1
ATOM 4752 N N . GLU B 1 255 ? 41.377 12.898 112.566 1.00 34.95 252 GLU B N 1
ATOM 4753 C CA . GLU B 1 255 ? 41.780 11.591 113.082 1.00 34.98 252 GLU B CA 1
ATOM 4754 C C . GLU B 1 255 ? 42.659 11.728 114.326 1.00 35.79 252 GLU B C 1
ATOM 4755 O O . GLU B 1 255 ? 42.451 11.023 115.321 1.00 37.33 252 GLU B O 1
ATOM 4761 N N . ARG B 1 256 ? 43.656 12.626 114.289 1.00 36.54 253 ARG B N 1
ATOM 4762 C CA . ARG B 1 256 ? 44.524 12.815 115.457 1.00 44.55 253 ARG B CA 1
ATOM 4763 C C . ARG B 1 256 ? 43.738 13.285 116.672 1.00 47.48 253 ARG B C 1
ATOM 4764 O O . ARG B 1 256 ? 44.029 12.882 117.810 1.00 38.72 253 ARG B O 1
ATOM 4772 N N . ALA B 1 257 ? 42.747 14.153 116.459 1.00 42.57 254 ALA B N 1
ATOM 4773 C CA . ALA B 1 257 ? 41.950 14.641 117.578 1.00 41.74 254 ALA B CA 1
ATOM 4774 C C . ALA B 1 257 ? 41.040 13.547 118.123 1.00 41.93 254 ALA B C 1
ATOM 4775 O O . ALA B 1 257 ? 40.814 13.466 119.338 1.00 40.05 254 ALA B O 1
ATOM 4777 N N . ALA B 1 258 ? 40.509 12.695 117.242 1.00 36.75 255 ALA B N 1
ATOM 4778 C CA . ALA B 1 258 ? 39.671 11.594 117.702 1.00 38.91 255 ALA B CA 1
ATOM 4779 C C . ALA B 1 258 ? 40.493 10.548 118.445 1.00 36.76 255 ALA B C 1
ATOM 4780 O O . ALA B 1 258 ? 39.985 9.914 119.379 1.00 37.42 255 ALA B O 1
ATOM 4782 N N . ARG B 1 259 ? 41.763 10.368 118.065 1.00 34.86 256 ARG B N 1
ATOM 4783 C CA . ARG B 1 259 ? 42.633 9.478 118.835 1.00 34.68 256 ARG B CA 1
ATOM 4784 C C . ARG B 1 259 ? 42.866 10.028 120.233 1.00 41.56 256 ARG B C 1
ATOM 4785 O O . ARG B 1 259 ? 42.754 9.301 121.231 1.00 35.27 256 ARG B O 1
ATOM 4793 N N . GLN B 1 260 ? 43.210 11.312 120.326 1.00 37.34 257 GLN B N 1
ATOM 4794 C CA A GLN B 1 260 ? 43.427 11.898 121.644 0.49 39.84 257 GLN B CA 1
ATOM 4795 C CA B GLN B 1 260 ? 43.422 11.929 121.634 0.51 39.87 257 GLN B CA 1
ATOM 4796 C C . GLN B 1 260 ? 42.157 11.870 122.484 1.00 38.25 257 GLN B C 1
ATOM 4797 O O . GLN B 1 260 ? 42.225 11.668 123.707 1.00 39.76 257 GLN B O 1
ATOM 4808 N N . ALA B 1 261 ? 40.992 12.032 121.853 1.00 33.27 258 ALA B N 1
ATOM 4809 C CA . ALA B 1 261 ? 39.727 11.967 122.578 1.00 35.37 258 ALA B CA 1
ATOM 4810 C C . ALA B 1 261 ? 39.433 10.556 123.069 1.00 43.27 258 ALA B C 1
ATOM 4811 O O . ALA B 1 261 ? 38.875 10.383 124.157 1.00 38.55 258 ALA B O 1
ATOM 4813 N N . LEU B 1 262 ? 39.763 9.538 122.265 1.00 36.64 259 LEU B N 1
ATOM 4814 C CA . LEU B 1 262 ? 39.602 8.156 122.711 1.00 35.48 259 LEU B CA 1
ATOM 4815 C C . LEU B 1 262 ? 40.464 7.870 123.930 1.00 31.52 259 LEU B C 1
ATOM 4816 O O . LEU B 1 262 ? 40.033 7.163 124.846 1.00 32.93 259 LEU B O 1
ATOM 4821 N N . VAL B 1 263 ? 41.687 8.406 123.955 1.00 33.44 260 VAL B N 1
ATOM 4822 C CA . VAL B 1 263 ? 42.570 8.182 125.098 1.00 33.49 260 VAL B CA 1
ATOM 4823 C C . VAL B 1 263 ? 41.980 8.804 126.356 1.00 38.14 260 VAL B C 1
ATOM 4824 O O . VAL B 1 263 ? 41.975 8.184 127.427 1.00 36.28 260 VAL B O 1
ATOM 4828 N N . LYS B 1 264 ? 41.447 10.026 126.247 1.00 34.21 261 LYS B N 1
ATOM 4829 C CA . LYS B 1 264 ? 40.871 10.666 127.425 1.00 35.86 261 LYS B CA 1
ATOM 4830 C C . LYS B 1 264 ? 39.603 9.954 127.897 1.00 37.84 261 LYS B C 1
ATOM 4831 O O . LYS B 1 264 ? 39.374 9.836 129.107 1.00 39.82 261 LYS B O 1
ATOM 4837 N N . THR B 1 265 ? 38.790 9.441 126.971 1.00 35.45 262 THR B N 1
ATOM 4838 C CA . THR B 1 265 ? 37.533 8.803 127.349 1.00 30.75 262 THR B CA 1
ATOM 4839 C C . THR B 1 265 ? 37.745 7.390 127.877 1.00 39.58 262 THR B C 1
ATOM 4840 O O . THR B 1 265 ? 37.130 6.998 128.875 1.00 42.28 262 THR B O 1
ATOM 4844 N N . LEU B 1 266 ? 38.610 6.614 127.232 1.00 37.91 263 LEU B N 1
ATOM 4845 C CA . LEU B 1 266 ? 38.722 5.189 127.529 1.00 35.88 263 LEU B CA 1
ATOM 4846 C C . LEU B 1 266 ? 39.904 4.834 128.421 1.00 36.63 263 LEU B C 1
ATOM 4847 O O . LEU B 1 266 ? 39.802 3.893 129.215 1.00 35.77 263 LEU B O 1
ATOM 4852 N N . GLY B 1 267 ? 41.026 5.541 128.299 1.00 33.93 264 GLY B N 1
ATOM 4853 C CA . GLY B 1 267 ? 42.210 5.220 129.081 1.00 32.37 264 GLY B CA 1
ATOM 4854 C C . GLY B 1 267 ? 42.642 3.767 128.995 1.00 29.59 264 GLY B C 1
ATOM 4855 O O . GLY B 1 267 ? 42.917 3.248 127.902 1.00 31.39 264 GLY B O 1
ATOM 4856 N N . ILE B 1 268 ? 42.698 3.109 130.158 1.00 30.06 265 ILE B N 1
ATOM 4857 C CA . ILE B 1 268 ? 43.203 1.738 130.241 1.00 31.63 265 ILE B CA 1
ATOM 4858 C C . ILE B 1 268 ? 42.355 0.781 129.411 1.00 33.23 265 ILE B C 1
ATOM 4859 O O . ILE B 1 268 ? 42.859 -0.246 128.950 1.00 27.54 265 ILE B O 1
ATOM 4864 N N . GLN B 1 269 ? 41.072 1.097 129.186 1.00 30.47 266 GLN B N 1
ATOM 4865 C CA . GLN B 1 269 ? 40.244 0.238 128.333 1.00 38.71 266 GLN B CA 1
ATOM 4866 C C . GLN B 1 269 ? 40.723 0.234 126.889 1.00 33.00 266 GLN B C 1
ATOM 4867 O O . GLN B 1 269 ? 40.556 -0.769 126.179 1.00 28.97 266 GLN B O 1
ATOM 4873 N N . LEU B 1 270 ? 41.292 1.348 126.427 1.00 31.32 267 LEU B N 1
ATOM 4874 C CA . LEU B 1 270 ? 41.829 1.379 125.073 1.00 32.09 267 LEU B CA 1
ATOM 4875 C C . LEU B 1 270 ? 43.164 0.653 124.995 1.00 30.42 267 LEU B C 1
ATOM 4876 O O . LEU B 1 270 ? 43.430 -0.057 124.018 1.00 27.49 267 LEU B O 1
ATOM 4881 N N . GLU B 1 271 ? 44.016 0.828 126.012 1.00 28.52 268 GLU B N 1
ATOM 4882 C CA . GLU B 1 271 ? 45.245 0.043 126.095 1.00 28.30 268 GLU B CA 1
ATOM 4883 C C . GLU B 1 271 ? 44.935 -1.448 126.091 1.00 30.12 268 GLU B C 1
ATOM 4884 O O . GLU B 1 271 ? 45.623 -2.234 125.430 1.00 28.02 268 GLU B O 1
ATOM 4890 N N . ASP B 1 272 ? 43.881 -1.843 126.804 1.00 28.65 269 ASP B N 1
ATOM 4891 C CA . ASP B 1 272 ? 43.467 -3.242 126.832 1.00 26.56 269 ASP B CA 1
ATOM 4892 C C . ASP B 1 272 ? 43.039 -3.716 125.448 1.00 27.97 269 ASP B C 1
ATOM 4893 O O . ASP B 1 272 ? 43.389 -4.821 125.028 1.00 28.65 269 ASP B O 1
ATOM 4898 N N . LYS B 1 273 ? 42.305 -2.877 124.710 1.00 27.77 270 LYS B N 1
ATOM 4899 C CA . LYS B 1 273 ? 41.815 -3.288 123.399 1.00 28.13 270 LYS B CA 1
ATOM 4900 C C . LYS B 1 273 ? 42.967 -3.578 122.445 1.00 29.22 270 LYS B C 1
ATOM 4901 O O . LYS B 1 273 ? 42.964 -4.594 121.741 1.00 30.51 270 LYS B O 1
ATOM 4907 N N . VAL B 1 274 ? 43.975 -2.709 122.423 1.00 24.47 271 VAL B N 1
ATOM 4908 C CA . VAL B 1 274 ? 45.039 -2.893 121.441 1.00 28.58 271 VAL B CA 1
ATOM 4909 C C . VAL B 1 274 ? 45.969 -4.031 121.841 1.00 27.03 271 VAL B C 1
ATOM 4910 O O . VAL B 1 274 ? 46.488 -4.740 120.969 1.00 26.13 271 VAL B O 1
ATOM 4914 N N . PHE B 1 275 ? 46.198 -4.236 123.146 1.00 28.21 272 PHE B N 1
ATOM 4915 C CA . PHE B 1 275 ? 47.061 -5.344 123.554 1.00 24.54 272 PHE B CA 1
ATOM 4916 C C . PHE B 1 275 ? 46.370 -6.689 123.384 1.00 27.49 272 PHE B C 1
ATOM 4917 O O . PHE B 1 275 ? 47.043 -7.698 123.148 1.00 28.52 272 PHE B O 1
ATOM 4925 N N . ARG B 1 276 ? 45.046 -6.743 123.534 1.00 25.50 273 ARG B N 1
ATOM 4926 C CA . ARG B 1 276 ? 44.366 -8.012 123.268 1.00 27.64 273 ARG B CA 1
ATOM 4927 C C . ARG B 1 276 ? 44.486 -8.392 121.795 1.00 26.72 273 ARG B C 1
ATOM 4928 O O . ARG B 1 276 ? 44.707 -9.564 121.465 1.00 25.42 273 ARG B O 1
ATOM 4936 N N . SER B 1 277 ? 44.353 -7.417 120.887 1.00 25.02 274 SER B N 1
ATOM 4937 C CA . SER B 1 277 ? 44.544 -7.724 119.468 1.00 27.69 274 SER B CA 1
ATOM 4938 C C . SER B 1 277 ? 45.975 -8.163 119.194 1.00 25.00 274 SER B C 1
ATOM 4939 O O . SER B 1 277 ? 46.212 -9.056 118.376 1.00 26.28 274 SER B O 1
ATOM 4942 N N . TYR B 1 278 ? 46.948 -7.541 119.867 1.00 26.28 275 TYR B N 1
ATOM 4943 C CA . TYR B 1 278 ? 48.325 -8.017 119.748 1.00 26.21 275 TYR B CA 1
ATOM 4944 C C . TYR B 1 278 ? 48.439 -9.460 120.237 1.00 26.55 275 TYR B C 1
ATOM 4945 O O . TYR B 1 278 ? 49.065 -10.302 119.573 1.00 27.45 275 TYR B O 1
ATOM 4954 N N . GLY B 1 279 ? 47.825 -9.760 121.388 1.00 26.95 276 GLY B N 1
ATOM 4955 C CA . GLY B 1 279 ? 47.919 -11.103 121.944 1.00 25.87 276 GLY B CA 1
ATOM 4956 C C . GLY B 1 279 ? 47.353 -12.151 121.010 1.00 27.17 276 GLY B C 1
ATOM 4957 O O . GLY B 1 279 ? 47.903 -13.248 120.881 1.00 27.89 276 GLY B O 1
ATOM 4958 N N . ILE B 1 280 ? 46.247 -11.824 120.342 1.00 24.89 277 ILE B N 1
ATOM 4959 C CA A ILE B 1 280 ? 45.667 -12.741 119.364 0.31 25.16 277 ILE B CA 1
ATOM 4960 C CA B ILE B 1 280 ? 45.664 -12.736 119.361 0.69 25.60 277 ILE B CA 1
ATOM 4961 C C . ILE B 1 280 ? 46.619 -12.945 118.190 1.00 29.72 277 ILE B C 1
ATOM 4962 O O . ILE B 1 280 ? 46.935 -14.080 117.812 1.00 29.89 277 ILE B O 1
ATOM 4971 N N . LEU B 1 281 ? 47.100 -11.847 117.596 1.00 28.62 278 LEU B N 1
ATOM 4972 C CA . LEU B 1 281 ? 47.966 -11.980 116.432 1.00 30.42 278 LEU B CA 1
ATOM 4973 C C . LEU B 1 281 ? 49.263 -12.709 116.764 1.00 28.77 278 LEU B C 1
ATOM 4974 O O . LEU B 1 281 ? 49.802 -13.440 115.917 1.00 28.73 278 LEU B O 1
ATOM 4979 N N . ALA B 1 282 ? 49.796 -12.509 117.980 1.00 26.80 279 ALA B N 1
ATOM 4980 C CA . ALA B 1 282 ? 51.067 -13.131 118.330 1.00 28.92 279 ALA B CA 1
ATOM 4981 C C . ALA B 1 282 ? 50.941 -14.630 118.567 1.00 34.41 279 ALA B C 1
ATOM 4982 O O . ALA B 1 282 ? 51.953 -15.336 118.508 1.00 31.09 279 ALA B O 1
ATOM 4984 N N . ASN B 1 283 ? 49.733 -15.137 118.817 1.00 26.85 280 ASN B N 1
ATOM 4985 C CA . ASN B 1 283 ? 49.576 -16.507 119.292 1.00 27.03 280 ASN B CA 1
ATOM 4986 C C . ASN B 1 283 ? 48.536 -17.354 118.558 1.00 25.44 280 ASN B C 1
ATOM 4987 O O . ASN B 1 283 ? 48.570 -18.584 118.707 1.00 27.34 280 ASN B O 1
ATOM 4992 N N . CYS B 1 284 ? 47.599 -16.764 117.832 1.00 27.40 281 CYS B N 1
ATOM 4993 C CA . CYS B 1 284 ? 46.536 -17.575 117.248 1.00 35.62 281 CYS B CA 1
ATOM 4994 C C . CYS B 1 284 ? 47.077 -18.541 116.189 1.00 35.30 281 CYS B C 1
ATOM 4995 O O . CYS B 1 284 ? 48.143 -18.340 115.599 1.00 28.68 281 CYS B O 1
ATOM 4998 N N . ARG B 1 285 ? 46.316 -19.614 115.957 1.00 28.33 282 ARG B N 1
ATOM 4999 C CA . ARG B 1 285 ? 46.668 -20.604 114.949 1.00 30.21 282 ARG B CA 1
ATOM 5000 C C . ARG B 1 285 ? 45.759 -20.588 113.729 1.00 30.23 282 ARG B C 1
ATOM 5001 O O . ARG B 1 285 ? 46.111 -21.198 112.712 1.00 29.78 282 ARG B O 1
ATOM 5009 N N . VAL B 1 286 ? 44.607 -19.917 113.801 1.00 28.36 283 VAL B N 1
ATOM 5010 C CA . VAL B 1 286 ? 43.666 -19.812 112.683 1.00 27.88 283 VAL B CA 1
ATOM 5011 C C . VAL B 1 286 ? 43.101 -18.400 112.695 1.00 30.27 283 VAL B C 1
ATOM 5012 O O . VAL B 1 286 ? 42.557 -17.966 113.715 1.00 30.98 283 VAL B O 1
ATOM 5016 N N . ILE B 1 287 ? 43.219 -17.676 111.581 1.00 30.29 284 ILE B N 1
ATOM 5017 C CA . ILE B 1 287 ? 42.622 -16.343 111.530 1.00 30.09 284 ILE B CA 1
ATOM 5018 C C . ILE B 1 287 ? 42.193 -16.013 110.104 1.00 33.15 284 ILE B C 1
ATOM 5019 O O . ILE B 1 287 ? 42.938 -16.236 109.143 1.00 31.00 284 ILE B O 1
ATOM 5024 N N . ASP B 1 288 ? 40.981 -15.482 109.968 1.00 32.49 285 ASP B N 1
ATOM 5025 C CA . ASP B 1 288 ? 40.468 -15.121 108.656 1.00 33.59 285 ASP B CA 1
ATOM 5026 C C . ASP B 1 288 ? 40.910 -13.708 108.268 1.00 36.45 285 ASP B C 1
ATOM 5027 O O . ASP B 1 288 ? 41.501 -12.966 109.060 1.00 33.20 285 ASP B O 1
ATOM 5032 N N . SER B 1 289 ? 40.598 -13.336 107.024 1.00 31.98 286 SER B N 1
ATOM 5033 C CA A SER B 1 289 ? 41.018 -12.034 106.513 0.38 32.79 286 SER B CA 1
ATOM 5034 C CA B SER B 1 289 ? 41.020 -12.035 106.515 0.62 32.71 286 SER B CA 1
ATOM 5035 C C . SER B 1 289 ? 40.418 -10.892 107.323 1.00 32.39 286 SER B C 1
ATOM 5036 O O . SER B 1 289 ? 41.098 -9.901 107.611 1.00 31.07 286 SER B O 1
ATOM 5041 N N . LYS B 1 290 ? 39.146 -11.007 107.703 1.00 29.75 287 LYS B N 1
ATOM 5042 C CA . LYS B 1 290 ? 38.478 -9.883 108.353 1.00 30.43 287 LYS B CA 1
ATOM 5043 C C . LYS B 1 290 ? 39.024 -9.646 109.758 1.00 37.20 287 LYS B C 1
ATOM 5044 O O . LYS B 1 290 ? 39.281 -8.498 110.153 1.00 32.98 287 LYS B O 1
ATOM 5050 N N . GLU B 1 291 ? 39.196 -10.717 110.532 1.00 34.03 288 GLU B N 1
ATOM 5051 C CA . GLU B 1 291 ? 39.721 -10.536 111.882 1.00 32.77 288 GLU B CA 1
ATOM 5052 C C . GLU B 1 291 ? 41.184 -10.106 111.853 1.00 28.76 288 GLU B C 1
ATOM 5053 O O . GLU B 1 291 ? 41.613 -9.294 112.687 1.00 29.66 288 GLU B O 1
ATOM 5059 N N . ALA B 1 292 ? 41.969 -10.634 110.908 1.00 29.07 289 ALA B N 1
ATOM 5060 C CA . ALA B 1 292 ? 43.376 -10.250 110.836 1.00 30.80 289 ALA B CA 1
ATOM 5061 C C . ALA B 1 292 ? 43.509 -8.759 110.573 1.00 31.09 289 ALA B C 1
ATOM 5062 O O . ALA B 1 292 ? 44.280 -8.064 111.246 1.00 31.30 289 ALA B O 1
ATOM 5064 N N . ALA B 1 293 ? 42.713 -8.243 109.638 1.00 27.40 290 ALA B N 1
ATOM 5065 C CA . ALA B 1 293 ? 42.793 -6.827 109.300 1.00 31.37 290 ALA B CA 1
ATOM 5066 C C . ALA B 1 293 ? 42.362 -5.954 110.467 1.00 27.56 290 ALA B C 1
ATOM 5067 O O . ALA B 1 293 ? 42.972 -4.907 110.725 1.00 28.77 290 ALA B O 1
ATOM 5069 N N . GLN B 1 294 ? 41.311 -6.358 111.188 1.00 26.82 291 GLN B N 1
ATOM 5070 C CA . GLN B 1 294 ? 40.871 -5.565 112.328 1.00 27.40 291 GLN B CA 1
ATOM 5071 C C . GLN B 1 294 ? 41.928 -5.561 113.432 1.00 28.85 291 GLN B C 1
ATOM 5072 O O . GLN B 1 294 ? 42.241 -4.507 113.996 1.00 28.60 291 GLN B O 1
ATOM 5078 N N . CYS B 1 295 ? 42.500 -6.728 113.743 1.00 30.46 292 CYS B N 1
ATOM 5079 C CA . CYS B 1 295 ? 43.530 -6.787 114.780 1.00 31.24 292 CYS B CA 1
ATOM 5080 C C . CYS B 1 295 ? 44.775 -6.008 114.376 1.00 29.24 292 CYS B C 1
ATOM 5081 O O . CYS B 1 295 ? 45.391 -5.332 115.219 1.00 28.64 292 CYS B O 1
ATOM 5084 N N . LEU B 1 296 ? 45.180 -6.124 113.107 1.00 26.97 293 LEU B N 1
ATOM 5085 C CA . LEU B 1 296 ? 46.333 -5.376 112.610 1.00 27.92 293 LEU B CA 1
ATOM 5086 C C . LEU B 1 296 ? 46.107 -3.878 112.730 1.00 27.24 293 LEU B C 1
ATOM 5087 O O . LEU B 1 296 ? 47.022 -3.140 113.110 1.00 26.91 293 LEU B O 1
ATOM 5092 N N . SER B 1 297 ? 44.901 -3.406 112.390 1.00 26.05 294 SER B N 1
ATOM 5093 C CA . SER B 1 297 ? 44.586 -1.991 112.591 1.00 25.92 294 SER B CA 1
ATOM 5094 C C . SER B 1 297 ? 44.658 -1.598 114.068 1.00 29.93 294 SER B C 1
ATOM 5095 O O . SER B 1 297 ? 45.167 -0.517 114.406 1.00 27.83 294 SER B O 1
ATOM 5098 N N . ASP B 1 298 ? 44.137 -2.452 114.962 1.00 26.28 295 ASP B N 1
ATOM 5099 C CA . ASP B 1 298 ? 44.206 -2.189 116.404 1.00 30.92 295 ASP B CA 1
ATOM 5100 C C . ASP B 1 298 ? 45.647 -2.067 116.885 1.00 27.37 295 ASP B C 1
ATOM 5101 O O . ASP B 1 298 ? 45.970 -1.183 117.694 1.00 25.85 295 ASP B O 1
ATOM 5106 N N . VAL B 1 299 ? 46.519 -2.973 116.430 1.00 26.47 296 VAL B N 1
ATOM 5107 C CA . VAL B 1 299 ? 47.910 -2.954 116.868 1.00 25.37 296 VAL B CA 1
ATOM 5108 C C . VAL B 1 299 ? 48.616 -1.696 116.373 1.00 28.35 296 VAL B C 1
ATOM 5109 O O . VAL B 1 299 ? 49.380 -1.064 117.117 1.00 28.67 296 VAL B O 1
ATOM 5113 N N . ARG B 1 300 ? 48.351 -1.293 115.132 1.00 28.66 297 ARG B N 1
ATOM 5114 C CA . ARG B 1 300 ? 48.946 -0.061 114.614 1.00 27.48 297 ARG B CA 1
ATOM 5115 C C . ARG B 1 300 ? 48.489 1.141 115.428 1.00 27.36 297 ARG B C 1
ATOM 5116 O O . ARG B 1 300 ? 49.291 2.026 115.760 1.00 28.15 297 ARG B O 1
ATOM 5124 N N . LEU B 1 301 ? 47.202 1.190 115.767 1.00 24.56 298 LEU B N 1
ATOM 5125 C CA . LEU B 1 301 ? 46.722 2.262 116.634 1.00 27.93 298 LEU B CA 1
ATOM 5126 C C . LEU B 1 301 ? 47.449 2.248 117.973 1.00 28.36 298 LEU B C 1
ATOM 5127 O O . LEU B 1 301 ? 47.845 3.301 118.492 1.00 30.33 298 LEU B O 1
ATOM 5132 N N . GLY B 1 302 ? 47.640 1.064 118.544 1.00 27.72 299 GLY B N 1
ATOM 5133 C CA . GLY B 1 302 ? 48.342 0.978 119.829 1.00 29.48 299 GLY B CA 1
ATOM 5134 C C . GLY B 1 302 ? 49.786 1.429 119.731 1.00 27.77 299 GLY B C 1
ATOM 5135 O O . GLY B 1 302 ? 50.335 1.988 120.689 1.00 28.31 299 GLY B O 1
ATOM 5136 N N . ILE B 1 303 ? 50.420 1.187 118.581 1.00 28.65 300 ILE B N 1
ATOM 5137 C CA . ILE B 1 303 ? 51.778 1.672 118.356 1.00 26.83 300 ILE B CA 1
ATOM 5138 C C . ILE B 1 303 ? 51.773 3.188 118.215 1.00 31.58 300 ILE B C 1
ATOM 5139 O O . ILE B 1 303 ? 52.570 3.894 118.850 1.00 27.99 300 ILE B O 1
ATOM 5144 N N . ASP B 1 304 ? 50.849 3.712 117.403 1.00 32.83 301 ASP B N 1
ATOM 5145 C CA . ASP B 1 304 ? 50.760 5.158 117.201 1.00 33.22 301 ASP B CA 1
ATOM 5146 C C . ASP B 1 304 ? 50.533 5.898 118.511 1.00 32.32 301 ASP B C 1
ATOM 5147 O O . ASP B 1 304 ? 51.043 7.010 118.699 1.00 34.56 301 ASP B O 1
ATOM 5152 N N . LEU B 1 305 ? 49.715 5.336 119.398 1.00 31.83 302 LEU B N 1
ATOM 5153 C CA . LEU B 1 305 ? 49.408 5.975 120.671 1.00 26.61 302 LEU B CA 1
ATOM 5154 C C . LEU B 1 305 ? 50.466 5.729 121.741 1.00 29.60 302 LEU B C 1
ATOM 5155 O O . LEU B 1 305 ? 50.328 6.269 122.843 1.00 30.94 302 LEU B O 1
ATOM 5160 N N . GLY B 1 306 ? 51.503 4.941 121.450 1.00 29.51 303 GLY B N 1
ATOM 5161 C CA . GLY B 1 306 ? 52.569 4.698 122.401 1.00 33.09 303 GLY B CA 1
ATOM 5162 C C . GLY B 1 306 ? 52.272 3.677 123.476 1.00 33.50 303 GLY B C 1
ATOM 5163 O O . GLY B 1 306 ? 53.021 3.602 124.461 1.00 32.85 303 GLY B O 1
ATOM 5164 N N . TYR B 1 307 ? 51.195 2.900 123.339 1.00 28.79 304 TYR B N 1
ATOM 5165 C CA . TYR B 1 307 ? 50.947 1.806 124.278 1.00 30.68 304 TYR B CA 1
ATOM 5166 C C . TYR B 1 307 ? 51.844 0.615 123.969 1.00 31.27 304 TYR B C 1
ATOM 5167 O O . TYR B 1 307 ? 52.422 0.002 124.878 1.00 30.68 304 TYR B O 1
ATOM 5176 N N . ILE B 1 308 ? 51.911 0.245 122.695 1.00 28.64 305 ILE B N 1
ATOM 5177 C CA . ILE B 1 308 ? 52.758 -0.842 122.216 1.00 27.56 305 ILE B CA 1
ATOM 5178 C C . ILE B 1 308 ? 54.072 -0.216 121.766 1.00 28.74 305 ILE B C 1
ATOM 5179 O O . ILE B 1 308 ? 54.116 0.517 120.772 1.00 29.88 305 ILE B O 1
ATOM 5184 N N . LYS B 1 309 ? 55.151 -0.496 122.502 1.00 31.91 306 LYS B N 1
ATOM 5185 C CA . LYS B 1 309 ? 56.399 0.235 122.335 1.00 32.77 306 LYS B CA 1
ATOM 5186 C C . LYS B 1 309 ? 57.502 -0.578 121.680 1.00 39.10 306 LYS B C 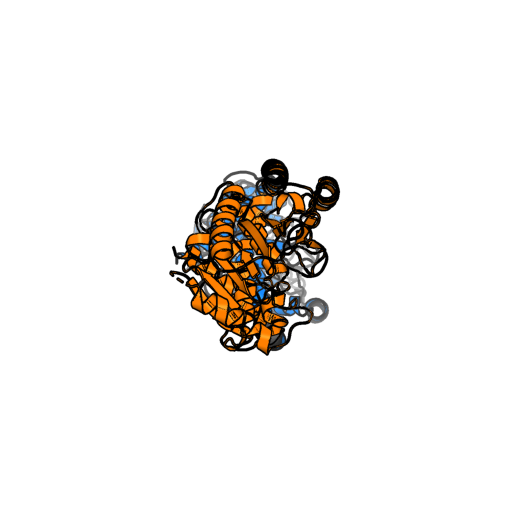1
ATOM 5187 O O . LYS B 1 309 ? 58.579 -0.027 121.426 1.00 33.87 306 LYS B O 1
ATOM 5193 N N . ASN B 1 310 ? 57.267 -1.860 121.379 1.00 28.57 307 ASN B N 1
ATOM 5194 C CA . ASN B 1 310 ? 58.332 -2.720 120.882 1.00 28.18 307 ASN B CA 1
ATOM 5195 C C . ASN B 1 310 ? 57.981 -3.370 119.551 1.00 34.53 307 ASN B C 1
ATOM 5196 O O . ASN B 1 310 ? 58.488 -4.448 119.242 1.00 37.33 307 ASN B O 1
ATOM 5201 N N . VAL B 1 311 ? 57.115 -2.742 118.760 1.00 30.97 308 VAL B N 1
ATOM 5202 C CA . VAL B 1 311 ? 56.719 -3.264 117.457 1.00 32.90 308 VAL B CA 1
ATOM 5203 C C . VAL B 1 311 ? 56.725 -2.113 116.461 1.00 31.79 308 VAL B C 1
ATOM 5204 O O . VAL B 1 311 ? 56.132 -1.059 116.717 1.00 33.52 308 VAL B O 1
ATOM 5208 N N . SER B 1 312 ? 57.416 -2.301 115.344 1.00 33.04 309 SER B N 1
ATOM 5209 C CA . SER B 1 312 ? 57.487 -1.263 114.322 1.00 35.01 309 SER B CA 1
ATOM 5210 C C . SER B 1 312 ? 56.111 -0.991 113.725 1.00 35.84 309 SER B C 1
ATOM 5211 O O . SER B 1 312 ? 55.360 -1.916 113.408 1.00 38.12 309 SER B O 1
ATOM 5214 N N . ARG B 1 313 ? 55.788 0.293 113.542 1.00 33.94 310 ARG B N 1
ATOM 5215 C CA . ARG B 1 313 ? 54.475 0.630 113.004 1.00 35.12 310 ARG B CA 1
ATOM 5216 C C . ARG B 1 313 ? 54.290 0.152 111.566 1.00 35.97 310 ARG B C 1
ATOM 5217 O O . ARG B 1 313 ? 53.151 0.100 111.091 1.00 35.42 310 ARG B O 1
ATOM 5225 N N . ASN B 1 314 ? 55.372 -0.212 110.875 1.00 36.34 311 ASN B N 1
ATOM 5226 C CA . ASN B 1 314 ? 55.283 -0.725 109.507 1.00 43.53 311 ASN B CA 1
ATOM 5227 C C . ASN B 1 314 ? 54.600 -2.087 109.411 1.00 47.52 311 ASN B C 1
ATOM 5228 O O . ASN B 1 314 ? 54.375 -2.568 108.291 1.00 40.69 311 ASN B O 1
ATOM 5233 N N . ILE B 1 315 ? 54.284 -2.726 110.541 1.00 38.35 312 ILE B N 1
ATOM 5234 C CA A ILE B 1 315 ? 53.657 -4.043 110.464 0.78 37.97 312 ILE B CA 1
ATOM 5235 C CA B ILE B 1 315 ? 53.629 -4.033 110.525 0.22 37.83 312 ILE B CA 1
ATOM 5236 C C . ILE B 1 315 ? 52.300 -3.959 109.783 1.00 41.05 312 ILE B C 1
ATOM 5237 O O . ILE B 1 315 ? 51.903 -4.898 109.078 1.00 39.64 312 ILE B O 1
ATOM 5246 N N . LEU B 1 316 ? 51.578 -2.846 109.950 1.00 35.85 313 LEU B N 1
ATOM 5247 C CA . LEU B 1 316 ? 50.297 -2.706 109.270 1.00 35.33 313 LEU B CA 1
ATOM 5248 C C . LEU B 1 316 ? 50.494 -2.714 107.766 1.00 40.15 313 LEU B C 1
ATOM 5249 O O . LEU B 1 316 ? 49.829 -3.464 107.048 1.00 38.53 313 LEU B O 1
ATOM 5254 N N . ASN B 1 317 ? 51.422 -1.885 107.279 1.00 35.30 314 ASN B N 1
ATOM 5255 C CA . ASN B 1 317 ? 51.669 -1.790 105.846 1.00 45.22 314 ASN B CA 1
ATOM 5256 C C . ASN B 1 317 ? 52.141 -3.127 105.294 1.00 40.70 314 ASN B C 1
ATOM 5257 O O . ASN B 1 317 ? 51.616 -3.623 104.289 1.00 45.98 314 ASN B O 1
ATOM 5262 N N . GLU B 1 318 ? 53.128 -3.734 105.952 1.00 35.70 315 GLU B N 1
ATOM 5263 C CA . GLU B 1 318 ? 53.741 -4.936 105.404 1.00 37.63 315 GLU B CA 1
ATOM 5264 C C . GLU B 1 318 ? 52.816 -6.139 105.511 1.00 35.64 315 GLU B C 1
ATOM 5265 O O . GLU B 1 318 ? 52.669 -6.896 104.542 1.00 33.71 315 GLU B O 1
ATOM 5271 N N . LEU B 1 319 ? 52.170 -6.330 106.670 1.00 34.32 316 LEU B N 1
ATOM 5272 C CA . LEU B 1 319 ? 51.390 -7.548 106.866 1.00 33.39 316 LEU B CA 1
ATOM 5273 C C . LEU B 1 319 ? 50.062 -7.515 106.129 1.00 29.80 316 LEU B C 1
ATOM 5274 O O . LEU B 1 319 ? 49.547 -8.578 105.769 1.00 32.13 316 LEU B O 1
ATOM 5279 N N . MET B 1 320 ? 49.476 -6.332 105.903 1.00 28.81 317 MET B N 1
ATOM 5280 C CA . MET B 1 320 ? 48.291 -6.287 105.051 1.00 28.42 317 MET B CA 1
ATOM 5281 C C . MET B 1 320 ? 48.621 -6.801 103.655 1.00 35.38 317 MET B C 1
ATOM 5282 O O . MET B 1 320 ? 47.804 -7.486 103.032 1.00 35.70 317 MET B O 1
ATOM 5287 N N . ILE B 1 321 ? 49.831 -6.509 103.167 1.00 34.22 318 ILE B N 1
ATOM 5288 C CA . ILE B 1 321 ? 50.241 -6.930 101.827 1.00 33.50 318 ILE B CA 1
ATOM 5289 C C . ILE B 1 321 ? 50.657 -8.396 101.820 1.00 32.39 318 ILE B C 1
ATOM 5290 O O . ILE B 1 321 ? 50.228 -9.174 100.955 1.00 34.54 318 ILE B O 1
ATOM 5295 N N . LEU B 1 322 ? 51.503 -8.792 102.775 1.00 31.97 319 LEU B N 1
ATOM 5296 C CA . LEU B 1 322 ? 52.017 -10.159 102.823 1.00 29.75 319 LEU B CA 1
ATOM 5297 C C . LEU B 1 322 ? 50.930 -11.202 103.047 1.00 36.28 319 LEU B C 1
ATOM 5298 O O . LEU B 1 322 ? 51.165 -12.381 102.753 1.00 34.01 319 LEU B O 1
ATOM 5303 N N . THR B 1 323 ? 49.767 -10.821 103.585 1.00 30.37 320 THR B N 1
ATOM 5304 C CA . THR B 1 323 ? 48.698 -11.788 103.832 1.00 30.52 320 THR B CA 1
ATOM 5305 C C . THR B 1 323 ? 47.644 -11.793 102.727 1.00 31.99 320 THR B C 1
ATOM 5306 O O . THR B 1 323 ? 46.632 -12.491 102.860 1.00 33.90 320 THR B O 1
ATOM 5310 N N . GLN B 1 324 ? 47.859 -11.035 101.644 1.00 30.70 321 GLN B N 1
ATOM 5311 C CA . GLN B 1 324 ? 47.013 -11.140 100.460 1.00 31.83 321 GLN B CA 1
ATOM 5312 C C . GLN B 1 324 ? 47.237 -12.492 99.779 1.00 34.31 321 GLN B C 1
ATOM 5313 O O . GLN B 1 324 ? 48.267 -13.140 99.985 1.00 33.67 321 GLN B O 1
ATOM 5319 N N . PRO B 1 325 ? 46.267 -12.952 98.980 1.00 34.88 322 PRO B N 1
ATOM 5320 C CA . PRO B 1 325 ? 46.324 -14.345 98.493 1.00 37.06 322 PRO B CA 1
ATOM 5321 C C . PRO B 1 325 ? 47.603 -14.697 97.748 1.00 39.44 322 PRO B C 1
ATOM 5322 O O . PRO B 1 325 ? 48.110 -15.815 97.905 1.00 38.93 322 PRO B O 1
ATOM 5326 N N . GLY B 1 326 ? 48.153 -13.765 96.966 1.00 37.73 323 GLY B N 1
ATOM 5327 C CA . GLY B 1 326 ? 49.334 -14.077 96.175 1.00 40.32 323 GLY B CA 1
ATOM 5328 C C . GLY B 1 326 ? 50.586 -14.236 97.017 1.00 41.42 323 GLY B C 1
ATOM 5329 O O . GLY B 1 326 ? 51.322 -15.219 96.877 1.00 37.15 323 GLY B O 1
ATOM 5330 N N . PHE B 1 327 ? 50.857 -13.264 97.896 1.00 33.02 324 PHE B N 1
ATOM 5331 C CA . PHE B 1 327 ? 51.993 -13.406 98.802 1.00 36.53 324 PHE B CA 1
ATOM 5332 C C . PHE B 1 327 ? 51.820 -14.596 99.735 1.00 34.72 324 PHE B C 1
ATOM 5333 O O . PHE B 1 327 ? 52.804 -15.251 100.104 1.00 36.78 324 PHE B O 1
ATOM 5341 N N . LEU B 1 328 ? 50.584 -14.885 100.141 1.00 31.92 325 LEU B N 1
ATOM 5342 C CA . LEU B 1 328 ? 50.374 -15.995 101.068 1.00 32.11 325 LEU B CA 1
ATOM 5343 C C . LEU B 1 328 ? 50.704 -17.326 100.403 1.00 37.46 325 LEU B C 1
ATOM 5344 O O . LEU B 1 328 ? 51.304 -18.212 101.031 1.00 40.12 325 LEU B O 1
ATOM 5349 N N . GLN B 1 329 ? 50.328 -17.477 99.127 1.00 34.60 326 GLN B N 1
ATOM 5350 C CA . GLN B 1 329 ? 50.729 -18.657 98.362 1.00 36.26 326 GLN B CA 1
ATOM 5351 C C . GLN B 1 329 ? 52.244 -18.729 98.201 1.00 45.25 326 GLN B C 1
ATOM 5352 O O . GLN B 1 329 ? 52.832 -19.815 98.270 1.00 44.26 326 GLN B O 1
ATOM 5358 N N . GLN B 1 330 ? 52.895 -17.585 97.970 1.00 39.08 327 GLN B N 1
ATOM 5359 C CA . GLN B 1 330 ? 54.354 -17.572 97.917 1.00 37.86 327 GLN B CA 1
ATOM 5360 C C . GLN B 1 330 ? 54.955 -17.991 99.249 1.00 50.32 327 GLN B C 1
ATOM 5361 O O . GLN B 1 330 ? 55.917 -18.767 99.288 1.00 47.70 327 GLN B O 1
ATOM 5367 N N . TYR B 1 331 ? 54.398 -17.490 100.354 1.00 40.46 328 TYR B N 1
ATOM 5368 C CA . TYR B 1 331 ? 54.896 -17.860 101.672 1.00 44.28 328 TYR B CA 1
ATOM 5369 C C . TYR B 1 331 ? 54.755 -19.357 101.908 1.00 47.77 328 TYR B C 1
ATOM 5370 O O . TYR B 1 331 ? 55.633 -19.983 102.512 1.00 46.16 328 TYR B O 1
ATOM 5379 N N . ALA B 1 332 ? 53.670 -19.951 101.413 1.00 42.95 329 ALA B N 1
ATOM 5380 C CA . ALA B 1 332 ? 53.395 -21.356 101.682 1.00 48.56 329 ALA B CA 1
ATOM 5381 C C . ALA B 1 332 ? 54.186 -22.284 100.774 1.00 53.23 329 ALA B C 1
ATOM 5382 O O . ALA B 1 332 ? 54.526 -23.402 101.181 1.00 56.22 329 ALA B O 1
ATOM 5384 N N . GLY B 1 333 ? 54.485 -21.846 99.554 1.00 53.11 330 GLY B N 1
ATOM 5385 C CA . GLY B 1 333 ? 55.169 -22.671 98.584 1.00 55.94 330 GLY B CA 1
ATOM 5386 C C . GLY B 1 333 ? 54.273 -23.330 97.556 1.00 56.37 330 GLY B C 1
ATOM 5387 O O . GLY B 1 333 ? 54.790 -23.993 96.648 1.00 62.93 330 GLY B O 1
ATOM 5388 N N . GLY B 1 334 ? 52.959 -23.173 97.667 1.00 52.84 331 GLY B N 1
ATOM 5389 C CA . GLY B 1 334 ? 52.060 -23.756 96.687 1.00 54.76 331 GLY B CA 1
ATOM 5390 C C . GLY B 1 334 ? 50.650 -23.255 96.901 1.00 56.94 331 GLY B C 1
ATOM 5391 O O . GLY B 1 334 ? 50.373 -22.488 97.828 1.00 55.97 331 GLY B O 1
ATOM 5392 N N . VAL B 1 335 ? 49.751 -23.708 96.021 1.00 50.81 332 VAL B N 1
ATOM 5393 C CA . VAL B 1 335 ? 48.353 -23.302 96.100 1.00 53.25 332 VAL B CA 1
ATOM 5394 C C . VAL B 1 335 ? 47.728 -23.807 97.398 1.00 55.43 332 VAL B C 1
ATOM 5395 O O . VAL B 1 335 ? 48.105 -24.859 97.931 1.00 51.25 332 VAL B O 1
ATOM 5399 N N . LEU B 1 336 ? 46.747 -23.052 97.900 1.00 57.47 333 LEU B N 1
ATOM 5400 C CA . LEU B 1 336 ? 46.181 -23.257 99.230 1.00 54.42 333 LEU B CA 1
ATOM 5401 C C . LEU B 1 336 ? 44.671 -23.426 99.147 1.00 58.18 333 LEU B C 1
ATOM 5402 O O . LEU B 1 336 ? 43.985 -22.618 98.513 1.00 60.42 333 LEU B O 1
ATOM 5407 N N . ARG B 1 337 ? 44.156 -24.450 99.822 1.00 48.98 334 ARG B N 1
ATOM 5408 C CA . ARG B 1 337 ? 42.724 -24.585 100.027 1.00 59.48 334 ARG B CA 1
ATOM 5409 C C . ARG B 1 337 ? 42.219 -23.490 100.972 1.00 68.13 334 ARG B C 1
ATOM 5410 O O . ARG B 1 337 ? 42.996 -22.918 101.742 1.00 65.11 334 ARG B O 1
ATOM 5418 N N . PRO B 1 338 ? 40.917 -23.172 100.922 1.00 71.05 335 PRO B N 1
ATOM 5419 C CA . PRO B 1 338 ? 40.383 -22.109 101.798 1.00 70.02 335 PRO B CA 1
ATOM 5420 C C . PRO B 1 338 ? 40.688 -22.271 103.280 1.00 60.50 335 PRO B C 1
ATOM 5421 O O . PRO B 1 338 ? 41.011 -21.275 103.944 1.00 64.62 335 PRO B O 1
ATOM 5425 N N . GLU B 1 339 ? 40.591 -23.483 103.831 1.00 67.58 336 GLU B N 1
ATOM 5426 C CA . GLU B 1 339 ? 40.847 -23.646 105.259 1.00 67.35 336 GLU B CA 1
ATOM 5427 C C . GLU B 1 339 ? 42.335 -23.580 105.582 1.00 56.38 336 GLU B C 1
ATOM 5428 O O . GLU B 1 339 ? 42.712 -23.074 106.646 1.00 51.54 336 GLU B O 1
ATOM 5434 N N . GLU B 1 340 ? 43.190 -24.065 104.680 1.00 54.80 337 GLU B N 1
ATOM 5435 C CA . GLU B 1 340 ? 44.628 -23.943 104.871 1.00 43.34 337 GLU B CA 1
ATOM 5436 C C . GLU B 1 340 ? 45.082 -22.490 104.805 1.00 36.10 337 GLU B C 1
ATOM 5437 O O . GLU B 1 340 ? 46.116 -22.144 105.388 1.00 39.26 337 GLU B O 1
ATOM 5443 N N . ARG B 1 341 ? 44.316 -21.626 104.139 1.00 35.36 338 ARG B N 1
ATOM 5444 C CA . ARG B 1 341 ? 44.695 -20.221 104.054 1.00 37.55 338 ARG B CA 1
ATOM 5445 C C . ARG B 1 341 ? 44.662 -19.553 105.421 1.00 32.85 338 ARG B C 1
ATOM 5446 O O . ARG B 1 341 ? 45.540 -18.743 105.743 1.00 35.03 338 ARG B O 1
ATOM 5454 N N . ASP B 1 342 ? 43.663 -19.880 106.243 1.00 30.59 339 ASP B N 1
ATOM 5455 C CA . ASP B 1 342 ? 43.588 -19.227 107.553 1.00 32.64 339 ASP B CA 1
ATOM 5456 C C . ASP B 1 342 ? 44.693 -19.710 108.482 1.00 33.14 339 ASP B C 1
ATOM 5457 O O . ASP B 1 342 ? 45.114 -18.969 109.379 1.00 32.41 339 ASP B O 1
ATOM 5462 N N . VAL B 1 343 ? 45.160 -20.947 108.297 1.00 33.10 340 VAL B N 1
ATOM 5463 C CA . VAL B 1 343 ? 46.273 -21.460 109.092 1.00 32.92 340 VAL B CA 1
ATOM 5464 C C . VAL B 1 343 ? 47.587 -20.808 108.670 1.00 35.35 340 VAL B C 1
ATOM 5465 O O . VAL B 1 343 ? 48.412 -20.438 109.514 1.00 30.80 340 VAL B O 1
ATOM 5469 N N . ARG B 1 344 ? 47.807 -20.665 107.359 1.00 30.02 341 ARG B N 1
ATOM 5470 C CA . ARG B 1 344 ? 49.029 -20.022 106.875 1.00 32.07 341 ARG B CA 1
ATOM 5471 C C . ARG B 1 344 ? 49.062 -18.543 107.231 1.00 29.87 341 ARG B C 1
ATOM 5472 O O . ARG B 1 344 ? 50.122 -18.005 107.574 1.00 31.02 341 ARG B O 1
ATOM 5480 N N . ARG B 1 345 ? 47.920 -17.862 107.106 1.00 26.17 342 ARG B N 1
ATOM 5481 C CA . ARG B 1 345 ? 47.845 -16.456 107.489 1.00 28.80 342 ARG B CA 1
ATOM 5482 C C . ARG B 1 345 ? 48.278 -16.276 108.940 1.00 30.47 342 ARG B C 1
ATOM 5483 O O . ARG B 1 345 ? 49.104 -15.409 109.259 1.00 29.88 342 ARG B O 1
ATOM 5491 N N . ALA B 1 346 ? 47.730 -17.100 109.834 1.00 28.56 343 ALA B N 1
ATOM 5492 C CA . ALA B 1 346 ? 48.082 -17.002 111.249 1.00 29.49 343 ALA B CA 1
ATOM 5493 C C . ALA B 1 346 ? 49.568 -17.256 111.478 1.00 31.70 343 ALA B C 1
ATOM 5494 O O . ALA B 1 346 ? 50.220 -16.526 112.237 1.00 29.47 343 ALA B O 1
ATOM 5496 N N . ALA B 1 347 ? 50.115 -18.295 110.841 1.00 30.71 344 ALA B N 1
ATOM 5497 C CA . ALA B 1 347 ? 51.529 -18.625 111.007 1.00 32.71 344 ALA B CA 1
ATOM 5498 C C . ALA B 1 347 ? 52.425 -17.493 110.526 1.00 36.33 344 ALA B C 1
ATOM 5499 O O . ALA B 1 347 ? 53.444 -17.182 111.156 1.00 34.06 344 ALA B O 1
ATOM 5501 N N . LEU B 1 348 ? 52.070 -16.878 109.398 1.00 34.33 345 LEU B N 1
ATOM 5502 C CA . LEU B 1 348 ? 52.873 -15.778 108.865 1.00 31.51 345 LEU B CA 1
ATOM 5503 C C . LEU B 1 348 ? 52.907 -14.608 109.845 1.00 34.13 345 LEU B C 1
ATOM 5504 O O . LEU B 1 348 ? 53.977 -14.073 110.159 1.00 32.27 345 LEU B O 1
ATOM 5509 N N . ILE B 1 349 ? 51.744 -14.209 110.355 1.00 30.93 346 ILE B N 1
ATOM 5510 C CA . ILE B 1 349 ? 51.687 -13.104 111.309 1.00 30.74 346 ILE B CA 1
ATOM 5511 C C . ILE B 1 349 ? 52.466 -13.441 112.579 1.00 29.87 346 ILE B C 1
ATOM 5512 O O . ILE B 1 349 ? 53.248 -12.618 113.072 1.00 33.85 346 ILE B O 1
ATOM 5517 N N . ARG B 1 350 ? 52.247 -14.639 113.144 1.00 30.92 347 ARG B N 1
ATOM 5518 C CA . ARG B 1 350 ? 52.983 -15.044 114.344 1.00 37.75 347 ARG B CA 1
ATOM 5519 C C . ARG B 1 350 ? 54.487 -14.886 114.152 1.00 37.42 347 ARG B C 1
ATOM 5520 O O . ARG B 1 350 ? 55.182 -14.337 115.016 1.00 38.10 347 ARG B O 1
ATOM 5528 N N . GLU B 1 351 ? 55.004 -15.379 113.021 1.00 37.11 348 GLU B N 1
ATOM 5529 C CA . GLU B 1 351 ? 56.444 -15.360 112.774 1.00 38.78 348 GLU B CA 1
ATOM 5530 C C . GLU B 1 351 ? 56.967 -13.936 112.641 1.00 41.24 348 GLU B C 1
ATOM 5531 O O . GLU B 1 351 ? 58.023 -13.601 113.190 1.00 42.72 348 GLU B O 1
ATOM 5537 N N . ARG B 1 352 ? 56.233 -13.082 111.932 1.00 35.97 349 ARG B N 1
ATOM 5538 C CA . ARG B 1 352 ? 56.630 -11.685 111.815 1.00 44.24 349 ARG B CA 1
ATOM 5539 C C . ARG B 1 352 ? 56.654 -11.002 113.178 1.00 50.33 349 ARG B C 1
ATOM 5540 O O . ARG B 1 352 ? 57.580 -10.239 113.485 1.00 45.83 349 ARG B O 1
ATOM 5548 N N . LEU B 1 353 ? 55.648 -11.268 114.015 1.00 41.37 350 LEU B N 1
ATOM 5549 C CA . LEU B 1 353 ? 55.598 -10.631 115.326 1.00 39.87 350 LEU B CA 1
ATOM 5550 C C . LEU B 1 353 ? 56.703 -11.153 116.238 1.00 47.68 350 LEU B C 1
ATOM 5551 O O . LEU B 1 353 ? 57.270 -10.391 117.030 1.00 53.44 350 LEU B O 1
ATOM 5556 N N . ARG B 1 354 ? 57.035 -12.442 116.137 1.00 42.05 351 ARG B N 1
ATOM 5557 C CA . ARG B 1 354 ? 58.189 -12.944 116.872 1.00 51.31 351 ARG B CA 1
ATOM 5558 C C . ARG B 1 354 ? 59.467 -12.229 116.441 1.00 51.96 351 ARG B C 1
ATOM 5559 O O . ARG B 1 354 ? 60.322 -11.918 117.279 1.00 60.78 351 ARG B O 1
ATOM 5567 N N . MET B 1 355 ? 59.589 -11.944 115.151 1.00 54.04 352 MET B N 1
ATOM 5568 C CA . MET B 1 355 ? 60.757 -11.235 114.656 1.00 57.43 352 MET B CA 1
ATOM 5569 C C . MET B 1 355 ? 60.899 -9.913 115.402 1.00 60.18 352 MET B C 1
ATOM 5570 O O . MET B 1 355 ? 61.996 -9.524 115.777 1.00 63.75 352 MET B O 1
ATOM 5575 N N . GLU B 1 356 ? 59.791 -9.204 115.583 1.00 52.96 353 GLU B N 1
ATOM 5576 C CA . GLU B 1 356 ? 59.818 -7.941 116.314 1.00 59.16 353 GLU B CA 1
ATOM 5577 C C . GLU B 1 356 ? 60.200 -8.130 117.784 1.00 63.45 353 GLU B C 1
ATOM 5578 O O . GLU B 1 356 ? 60.978 -7.357 118.335 1.00 65.21 353 GLU B O 1
ATOM 5584 N N . THR B 1 357 ? 59.640 -9.162 118.410 1.00 62.76 354 THR B N 1
ATOM 5585 C CA . THR B 1 357 ? 59.895 -9.453 119.822 1.00 70.85 354 THR B CA 1
ATOM 5586 C C . THR B 1 357 ? 61.332 -9.835 120.159 1.00 73.99 354 THR B C 1
ATOM 5587 O O . THR B 1 357 ? 61.859 -9.413 121.184 1.00 78.33 354 THR B O 1
ATOM 5591 N N . ARG B 1 358 ? 61.962 -10.638 119.307 1.00 77.21 355 ARG B N 1
ATOM 5592 C CA . ARG B 1 358 ? 63.336 -11.063 119.566 1.00 82.74 355 ARG B CA 1
ATOM 5593 C C . ARG B 1 358 ? 64.301 -9.881 119.586 1.00 89.84 355 ARG B C 1
ATOM 5594 O O . ARG B 1 358 ? 65.232 -9.852 120.388 1.00 99.56 355 ARG B O 1
ATOM 5602 N N . LEU B 1 359 ? 64.083 -8.922 118.690 1.00 82.24 356 LEU B N 1
ATOM 5603 C CA . LEU B 1 359 ? 64.922 -7.733 118.612 1.00 82.43 356 LEU B CA 1
ATOM 5604 C C . LEU B 1 359 ? 65.036 -7.052 119.971 1.00 81.83 356 LEU B C 1
ATOM 5605 O O . LEU B 1 359 ? 64.037 -6.859 120.663 1.00 81.06 356 LEU B O 1
#

B-factor: mean 44.61, std 13.38, range [23.82, 109.29]

GO terms:
  GO:1990424 protein arginine kinase activity (F, EXP)

CATH classification: 3.30.590.10

InterPro domains:
  IPR000749 ATP:guanido phosphotransferase [PTHR11547] (19-257)
  IPR014746 Glutamine synthetase/guanido kinase, catalytic domain [SSF55931] (6-269)
  IPR022414 ATP:guanido phosphotransferase, catalytic domain [PF00217] (59-254)
  IPR022414 ATP:guanido phosphotransferase, catalytic domain [PS51510] (24-255)
  IPR022415 ATP:guanido phosphotransferase active site [PS00112] (168-174)
  IPR023660 Protein arginine kinase [MF_00602] (13-351)
  IPR023660 Protein arginine kinase [cd07930] (22-255)
  IPR060285 Protein-arginine kinase McsB, C-terminal domain [PF27454] (266-355)

Radius of gyration: 36.19 Å; Cα contacts (8 Å, |Δi|>4): 1357; chains: 2; bounding box: 46×70×113 Å

Organism: Geobacillus stearothermophilus (NCBI:txid1422)

Solvent-accessible surface area: 30548 Å² total; per-residue (Å²): 73,124,4,25,99,62,8,27,12,90,58,39,47,91,144,8,67,57,15,28,0,0,17,17,1,63,0,18,5,3,5,1,7,57,145,38,127,57,24,95,119,44,44,64,109,27,5,88,100,0,14,36,39,0,59,177,21,1,50,105,84,87,40,64,185,11,19,79,0,20,22,26,49,3,71,124,29,108,91,33,45,32,104,2,0,35,21,14,52,4,5,22,74,60,0,18,133,87,9,97,73,2,0,0,0,0,0,76,40,19,20,4,2,0,4,0,5,8,73,0,0,0,16,0,11,0,19,19,5,0,9,28,2,71,79,0,20,125,19,0,47,117,1,9,99,68,0,73,65,72,4,102,15,12,104,51,160,216,101,10,35,67,27,46,17,116,87,1,44,6,17,1,0,39,0,5,2,24,0,0,2,7,0,4,50,73,47,150,62,20,131,135,9,48,69,46,10,76,158,102,15,8,63,24,142,14,26,28,41,122,84,123,57,20,32,5,12,2,13,20,2,18,4,100,67,8,90,81,71,43,49,109,73,4,8,53,65,0,61,68,13,0,85,87,4,10,60,69,0,87,64,12,9,111,54,15,48,179,109,65,27,65,95,1,38,14,66,0,23,49,9,29,0,28,0,26,21,1,44,18,3,67,55,111,53,3,4,80,6,0,0,8,0,2,3,0,27,43,44,30,48,7,141,132,14,52,68,45,0,0,36,40,0,6,10,45,12,41,79,0,4,1,39,82,82,22,71,32,126,16,143,87,92,54,86,38,49,89,22,0,15,14,1,50,74,32,3,133,100,17,85,175,172,50,48,139,63,6,26,8,89,64,31,38,105,138,14,68,48,14,34,0,0,15,10,1,45,0,30,4,1,4,0,9,51,136,32,130,56,20,101,127,43,47,59,110,30,4,92,100,0,11,35,50,2,84,162,28,82,186,70,62,45,27,54,1,69,127,26,112,112,38,44,33,123,0,0,34,17,10,41,4,3,6,78,64,0,15,143,88,9,93,68,2,0,0,3,0,11,99,50,12,26,19,1,0,0,0,4,3,51,0,0,0,20,0,1,0,15,18,8,0,10,30,2,70,87,0,18,130,24,0,43,130,19,10,97,109,2,80,64,91,13,102,20,13,118,49,164,173,68,11,38,64,21,44,23,110,76,3,47,4,15,1,0,60,0,6,0,25,0,0,5,8,0,4,47,74,54,156,54,24,132,142,11,46,77,51,5,62,149,99,22,5,52,24,128,15,20,23,40,152,82,121,61,20,35,5,14,3,14,13,2,14,1,105,61,8,78,81,60,58,54,128,76,2,8,53,65,0,62,70,15,0,85,88,4,5,60,72,0,94,63,16,9,116,55,16,46,190,111,65,28,65,92,0,34,13,82,0,21,51,11,27,0,18,0,25,21,0,42,21,2,67,56,126,59,3,4,85,8,0,0,14,0,4,5,0,26,41,37,35,36,5,174,101,9,50,57,43,0,0,34,32,0,9,12,40,12,45,67,0,8,0,50,73,94,22,72,33,131,30,152,84,100,64,86,36,47,74,16,0,23,12,0,57,68,32,1,126,92,19,64,177,172

Foldseek 3Di:
DLLLPALEFPQQPDADPPLLWWFKKKKKFFFAFPPADFLVDGDVVSLLVLLVLCCVPFDQHQDPPLGGKHKAWLLPDDLLSLVLCCLSVQDPPQQSPPFNGKMWTAGSRRQWIWIASGSHRTMTMGMHGDDDLVVRVVVSVVVVVVVCVRTPTCADPQFGHDGPDPQCIARNIKIKIKTQQVLCVVVVVVVVVQVVLVVLAKHKAAPDDDDRDNQLSIMMIIGRDNHPDDPVRRSVSSSVVVVVSSVVSVVSLVVCCVVQPVNLLVLLVVLVVCLQDPQFDDLRSVSNNLSSVLSCVVVPSDPLADSCCNVRLNSCLPLSNLCVVVVHHDDPRVSRRSSSVVSNVNVVVSVVD/DLPALAFPQLPDDDPLLLWWFKKKKKFFFAFPPADWLVDGDVVSLQVLLVLVVVLCVWDKAWLLPDDLLSLVLCVLSVLDPPQCSPPFNGKMWTADPRRQWIWIASGQHRTMTMGMHGDDDQVVRVVVSVVVVVSVCVRTPTCADPQFGHDGDDPQCIARNMKIKIKTAQVLCVVVVVVVVVQVVLVVLFKHKAAPDDDDRDRFLNIMMIIGSDNHDDDPVVRSVSSSVVVVVSSVVSVVSLVVCCVVQPVNLLVQLVVLVVCLQDPQFDDRRSVSNNLSSVLSCCSVPSDPQADSCCNVRLNSCLPLSNLCVQVVHHDDPRVSRRSSSVVSNVNVVVSVVD

Sequence (695 aa):
GKFFNTAVSAWMMSQEGPNSDIIVLSSRRIRLARNIVDFRFPTLFSSEEAKQIVALFERAFVHRPYGEAGRFELLKMSELQPIEKRVLVEKHLISPHLAEDSPFGACCLLSENEEISIMINEEEDHIRIQQCCLFPGLQLAEALEAASELDDWIEGHVNNYAFDERLGYLTSCCPTNVGTGLRASVVMMMHLPALVLTQQINRIIPAINQLGLVVRGTYGEGSEALGNIFQQISNQQITLGKSEEDIVADLHTIVEQLIAQERAARQALVKTLGIQLEDKVFRSYGILANCRVIDSSSKEAAQCLSDVRLGIDLGYIKNVSRNNILNELMILTQPGFLQQYAGGVLRPEERDVRRAALIRERLRMETRLFFNTAVSAWMSQEGPNSDIVLSSRIRLARNIVDFRFPTLFSSEEAKQQIVALFERAFRFELLKMSELQPIEKRVLVEKHLISPHLAEDSPFGACLLSENEEISIMINEEDHIRIQCCLLFPGLQLAEALEAASELDDWIEGHVNYAFDERLGYLTTSCPTNVGTGLRASVMMHLPALVLTQQINRIIPAINQLGLVVRGTYGEGSEALGNIFQISNQQITLGKSSEEDIVADLHTIVEQLIAQERAARQQALVKTLGIQLEDKVFRSYGIILANCRVIDSSKEAAQCLSDVRLGIDLGYIKNVSRNIILNELMILTQPGFLQQYAGGVLRPEERDVRRAALIRERLRMETRL

Nearest PDB structures (foldseek):
  6fh1-assembly1_B  TM=9.946E-01  e=1.788E-61  Geobacillus stearothermophilus
  6fh3-assembly1_A  TM=9.777E-01  e=3.299E-60  Geobacillus stearothermophilus
  6fh3-assembly1_B  TM=9.322E-01  e=1.515E-54  Geobacillus stearothermophilus
  6tv6-assembly1_C-2  TM=9.843E-01  e=2.981E-49  Bacillus subtilis subsp. subtilis str. 168
  8gqd-assembly1_C  TM=9.230E-01  e=2.435E-27  Staphylococcus aureus

Secondary structure (DSSP, 8-state):
-HHHH-SS-HHHHS--TTTTTEEEEEEEEEE-BTTS--TTT--HHHHHHHHHHHHHHHTT-B-GGG-BEEEEEGGG--HHHHHHHHHTTSS-HHHHHH-TT-EEEEETTSSEEEEESSSSSEEEEEEEESS-HHHHHHHHHHHHHHHHTTS-B-EETTTEE--S-GGGTBT-EEEEEEEE-HHHHHTT-HHHHHHHHHHTTEEEEESSSSTT--GGGEEEEEE---SSS-HHHHHHHHHHHHHHHHHHHHHHHHHHHHHHTHHHHHHHHHHHHHHHH-S---HHHHHHHHHHHHHHHHTTSS-SS-THHHHHHHHHTSHHHHHHHHTS---HHHHHHHHHHHHHHHHHHHHH-/--S-SS-HHHHS--TTTTTEEEEEEEEEE-BTTS--TTT--HHHHHHHHHHHHHH--EEEEEGGGS-HHHHHHHHHTTSS-HHHHHH-TT-EEEEETTSSEEEEESSSSSEEEEEEEESS-HHHHHHHHHHHHHHHHTTS-B-EETTTEE--S-GGGTBT-EEEEEEEE-HHHHHTT-HHHHHHHHHHTTEEEEESSSSTT--GGGEEEEEES--SSS-HHHHHHHHHHHHHHHHHHHHHHHHHHHHHHTHHHHHHHHHHHHHHHH-S---HHHHHHHHHHHHHHHHTTS--SS-TTHHHHHHHHTSHHHHHHHHTS---HHHHHHHHHHHHHHHHHHHHH-